Protein AF-A0A1Y1Q295-F1 (afdb_monomer_lite)

pLDDT: mean 82.53, std 13.37, range [29.09, 97.81]

Structure (mmCIF, N/CA/C/O backbone):
data_AF-A0A1Y1Q295-F1
#
_entry.id   AF-A0A1Y1Q295-F1
#
loop_
_atom_site.group_PDB
_atom_site.id
_atom_site.type_symbol
_atom_site.label_atom_id
_atom_site.label_alt_id
_atom_site.label_comp_id
_atom_site.label_asym_id
_atom_site.label_entity_id
_atom_site.label_seq_id
_atom_site.pdbx_PDB_ins_code
_atom_site.Cartn_x
_atom_site.Cartn_y
_atom_site.Cartn_z
_atom_site.occupancy
_atom_site.B_iso_or_equiv
_atom_site.auth_seq_id
_atom_site.auth_comp_id
_atom_site.auth_asym_id
_atom_site.auth_atom_id
_atom_site.pdbx_PDB_model_num
ATOM 1 N N . MET A 1 1 ? -55.263 -11.039 0.494 1.00 38.06 1 MET A N 1
ATOM 2 C CA . MET A 1 1 ? -54.100 -10.751 -0.367 1.00 38.06 1 MET A CA 1
ATOM 3 C C . MET A 1 1 ? -53.164 -11.933 -0.248 1.00 38.06 1 MET A C 1
ATOM 5 O O . MET A 1 1 ? -52.741 -12.247 0.855 1.00 38.06 1 MET A O 1
ATOM 9 N N . GLN A 1 2 ? -53.008 -12.686 -1.332 1.00 38.94 2 GLN A N 1
ATOM 10 C CA . GLN A 1 2 ? -52.273 -13.946 -1.380 1.00 38.94 2 GLN A CA 1
ATOM 11 C C . GLN A 1 2 ? -51.252 -13.798 -2.512 1.00 38.94 2 GLN A C 1
ATOM 13 O O . GLN A 1 2 ? -51.653 -13.717 -3.671 1.00 38.94 2 GLN A O 1
ATOM 18 N N . GLY A 1 3 ? -49.966 -13.748 -2.159 1.00 54.06 3 GLY A N 1
ATOM 19 C CA . GLY A 1 3 ? -48.853 -13.960 -3.088 1.00 54.06 3 GLY A CA 1
ATOM 20 C C . GLY A 1 3 ? -47.976 -12.746 -3.397 1.00 54.06 3 GLY A C 1
ATOM 21 O O . GLY A 1 3 ? -47.959 -12.329 -4.549 1.00 54.06 3 GLY A O 1
ATOM 22 N N . ASP A 1 4 ? -47.192 -12.279 -2.418 1.00 60.56 4 ASP A N 1
ATOM 23 C CA . ASP A 1 4 ? -46.165 -11.235 -2.637 1.00 60.56 4 ASP A CA 1
ATOM 24 C C . ASP A 1 4 ? -44.720 -11.789 -2.575 1.00 60.56 4 ASP A C 1
ATOM 26 O O . ASP A 1 4 ? -43.770 -11.148 -3.016 1.00 60.56 4 ASP A O 1
ATOM 30 N N . ILE A 1 5 ? -44.537 -13.022 -2.078 1.00 58.66 5 ILE A N 1
ATOM 31 C CA . ILE A 1 5 ? -43.265 -13.760 -2.133 1.00 58.66 5 ILE A CA 1
ATOM 32 C C . ILE A 1 5 ? -43.500 -15.088 -2.850 1.00 58.66 5 ILE A C 1
ATOM 34 O O . ILE A 1 5 ? -44.372 -15.876 -2.474 1.00 58.66 5 ILE A O 1
ATOM 38 N N . ILE A 1 6 ? -42.716 -15.331 -3.895 1.00 65.19 6 ILE A N 1
ATOM 39 C CA . ILE A 1 6 ? -42.704 -16.574 -4.654 1.00 65.19 6 ILE A CA 1
ATOM 40 C C . ILE A 1 6 ? -41.837 -17.577 -3.886 1.00 65.19 6 ILE A C 1
ATOM 42 O O . ILE A 1 6 ? -40.666 -17.332 -3.602 1.00 65.19 6 ILE A O 1
ATOM 46 N N . LEU A 1 7 ? -42.442 -18.711 -3.537 1.00 63.59 7 LEU A N 1
ATOM 47 C CA . LEU A 1 7 ? -41.779 -19.862 -2.933 1.00 63.59 7 LEU A CA 1
ATOM 48 C C . LEU A 1 7 ? -41.538 -20.910 -4.019 1.00 63.59 7 LEU A C 1
ATOM 50 O O . LEU A 1 7 ? -42.472 -21.598 -4.434 1.00 63.59 7 LEU A O 1
ATOM 54 N N . GLU A 1 8 ? -40.294 -21.062 -4.461 1.00 68.38 8 GLU A N 1
ATOM 55 C CA . GLU A 1 8 ? -39.910 -22.120 -5.396 1.00 68.38 8 GLU A CA 1
ATOM 56 C C . GLU A 1 8 ? -39.226 -23.257 -4.634 1.00 68.38 8 GLU A C 1
ATOM 58 O O . GLU A 1 8 ? -38.185 -23.081 -4.004 1.00 68.38 8 GLU A O 1
ATOM 63 N N . LYS A 1 9 ? -39.814 -24.456 -4.675 1.00 58.66 9 LYS A N 1
ATOM 64 C CA . LYS A 1 9 ? -39.168 -25.664 -4.149 1.00 58.66 9 LYS A CA 1
ATOM 65 C C . LYS A 1 9 ? -38.311 -26.303 -5.235 1.00 58.66 9 LYS A C 1
ATOM 67 O O . LYS A 1 9 ? -38.829 -26.738 -6.262 1.00 58.66 9 LYS A O 1
ATOM 72 N N . SER A 1 10 ? -37.013 -26.418 -4.977 1.00 65.38 10 SER A N 1
ATOM 73 C CA . SER A 1 10 ? -36.109 -27.224 -5.797 1.00 65.38 10 SER A CA 1
ATOM 74 C C . SER A 1 10 ? -36.326 -28.721 -5.557 1.00 65.38 10 SER A C 1
ATOM 76 O O . SER A 1 10 ? -36.748 -29.155 -4.482 1.00 65.38 10 SER A O 1
ATOM 78 N N . LYS A 1 11 ? -35.948 -29.534 -6.552 1.00 56.81 11 LYS A N 1
ATOM 79 C CA . LYS A 1 11 ? -35.861 -31.001 -6.445 1.00 56.81 11 LYS A CA 1
ATOM 80 C C . LYS A 1 11 ? -34.926 -31.472 -5.318 1.00 56.81 11 LYS A C 1
ATOM 82 O O . LYS A 1 11 ? -35.069 -32.599 -4.862 1.00 56.81 11 LYS A O 1
ATOM 87 N N . SER A 1 12 ? -34.012 -30.618 -4.851 1.00 57.00 12 SER A N 1
ATOM 88 C CA . SER A 1 12 ? -33.106 -30.860 -3.715 1.00 57.00 12 SER A CA 1
ATOM 89 C C . SER A 1 12 ? -33.727 -30.595 -2.333 1.00 57.00 12 SER A C 1
ATOM 91 O O . SER A 1 12 ? -33.008 -30.601 -1.341 1.00 57.00 12 SER A O 1
ATOM 93 N N . ASN A 1 13 ? -35.040 -30.343 -2.243 1.00 63.25 13 ASN A N 1
ATOM 94 C CA . ASN A 1 13 ? -35.740 -29.930 -1.016 1.00 63.25 13 ASN A CA 1
ATOM 95 C C . ASN A 1 13 ? -35.313 -28.546 -0.468 1.00 63.25 13 ASN A C 1
ATOM 97 O O . ASN A 1 13 ? -35.709 -28.164 0.632 1.00 63.25 13 ASN A O 1
ATOM 101 N N . SER A 1 14 ? -34.550 -27.776 -1.249 1.00 62.56 14 SER A N 1
ATOM 102 C CA . SER A 1 14 ? -34.214 -26.375 -0.974 1.00 62.56 14 SER A CA 1
ATOM 103 C C . SER A 1 14 ? -35.400 -25.468 -1.324 1.00 62.56 14 SER A C 1
ATOM 105 O O . SER A 1 14 ? -36.061 -25.676 -2.347 1.00 62.56 14 SER A O 1
ATOM 107 N N . ILE A 1 15 ? -35.675 -24.469 -0.483 1.00 67.56 15 ILE A N 1
ATOM 108 C CA . ILE A 1 15 ? -36.740 -23.481 -0.688 1.00 67.56 15 ILE A CA 1
ATOM 109 C C . ILE A 1 15 ? -36.097 -22.162 -1.116 1.00 67.56 15 ILE A C 1
ATOM 111 O O . ILE A 1 15 ? -35.318 -21.586 -0.363 1.00 67.56 15 ILE A O 1
ATOM 115 N N . PHE A 1 16 ? -36.454 -21.676 -2.300 1.00 64.38 16 PHE A N 1
ATOM 116 C CA . PHE A 1 16 ? -36.069 -20.361 -2.793 1.00 64.38 16 PHE A CA 1
ATOM 117 C C . PHE A 1 16 ? -37.198 -19.371 -2.520 1.00 64.38 16 PHE A C 1
ATOM 119 O O . PHE A 1 16 ? -38.351 -19.610 -2.881 1.00 64.38 16 PHE A O 1
ATOM 126 N N . LEU A 1 17 ? -36.856 -18.266 -1.863 1.00 66.12 17 LEU A N 1
ATOM 127 C CA . LEU A 1 17 ? -37.734 -17.116 -1.672 1.00 66.12 17 LEU A CA 1
ATOM 128 C C . LEU A 1 17 ? -37.343 -16.065 -2.710 1.00 66.12 17 LEU A C 1
ATOM 130 O O . LEU A 1 17 ? -36.200 -15.607 -2.716 1.00 66.12 17 LEU A O 1
ATOM 134 N N . SER A 1 18 ? -38.269 -15.676 -3.582 1.00 66.50 18 SER A N 1
ATOM 135 C CA . SER A 1 18 ? -38.056 -14.581 -4.529 1.00 66.50 18 SER A CA 1
ATOM 136 C C . SER A 1 18 ? -39.214 -13.586 -4.498 1.00 66.50 18 SER A C 1
ATOM 138 O O . SER A 1 18 ? -40.342 -13.917 -4.139 1.00 66.50 18 SER A O 1
ATOM 140 N N . ALA A 1 19 ? -38.927 -12.335 -4.845 1.00 72.56 19 ALA A N 1
ATOM 141 C CA . ALA A 1 19 ? -39.930 -11.301 -5.078 1.00 72.56 19 ALA A CA 1
ATOM 142 C C . ALA A 1 19 ? -39.835 -10.870 -6.541 1.00 72.56 19 ALA A C 1
ATOM 144 O O . ALA A 1 19 ? -38.747 -10.901 -7.124 1.00 72.56 19 ALA A O 1
ATOM 145 N N . ARG A 1 20 ? -40.950 -10.452 -7.146 1.00 74.12 20 ARG A N 1
ATOM 146 C CA . ARG A 1 20 ? -40.947 -10.055 -8.566 1.00 74.12 20 ARG A CA 1
ATOM 147 C C . ARG A 1 20 ? -40.196 -8.748 -8.764 1.00 74.12 20 ARG A C 1
ATOM 149 O O . ARG A 1 20 ? -39.640 -8.507 -9.832 1.00 74.12 20 ARG A O 1
ATOM 156 N N . HIS A 1 21 ? -40.190 -7.905 -7.734 1.00 77.69 21 HIS A N 1
ATOM 157 C CA . HIS A 1 21 ? -39.487 -6.635 -7.738 1.00 77.69 21 HIS A CA 1
ATOM 158 C C . HIS A 1 21 ? -38.945 -6.279 -6.347 1.00 77.69 21 HIS A C 1
ATOM 160 O O . HIS A 1 21 ? -39.539 -6.613 -5.324 1.00 77.69 21 HIS A O 1
ATOM 166 N N . GLN A 1 22 ? -37.845 -5.520 -6.293 1.00 76.12 22 GLN A N 1
ATOM 167 C CA . GLN A 1 22 ? -37.227 -5.073 -5.035 1.00 76.12 22 GLN A CA 1
ATOM 168 C C . GLN A 1 22 ? -38.193 -4.261 -4.151 1.00 76.12 22 GLN A C 1
ATOM 170 O O . GLN A 1 22 ? -38.145 -4.346 -2.927 1.00 76.12 22 GLN A O 1
ATOM 175 N N . LEU A 1 23 ? -39.086 -3.487 -4.774 1.00 76.00 23 LEU A N 1
ATOM 176 C CA . LEU A 1 23 ? -40.104 -2.695 -4.073 1.00 76.00 23 LEU A CA 1
ATOM 177 C C . LEU A 1 23 ? -41.130 -3.578 -3.345 1.00 76.00 23 LEU A C 1
ATOM 179 O O . LEU A 1 23 ? -41.546 -3.238 -2.247 1.00 76.00 23 LEU A O 1
ATOM 183 N N . GLU A 1 24 ? -41.502 -4.714 -3.931 1.00 76.88 24 GLU A N 1
ATOM 184 C CA . GLU A 1 24 ? -42.455 -5.668 -3.349 1.00 76.88 24 GLU A CA 1
ATOM 185 C C . GLU A 1 24 ? -41.846 -6.360 -2.125 1.00 76.88 24 GLU A C 1
ATOM 187 O O . GLU A 1 24 ? -42.449 -6.361 -1.055 1.00 76.88 24 GLU A O 1
ATOM 192 N N . ALA A 1 25 ? -40.596 -6.827 -2.244 1.00 75.38 25 ALA A N 1
ATOM 193 C CA . ALA A 1 25 ? -39.840 -7.349 -1.105 1.00 75.38 25 ALA A CA 1
ATOM 194 C C . ALA A 1 25 ? -39.734 -6.317 0.026 1.00 75.38 25 ALA A C 1
ATOM 196 O O . ALA A 1 25 ? -39.889 -6.660 1.195 1.00 75.38 25 ALA A O 1
ATOM 197 N N . LYS A 1 26 ? -39.494 -5.048 -0.327 1.00 75.69 26 LYS A N 1
ATOM 198 C CA . LYS A 1 26 ? -39.400 -3.956 0.641 1.00 75.69 26 LYS A CA 1
ATOM 199 C C . LYS A 1 26 ? -40.727 -3.720 1.366 1.00 75.69 26 LYS A C 1
ATOM 201 O O . LYS A 1 26 ? -40.723 -3.699 2.589 1.00 75.69 26 LYS A O 1
ATOM 206 N N . ILE A 1 27 ? -41.837 -3.589 0.637 1.00 79.44 27 ILE A N 1
ATOM 207 C CA . ILE A 1 27 ? -43.170 -3.390 1.230 1.00 79.44 27 ILE A CA 1
ATOM 208 C C . ILE A 1 27 ? -43.513 -4.556 2.158 1.00 79.44 27 ILE A C 1
ATOM 210 O O . ILE A 1 27 ? -43.964 -4.339 3.278 1.00 79.44 27 ILE A O 1
ATOM 214 N N . TRP A 1 28 ? -43.244 -5.790 1.727 1.00 80.25 28 TRP A N 1
ATOM 215 C CA . TRP A 1 28 ? -43.511 -6.968 2.543 1.00 80.25 28 TRP A CA 1
ATOM 216 C C . TRP A 1 28 ? -42.677 -6.984 3.829 1.00 80.25 28 TRP A C 1
ATOM 218 O O . TRP A 1 28 ? -43.207 -7.265 4.903 1.00 80.25 28 TRP A O 1
ATOM 228 N N . LEU A 1 29 ? -41.382 -6.658 3.737 1.00 76.06 29 LEU A N 1
ATOM 229 C CA . LEU A 1 29 ? -40.507 -6.558 4.906 1.00 76.06 29 LEU A CA 1
ATOM 230 C C . LEU A 1 29 ? -40.960 -5.442 5.852 1.00 76.06 29 LEU A C 1
ATOM 232 O O . LEU A 1 29 ? -41.003 -5.673 7.053 1.00 76.06 29 LEU A O 1
ATOM 236 N N . GLU A 1 30 ? -41.350 -4.277 5.334 1.00 78.75 30 GLU A N 1
ATOM 237 C CA . GLU A 1 30 ? -41.868 -3.165 6.144 1.00 78.75 30 GLU A CA 1
ATOM 238 C C . GLU A 1 30 ? -43.212 -3.507 6.811 1.00 78.75 30 GLU A C 1
ATOM 240 O O . GLU A 1 30 ? -43.451 -3.104 7.946 1.00 78.75 30 GLU A O 1
ATOM 245 N N . GLU A 1 31 ? -44.076 -4.288 6.153 1.00 82.62 31 GLU A N 1
ATOM 246 C CA . GLU A 1 31 ? -45.372 -4.702 6.706 1.00 82.62 31 GLU A CA 1
ATOM 247 C C . GLU A 1 31 ? -45.239 -5.827 7.748 1.00 82.62 31 GLU A C 1
ATOM 249 O O . GLU A 1 31 ? -45.950 -5.833 8.754 1.00 82.62 31 GLU A O 1
ATOM 254 N N . LYS A 1 32 ? -44.361 -6.812 7.508 1.00 81.19 32 LYS A N 1
ATOM 255 C CA . LYS A 1 32 ? -44.232 -8.010 8.359 1.00 81.19 32 LYS A CA 1
ATOM 256 C C . LYS A 1 32 ? -43.158 -7.902 9.433 1.00 81.19 32 LYS A C 1
ATOM 258 O O . LYS A 1 32 ? -43.278 -8.565 10.459 1.00 81.19 32 LYS A O 1
ATOM 263 N N . LEU A 1 33 ? -42.125 -7.100 9.203 1.00 82.44 33 LEU A N 1
ATOM 264 C CA . LEU A 1 33 ? -41.001 -6.879 10.112 1.00 82.44 33 LEU A CA 1
ATOM 265 C C . LEU A 1 33 ? -40.748 -5.368 10.230 1.00 82.44 33 LEU A C 1
ATOM 267 O O . LEU A 1 33 ? -39.732 -4.874 9.740 1.00 82.44 33 LEU A O 1
ATOM 271 N N . PRO A 1 34 ? -41.675 -4.612 10.846 1.00 77.25 34 PRO A N 1
ATOM 272 C CA . PRO A 1 34 ? -41.599 -3.154 10.874 1.00 77.25 34 PRO A CA 1
ATOM 273 C C . PRO A 1 34 ? -40.435 -2.628 11.725 1.00 77.25 34 PRO A C 1
ATOM 275 O O . PRO A 1 34 ? -39.935 -1.535 11.467 1.00 77.25 34 PRO A O 1
ATOM 278 N N . ASP A 1 35 ? -39.990 -3.382 12.735 1.00 87.50 35 ASP A N 1
ATOM 279 C CA . ASP A 1 35 ? -38.886 -2.980 13.600 1.00 87.50 35 ASP A CA 1
ATOM 280 C C . ASP A 1 35 ? -37.552 -3.631 13.194 1.00 87.50 35 ASP A C 1
ATOM 282 O O . ASP A 1 35 ? -37.473 -4.786 12.770 1.00 87.50 35 ASP A O 1
ATOM 286 N N . GLN A 1 36 ? -36.468 -2.874 13.364 1.00 86.75 36 GLN A N 1
ATOM 287 C CA . GLN A 1 36 ? -35.120 -3.293 12.973 1.00 86.75 36 GLN A CA 1
ATOM 288 C C . GLN A 1 36 ? -34.584 -4.466 13.805 1.00 86.75 36 GLN A C 1
ATOM 290 O O . GLN A 1 36 ? -33.708 -5.191 13.336 1.00 86.75 36 GLN A O 1
ATOM 295 N N . THR A 1 37 ? -35.101 -4.685 15.020 1.00 90.00 37 THR A N 1
ATOM 296 C CA . THR A 1 37 ? -34.672 -5.812 15.859 1.00 90.00 37 THR A CA 1
ATOM 297 C C . THR A 1 37 ? -35.179 -7.118 15.268 1.00 90.00 37 THR A C 1
ATOM 299 O O . THR A 1 37 ? -34.377 -8.016 15.026 1.00 90.00 37 THR A O 1
ATOM 302 N N . SER A 1 38 ? -36.465 -7.190 14.927 1.00 88.12 38 SER A N 1
ATOM 303 C CA . SER A 1 38 ? -37.065 -8.346 14.258 1.00 88.12 38 SER A CA 1
ATOM 304 C C . SER A 1 38 ? -36.437 -8.609 12.884 1.00 88.12 38 SER A C 1
ATOM 306 O O . SER A 1 38 ? -36.216 -9.762 12.508 1.00 88.12 38 SER A O 1
ATOM 308 N N . GLN A 1 39 ? -36.090 -7.552 12.138 1.00 87.75 39 GLN A N 1
ATOM 309 C CA . GLN A 1 39 ? -35.340 -7.687 10.882 1.00 87.75 39 GLN A CA 1
ATOM 310 C C . GLN A 1 39 ? -33.949 -8.296 11.110 1.00 87.75 39 GLN A C 1
ATOM 312 O O . GLN A 1 39 ? -33.538 -9.192 10.369 1.00 87.75 39 GLN A O 1
ATOM 317 N N . PHE A 1 40 ? -33.230 -7.849 12.145 1.00 90.44 40 PHE A N 1
ATOM 318 C CA . PHE A 1 40 ? -31.921 -8.402 12.482 1.00 90.44 40 PHE A CA 1
ATOM 319 C C . PHE A 1 40 ? -32.012 -9.852 12.963 1.00 90.44 40 PHE A C 1
ATOM 321 O O . PHE A 1 40 ? -31.190 -10.668 12.569 1.00 90.44 40 PHE A O 1
ATOM 328 N N . GLU A 1 41 ? -33.020 -10.212 13.757 1.00 91.31 41 GLU A N 1
ATOM 329 C CA . GLU A 1 41 ? -33.234 -11.600 14.187 1.00 91.31 41 GLU A CA 1
ATOM 330 C C . GLU A 1 41 ? -33.492 -12.542 13.005 1.00 91.31 41 GLU A C 1
ATOM 332 O O . GLU A 1 41 ? -33.034 -13.688 13.006 1.00 91.31 41 GLU A O 1
ATOM 337 N N . LEU A 1 42 ? -34.216 -12.081 11.978 1.00 89.12 42 LEU A N 1
ATOM 338 C CA . LEU A 1 42 ? -34.374 -12.845 10.742 1.00 89.12 42 LEU A CA 1
ATOM 339 C C . LEU A 1 42 ? -33.028 -13.019 10.031 1.00 89.12 42 LEU A C 1
ATOM 341 O O . LEU A 1 42 ? -32.700 -14.129 9.613 1.00 89.12 42 LEU A O 1
ATOM 345 N N . LEU A 1 43 ? -32.245 -11.946 9.914 1.00 90.38 43 LEU A N 1
ATOM 346 C CA . LEU A 1 43 ? -30.905 -11.994 9.330 1.00 90.38 43 LEU A CA 1
ATOM 347 C C . LEU A 1 43 ? -30.002 -12.969 10.093 1.00 90.38 43 LEU A C 1
ATOM 349 O O . LEU A 1 43 ? -29.331 -13.794 9.479 1.00 90.38 43 LEU A O 1
ATOM 353 N N . GLU A 1 44 ? -30.021 -12.920 11.422 1.00 92.88 44 GLU A N 1
ATOM 354 C CA . GLU A 1 44 ? -29.248 -13.805 12.288 1.00 92.88 44 GLU A CA 1
ATOM 355 C C . GLU A 1 44 ? -29.605 -15.274 12.037 1.00 92.88 44 GLU A C 1
ATOM 357 O O . GLU A 1 44 ? -28.718 -16.110 11.850 1.00 92.88 44 GLU A O 1
ATOM 362 N N . LYS A 1 45 ? -30.905 -15.584 11.951 1.00 90.75 45 LYS A N 1
ATOM 363 C CA . LYS A 1 45 ? -31.390 -16.926 11.603 1.00 90.75 45 LYS A CA 1
ATOM 364 C C . LYS A 1 45 ? -30.908 -17.352 10.220 1.00 90.75 45 LYS A C 1
ATOM 366 O O . LYS A 1 45 ? -30.439 -18.474 10.082 1.00 90.75 45 LYS A O 1
ATOM 371 N N . LEU A 1 46 ? -30.990 -16.474 9.218 1.00 88.19 46 LEU A N 1
ATOM 372 C CA . LEU A 1 46 ? -30.543 -16.772 7.854 1.00 88.19 46 LEU A CA 1
ATOM 373 C C . LEU A 1 46 ? -29.051 -17.106 7.802 1.00 88.19 46 LEU A C 1
ATOM 375 O O . LEU A 1 46 ? -28.666 -18.092 7.184 1.00 88.19 46 LEU A O 1
ATOM 379 N N . VAL A 1 47 ? -28.217 -16.324 8.484 1.00 90.62 47 VAL A N 1
ATOM 380 C CA . VAL A 1 47 ? -26.768 -16.550 8.522 1.00 90.62 47 VAL A CA 1
ATOM 381 C C . VAL A 1 47 ? -26.423 -17.844 9.270 1.00 90.62 47 VAL A C 1
ATOM 383 O O . VAL A 1 47 ? -25.566 -18.597 8.817 1.00 90.62 47 VAL A O 1
ATOM 386 N N . LYS A 1 48 ? -27.123 -18.152 10.371 1.00 89.94 48 LYS A N 1
ATOM 387 C CA . LYS A 1 48 ? -26.917 -19.384 11.158 1.00 89.94 48 LYS A CA 1
ATOM 388 C C . LYS A 1 48 ? -27.384 -20.667 10.454 1.00 89.94 48 LYS A C 1
ATOM 390 O O . LYS A 1 48 ? -27.044 -21.754 10.913 1.00 89.94 48 LYS A O 1
ATOM 395 N N . LEU A 1 49 ? -28.144 -20.567 9.359 1.00 89.56 49 LEU A N 1
ATOM 396 C CA . LEU A 1 49 ? -28.528 -21.726 8.542 1.00 89.56 49 LEU A CA 1
ATOM 397 C C . LEU A 1 49 ? -27.404 -22.218 7.624 1.00 89.56 49 LEU A C 1
ATOM 399 O O . LEU A 1 49 ? -27.497 -23.339 7.125 1.00 89.56 49 LEU A O 1
ATOM 403 N N . ALA A 1 50 ? -26.364 -21.412 7.404 1.00 87.75 50 ALA A N 1
ATOM 404 C CA . ALA A 1 50 ? -25.255 -21.795 6.547 1.00 87.75 50 ALA A CA 1
ATOM 405 C C . ALA A 1 50 ? -24.455 -22.958 7.148 1.00 87.75 50 ALA A C 1
ATOM 407 O O . ALA A 1 50 ? -24.154 -23.006 8.344 1.00 87.75 50 ALA A O 1
ATOM 408 N N . SER A 1 51 ? -24.103 -23.911 6.297 1.00 88.50 51 SER A N 1
ATOM 409 C CA . SER A 1 51 ? -23.298 -25.071 6.651 1.00 88.50 51 SER A CA 1
ATOM 410 C C . SER A 1 51 ? -21.808 -24.732 6.714 1.00 88.50 51 SER A C 1
ATOM 412 O O . SER A 1 51 ? -21.329 -23.746 6.152 1.00 88.50 51 SER A O 1
ATOM 414 N N . ARG A 1 52 ? -21.028 -25.610 7.355 1.00 88.50 52 ARG A N 1
ATOM 415 C CA . ARG A 1 52 ? -19.571 -25.451 7.457 1.00 88.50 52 ARG A CA 1
ATOM 416 C C . ARG A 1 52 ? -18.886 -25.324 6.092 1.00 88.50 52 ARG A C 1
ATOM 418 O O . ARG A 1 52 ? -17.985 -24.508 5.945 1.00 88.50 52 ARG A O 1
ATOM 425 N N . SER A 1 53 ? -19.272 -26.147 5.115 1.00 87.38 53 SER A N 1
ATOM 426 C CA . SER A 1 53 ? -18.677 -26.105 3.771 1.00 87.38 53 SER A CA 1
ATOM 427 C C . SER A 1 53 ? -18.962 -24.780 3.074 1.00 87.38 53 SER A C 1
ATOM 429 O O . SER A 1 53 ? -18.078 -24.228 2.434 1.00 87.38 53 SER A O 1
ATOM 431 N N . GLU A 1 54 ? -20.163 -24.237 3.263 1.00 89.06 54 GLU A N 1
ATOM 432 C CA . GLU A 1 54 ? -20.585 -22.985 2.642 1.00 89.06 54 GLU A CA 1
ATOM 433 C C . GLU A 1 54 ? -19.845 -21.774 3.210 1.00 89.06 54 GLU A C 1
ATOM 435 O O . GLU A 1 54 ? -19.543 -20.858 2.461 1.00 89.06 54 GLU A O 1
ATOM 440 N N . ILE A 1 55 ? -19.512 -21.739 4.500 1.00 88.50 55 ILE A N 1
ATOM 441 C CA . ILE A 1 55 ? -18.879 -20.555 5.115 1.00 88.50 55 ILE A CA 1
ATOM 442 C C . ILE A 1 55 ? -17.345 -20.574 5.107 1.00 88.50 55 ILE A C 1
ATOM 444 O O . ILE A 1 55 ? -16.736 -19.607 5.569 1.00 88.50 55 ILE A O 1
ATOM 448 N N . CYS A 1 56 ? -16.724 -21.667 4.658 1.00 87.12 56 CYS A N 1
ATOM 449 C CA . CYS A 1 56 ? -15.266 -21.843 4.628 1.00 87.12 56 CYS A CA 1
ATOM 450 C C . CYS A 1 56 ? -14.680 -21.833 3.206 1.00 87.12 56 CYS A C 1
ATOM 452 O O . CYS A 1 56 ? -13.474 -21.608 3.067 1.00 87.12 56 CYS A O 1
ATOM 454 N N . ASP A 1 57 ? -15.507 -22.092 2.188 1.00 84.50 57 ASP A N 1
ATOM 455 C CA . ASP A 1 57 ? -15.105 -22.226 0.785 1.00 84.50 57 ASP A CA 1
ATOM 456 C C . ASP A 1 57 ? -15.090 -20.873 0.052 1.00 84.50 57 ASP A C 1
ATOM 458 O O . ASP A 1 57 ? -16.020 -20.075 0.174 1.00 84.50 57 ASP A O 1
ATOM 462 N N . ASP A 1 58 ? -14.031 -20.625 -0.720 1.00 81.31 58 ASP A N 1
ATOM 463 C CA . ASP A 1 58 ? -13.809 -19.376 -1.456 1.00 81.31 58 ASP A CA 1
ATOM 464 C C . ASP A 1 58 ? -14.824 -19.211 -2.607 1.00 81.31 58 ASP A C 1
ATOM 466 O O . ASP A 1 58 ? -15.189 -18.079 -2.937 1.00 81.31 58 ASP A O 1
ATOM 470 N N . ASP A 1 59 ? -15.304 -20.327 -3.175 1.00 83.31 59 ASP A N 1
ATOM 471 C CA . ASP A 1 59 ? -16.230 -20.374 -4.320 1.00 83.31 59 ASP A CA 1
ATOM 472 C C . ASP A 1 59 ? -17.717 -20.484 -3.905 1.00 83.31 59 ASP A C 1
ATOM 474 O O . ASP A 1 59 ? -18.606 -20.628 -4.748 1.00 83.31 59 ASP A O 1
ATOM 478 N N . SER A 1 60 ? -18.008 -20.400 -2.604 1.00 88.44 60 SER A N 1
ATOM 479 C CA . SER A 1 60 ? -19.364 -20.521 -2.061 1.00 88.44 60 SER A CA 1
ATOM 480 C C . SER A 1 60 ? -20.228 -19.281 -2.327 1.00 88.44 60 SER A C 1
ATOM 482 O O . SER A 1 60 ? -19.899 -18.156 -1.924 1.00 88.44 60 SER A O 1
ATOM 484 N N . LEU A 1 61 ? -21.392 -19.500 -2.951 1.00 85.81 61 LEU A N 1
ATOM 485 C CA . LEU A 1 61 ? -22.396 -18.459 -3.190 1.00 85.81 61 LEU A CA 1
ATOM 486 C C . LEU A 1 61 ? -23.037 -17.992 -1.881 1.00 85.81 61 LEU A C 1
ATOM 488 O O . LEU A 1 61 ? -23.332 -16.808 -1.722 1.00 85.81 61 LEU A O 1
ATOM 492 N N . GLU A 1 62 ? -23.216 -18.902 -0.929 1.00 88.62 62 GLU A N 1
ATOM 493 C CA . GLU A 1 62 ? -23.747 -18.629 0.400 1.00 88.62 62 GLU A CA 1
ATOM 494 C C . GLU A 1 62 ? -22.793 -17.732 1.195 1.00 88.62 62 GLU A C 1
ATOM 496 O O . GLU A 1 62 ? -23.233 -16.747 1.790 1.00 88.62 62 GLU A O 1
ATOM 501 N N . LEU A 1 63 ? -21.481 -17.993 1.149 1.00 91.62 63 LEU A N 1
ATOM 502 C CA . LEU A 1 63 ? -20.485 -17.097 1.744 1.00 91.62 63 LEU A CA 1
ATOM 503 C C . LEU A 1 63 ? -20.538 -15.718 1.088 1.00 91.62 63 LEU A C 1
ATOM 505 O O . LEU A 1 63 ? -20.516 -14.702 1.786 1.00 91.62 63 LEU A O 1
ATOM 509 N N . GLU A 1 64 ? -20.583 -15.660 -0.245 1.00 90.31 64 GLU A N 1
ATOM 510 C CA . GLU A 1 64 ? -20.656 -14.390 -0.963 1.00 90.31 64 GLU A CA 1
ATOM 511 C C . GLU A 1 64 ? -21.912 -13.598 -0.577 1.00 90.31 64 GLU A C 1
ATOM 513 O O . GLU A 1 64 ? -21.822 -12.393 -0.320 1.00 90.31 64 GLU A O 1
ATOM 518 N N . PHE A 1 65 ? -23.056 -14.277 -0.489 1.00 90.56 65 PHE A N 1
ATOM 519 C CA . PHE A 1 65 ? -24.318 -13.706 -0.045 1.00 90.56 65 PHE A CA 1
ATOM 520 C C . PHE A 1 65 ? -24.222 -13.172 1.386 1.00 90.56 65 PHE A C 1
ATOM 522 O O . PHE A 1 65 ? -24.538 -12.004 1.608 1.00 90.56 65 PHE A O 1
ATOM 529 N N . ILE A 1 66 ? -23.734 -13.974 2.339 1.00 92.94 66 ILE A N 1
ATOM 530 C CA . ILE A 1 66 ? -23.595 -13.575 3.747 1.00 92.94 66 ILE A CA 1
ATOM 531 C C . ILE A 1 66 ? -22.664 -12.372 3.873 1.00 92.94 66 ILE A C 1
ATOM 533 O O . ILE A 1 66 ? -23.011 -11.398 4.536 1.00 92.94 66 ILE A O 1
ATOM 537 N N . VAL A 1 67 ? -21.510 -12.392 3.201 1.00 93.38 67 VAL A N 1
ATOM 538 C CA . VAL A 1 67 ? -20.564 -11.269 3.213 1.00 93.38 67 VAL A CA 1
ATOM 539 C C . VAL A 1 67 ? -21.234 -9.998 2.690 1.00 93.38 67 VAL A C 1
ATOM 541 O O . VAL A 1 67 ? -21.185 -8.972 3.362 1.00 93.38 67 VAL A O 1
ATOM 544 N N . LYS A 1 68 ? -21.906 -10.059 1.533 1.00 91.62 68 LYS A N 1
ATOM 545 C CA . LYS A 1 68 ? -22.601 -8.896 0.957 1.00 91.62 68 LYS A CA 1
ATOM 546 C C . LYS A 1 68 ? -23.733 -8.396 1.850 1.00 91.62 68 LYS A C 1
ATOM 548 O O . LYS A 1 68 ? -23.899 -7.188 1.995 1.00 91.62 68 LYS A O 1
ATOM 553 N N . LEU A 1 69 ? -24.496 -9.309 2.446 1.00 91.19 69 LEU A N 1
ATOM 554 C CA . LEU A 1 69 ? -25.588 -8.985 3.355 1.00 91.19 69 LEU A CA 1
ATOM 555 C C . LEU A 1 69 ? -25.062 -8.249 4.589 1.00 91.19 69 LEU A C 1
ATOM 557 O O . LEU A 1 69 ? -25.532 -7.153 4.883 1.00 91.19 69 LEU A O 1
ATOM 561 N N . LEU A 1 70 ? -24.051 -8.808 5.261 1.00 93.50 70 LEU A N 1
ATOM 562 C CA . LEU A 1 70 ? -23.438 -8.213 6.450 1.00 93.50 70 LEU A CA 1
ATOM 563 C C . LEU A 1 70 ? -22.744 -6.879 6.148 1.00 93.50 70 LEU A C 1
ATOM 565 O O . LEU A 1 70 ? -22.824 -5.968 6.967 1.00 93.50 70 LEU A O 1
ATOM 569 N N . GLN A 1 71 ? -22.128 -6.720 4.972 1.00 92.38 71 GLN A N 1
ATOM 570 C CA . GLN A 1 71 ? -21.608 -5.423 4.519 1.00 92.38 71 GLN A CA 1
ATOM 571 C C . GLN A 1 71 ? -22.724 -4.392 4.336 1.00 92.38 71 GLN A C 1
ATOM 573 O O . GLN A 1 71 ? -22.589 -3.258 4.784 1.00 92.38 71 GLN A O 1
ATOM 578 N N . ALA A 1 72 ? -23.835 -4.783 3.705 1.00 89.44 72 ALA A N 1
ATOM 579 C CA . ALA A 1 72 ? -24.935 -3.875 3.397 1.00 89.44 72 ALA A CA 1
ATOM 580 C C . ALA A 1 72 ? -25.680 -3.377 4.644 1.00 89.44 72 ALA A C 1
ATOM 582 O O . A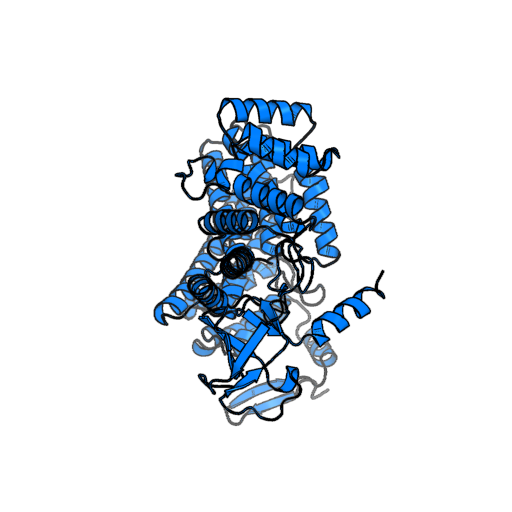LA A 1 72 ? -26.150 -2.237 4.644 1.00 89.44 72 ALA A O 1
ATOM 583 N N . VAL A 1 73 ? -25.802 -4.214 5.681 1.00 90.62 73 VAL A N 1
ATOM 584 C CA . VAL A 1 73 ? -26.421 -3.825 6.963 1.00 90.62 73 VAL A CA 1
ATOM 585 C C . VAL A 1 73 ? -25.420 -3.259 7.970 1.00 90.62 73 VAL A C 1
ATOM 587 O O . VAL A 1 73 ? -25.823 -2.622 8.941 1.00 90.62 73 VAL A O 1
ATOM 590 N N . GLY A 1 74 ? -24.128 -3.504 7.758 1.00 91.25 74 GLY A N 1
ATOM 591 C CA . GLY A 1 74 ? -23.040 -3.064 8.619 1.00 91.25 74 GLY A CA 1
ATOM 592 C C . GLY A 1 74 ? -22.563 -1.636 8.334 1.00 91.25 74 GLY A C 1
ATOM 593 O O . GLY A 1 74 ? -23.252 -0.864 7.663 1.00 91.25 74 GLY A O 1
ATOM 594 N N . PRO A 1 75 ? -21.366 -1.274 8.829 1.00 88.75 75 PRO A N 1
ATOM 595 C CA . PRO A 1 75 ? -20.850 0.093 8.734 1.00 88.75 75 PRO A CA 1
ATOM 596 C C . PRO A 1 75 ? -20.628 0.598 7.301 1.00 88.75 75 PRO A C 1
ATOM 598 O O . PRO A 1 75 ? -20.803 1.786 7.043 1.00 88.75 75 PRO A O 1
ATOM 601 N N . GLU A 1 76 ? -20.301 -0.303 6.367 1.00 85.94 76 GLU A N 1
ATOM 602 C CA . GLU A 1 76 ? -20.131 -0.003 4.933 1.00 85.94 76 GLU A CA 1
ATOM 603 C C . GLU A 1 76 ? -21.472 0.162 4.184 1.00 85.94 76 GLU A C 1
ATOM 605 O O . GLU A 1 76 ? -21.493 0.466 2.989 1.00 85.94 76 GLU A O 1
ATOM 610 N N . GLY A 1 77 ? -22.601 -0.058 4.863 1.00 83.94 77 GLY A N 1
ATOM 611 C CA . GLY A 1 77 ? -23.933 0.060 4.291 1.00 83.94 77 GLY A CA 1
ATOM 612 C C . GLY A 1 77 ? -24.269 1.490 3.870 1.00 83.94 77 GLY A C 1
ATOM 613 O O . GLY A 1 77 ? -23.865 2.467 4.501 1.00 83.94 77 GLY A O 1
ATOM 614 N N . ASN A 1 78 ? -25.077 1.628 2.819 1.00 83.81 78 ASN A N 1
ATOM 615 C CA . ASN A 1 78 ? -25.641 2.929 2.459 1.00 83.81 78 ASN A CA 1
ATOM 616 C C . ASN A 1 78 ? -26.726 3.355 3.468 1.00 83.81 78 ASN A C 1
ATOM 618 O O . ASN A 1 78 ? -27.273 2.521 4.189 1.00 83.81 78 ASN A O 1
ATOM 622 N N . ASP A 1 79 ? -27.110 4.634 3.463 1.00 76.50 79 ASP A N 1
ATOM 623 C CA . ASP A 1 79 ? -28.116 5.197 4.386 1.00 76.50 79 ASP A CA 1
ATOM 624 C C . ASP A 1 79 ? -29.464 4.465 4.402 1.00 76.50 79 ASP A C 1
ATOM 626 O O . ASP A 1 79 ? -30.227 4.598 5.353 1.00 76.50 79 ASP A O 1
ATOM 630 N N . ARG A 1 80 ? -29.785 3.707 3.349 1.00 77.25 80 ARG A N 1
ATOM 631 C CA . ARG A 1 80 ? -31.062 2.996 3.228 1.00 77.25 80 ARG A CA 1
ATOM 632 C C . ARG A 1 80 ? -31.032 1.599 3.838 1.00 77.25 80 ARG A C 1
ATOM 634 O O . ARG A 1 80 ? -32.094 1.099 4.188 1.00 77.25 80 ARG A O 1
ATOM 641 N N . THR A 1 81 ? -29.870 0.949 3.900 1.00 79.31 81 THR A N 1
ATOM 642 C CA . THR A 1 81 ? -29.733 -0.449 4.354 1.00 79.31 81 THR A CA 1
ATOM 643 C C . THR A 1 81 ? -28.938 -0.592 5.642 1.00 79.31 81 THR A C 1
ATOM 645 O O . THR A 1 81 ? -29.080 -1.599 6.332 1.00 79.31 81 THR A O 1
ATOM 648 N N . ARG A 1 82 ? -28.110 0.401 5.966 1.00 87.56 82 ARG A N 1
ATOM 649 C CA . ARG A 1 82 ? -27.271 0.423 7.158 1.00 87.56 82 ARG A CA 1
ATOM 650 C C . ARG A 1 82 ? -28.123 0.395 8.419 1.00 87.56 82 ARG A C 1
ATOM 652 O O . ARG A 1 82 ? -28.993 1.244 8.618 1.00 87.56 82 ARG A O 1
ATOM 659 N N . MET A 1 83 ? -27.845 -0.573 9.283 1.00 89.00 83 MET A N 1
ATOM 660 C CA . MET A 1 83 ? -28.470 -0.645 10.595 1.00 89.00 83 MET A CA 1
ATOM 661 C C . MET A 1 83 ? -27.807 0.327 11.577 1.00 89.00 83 MET A C 1
ATOM 663 O O . MET A 1 83 ? -26.647 0.701 11.395 1.00 89.00 83 MET A O 1
ATOM 667 N N . PRO A 1 84 ? -28.515 0.732 12.646 1.00 90.75 84 PRO A N 1
ATOM 668 C CA . PRO A 1 84 ? -27.927 1.562 13.685 1.00 90.75 84 PRO A CA 1
ATOM 669 C C . PRO A 1 84 ? -26.703 0.922 14.347 1.00 90.75 84 PRO A C 1
ATOM 671 O O . PRO A 1 84 ? -26.624 -0.294 14.519 1.00 90.75 84 PRO A O 1
ATOM 674 N N . VAL A 1 85 ? -25.812 1.775 14.849 1.00 90.25 85 VAL A N 1
ATOM 675 C CA . VAL A 1 85 ? -24.539 1.421 15.503 1.00 90.25 85 VAL A CA 1
ATOM 676 C C . VAL A 1 85 ? -24.650 0.295 16.538 1.00 90.25 85 VAL A C 1
ATOM 678 O O . VAL A 1 85 ? -23.761 -0.551 16.636 1.00 90.25 85 VAL A O 1
ATOM 681 N N . HIS A 1 86 ? -25.725 0.251 17.331 1.00 89.62 86 HIS A N 1
ATOM 682 C CA . HIS A 1 86 ? -25.879 -0.766 18.376 1.00 89.62 86 HIS A CA 1
ATOM 683 C C . HIS A 1 86 ? -26.009 -2.201 17.820 1.00 89.62 86 HIS A C 1
ATOM 685 O O . HIS A 1 86 ? -25.801 -3.161 18.563 1.00 89.62 86 HIS A O 1
ATOM 691 N N . PHE A 1 87 ? -26.286 -2.368 16.521 1.00 93.69 87 PHE A N 1
ATOM 692 C CA . PHE A 1 87 ? -26.262 -3.664 15.839 1.00 93.69 87 PHE A CA 1
ATOM 693 C C . PHE A 1 87 ? -24.863 -4.104 15.395 1.00 93.69 87 PHE A C 1
ATOM 695 O O . PHE A 1 87 ? -24.662 -5.295 15.179 1.00 93.69 87 PHE A O 1
ATOM 702 N N . TYR A 1 88 ? -23.866 -3.218 15.313 1.00 95.19 88 TYR A N 1
ATOM 703 C CA . TYR A 1 88 ? -22.527 -3.591 14.830 1.00 95.19 88 TYR A CA 1
ATOM 704 C C . TYR A 1 88 ? -21.864 -4.651 15.719 1.00 95.19 88 TYR A C 1
ATOM 706 O O . TYR A 1 88 ? -21.291 -5.619 15.220 1.00 95.19 88 TYR A O 1
ATOM 714 N N . ARG A 1 89 ? -22.045 -4.555 17.042 1.00 94.62 89 ARG A N 1
ATOM 715 C CA . ARG A 1 89 ? -21.586 -5.594 17.975 1.00 94.62 89 ARG A CA 1
ATOM 716 C C . ARG A 1 89 ? -22.339 -6.915 17.787 1.00 94.62 89 ARG A C 1
ATOM 718 O O . ARG A 1 89 ? -21.735 -7.975 17.910 1.00 94.62 89 ARG A O 1
ATOM 725 N N . LYS A 1 90 ? -23.630 -6.873 17.438 1.00 95.50 90 LYS A N 1
ATOM 726 C CA . LYS A 1 90 ? -24.407 -8.082 17.120 1.00 95.50 90 LYS A CA 1
ATOM 727 C C . LYS A 1 90 ? -23.924 -8.740 15.823 1.00 95.50 90 LYS A C 1
ATOM 729 O O . LYS A 1 90 ? -23.811 -9.957 15.783 1.00 95.50 90 LYS A O 1
ATOM 734 N N . ILE A 1 91 ? -23.573 -7.953 14.801 1.00 95.44 91 ILE A N 1
ATOM 735 C CA . ILE A 1 91 ? -22.957 -8.451 13.557 1.00 95.44 91 ILE A CA 1
ATOM 736 C C . ILE A 1 91 ? -21.630 -9.156 13.860 1.00 95.44 91 ILE A C 1
ATOM 738 O O . ILE A 1 91 ? -21.400 -10.271 13.397 1.00 95.44 91 ILE A O 1
ATOM 742 N N . ALA A 1 92 ? -20.771 -8.537 14.670 1.00 96.44 92 ALA A N 1
ATOM 743 C CA . ALA A 1 92 ? -19.502 -9.141 15.058 1.00 96.44 92 ALA A CA 1
ATOM 744 C C . ALA A 1 92 ? -19.693 -10.437 15.868 1.00 96.44 92 ALA A C 1
ATOM 746 O O . ALA A 1 92 ? -19.026 -11.437 15.599 1.00 96.44 92 ALA A O 1
ATOM 747 N N . ASN A 1 93 ? -20.637 -10.443 16.813 1.00 95.88 93 ASN A N 1
ATOM 748 C CA . ASN A 1 93 ? -20.976 -11.634 17.592 1.00 95.88 93 ASN A CA 1
ATOM 749 C C . ASN A 1 93 ? -21.535 -12.756 16.713 1.00 95.88 93 ASN A C 1
ATOM 751 O O . ASN A 1 93 ? -21.205 -13.908 16.936 1.00 95.88 93 ASN A O 1
ATOM 755 N N . LEU A 1 94 ? -22.307 -12.443 15.672 1.00 95.81 94 LEU A N 1
ATOM 756 C CA . LEU A 1 94 ? -22.804 -13.449 14.736 1.00 95.81 94 LEU A CA 1
ATOM 757 C C . LEU A 1 94 ? -21.659 -14.182 14.019 1.00 95.81 94 LEU A C 1
ATOM 759 O O . LEU A 1 94 ? -21.681 -15.405 13.911 1.00 95.81 94 LEU A O 1
ATOM 763 N N . VAL A 1 95 ? -20.623 -13.464 13.578 1.00 95.56 95 VAL A N 1
ATOM 764 C CA . VAL A 1 95 ? -19.426 -14.101 12.999 1.00 95.56 95 VAL A CA 1
ATOM 765 C C . VAL A 1 95 ? -18.665 -14.914 14.049 1.00 95.56 95 VAL A C 1
ATOM 767 O O . VAL A 1 95 ? -18.182 -16.009 13.753 1.00 95.56 95 VAL A O 1
ATOM 770 N N . LYS A 1 96 ? -18.575 -14.405 15.281 1.00 95.00 96 LYS A N 1
ATOM 771 C CA . LYS A 1 96 ? -17.958 -15.122 16.401 1.00 95.00 96 LYS A CA 1
ATOM 772 C C . LYS A 1 96 ? -18.680 -16.435 16.703 1.00 95.00 96 LYS A C 1
ATOM 774 O O . LYS A 1 96 ? -18.008 -17.456 16.804 1.00 95.00 96 LYS A O 1
ATOM 779 N N . ASP A 1 97 ? -20.008 -16.419 16.768 1.00 94.81 97 ASP A N 1
ATOM 780 C CA . ASP A 1 97 ? -20.848 -17.599 16.980 1.00 94.81 97 ASP A CA 1
ATOM 781 C C . ASP A 1 97 ? -20.589 -18.648 15.892 1.00 94.81 97 ASP A C 1
ATOM 783 O O . ASP A 1 97 ? -20.372 -19.819 16.202 1.00 94.81 97 ASP A O 1
ATOM 787 N N . LEU A 1 98 ? -20.539 -18.235 14.616 1.00 93.94 98 LEU A N 1
ATOM 788 C CA . LEU A 1 98 ? -20.190 -19.135 13.510 1.00 93.94 98 LEU A CA 1
ATOM 789 C C . LEU A 1 98 ? -18.794 -19.743 13.708 1.00 93.94 98 LEU A C 1
ATOM 791 O O . LEU A 1 98 ? -18.605 -20.948 13.547 1.00 93.94 98 LEU A O 1
ATOM 795 N N . ARG A 1 99 ? -17.808 -18.931 14.098 1.00 93.12 99 ARG A N 1
ATOM 796 C CA . ARG A 1 99 ? -16.444 -19.403 14.363 1.00 93.12 99 ARG A CA 1
ATOM 797 C C . ARG A 1 99 ? -16.390 -20.389 15.522 1.00 93.12 99 ARG A C 1
ATOM 799 O O . ARG A 1 99 ? -15.681 -21.381 15.422 1.00 93.12 99 ARG A O 1
ATOM 806 N N . GLU A 1 100 ? -17.116 -20.146 16.603 1.00 93.12 100 GLU A N 1
ATOM 807 C CA . GLU A 1 100 ? -17.167 -21.053 17.753 1.00 93.12 100 GLU A CA 1
ATOM 808 C C . GLU A 1 100 ? -17.883 -22.364 17.401 1.00 93.12 100 GLU A C 1
ATOM 810 O O . GLU A 1 100 ? -17.401 -23.445 17.743 1.00 93.12 100 GLU A O 1
ATOM 815 N N . GLN A 1 101 ? -18.974 -22.284 16.635 1.00 92.69 101 GLN A N 1
ATOM 816 C CA . GLN A 1 101 ? -19.729 -23.442 16.159 1.00 92.69 101 GLN A CA 1
ATOM 817 C C . GLN A 1 101 ? -18.905 -24.329 15.215 1.00 92.69 101 GLN A C 1
ATOM 819 O O . GLN A 1 101 ? -18.914 -25.556 15.344 1.00 92.69 101 GLN A O 1
ATOM 824 N N . PHE A 1 102 ? -18.189 -23.730 14.262 1.00 91.50 102 PHE A N 1
ATOM 825 C CA . PHE A 1 102 ? -17.500 -24.458 13.192 1.00 91.50 102 PHE A CA 1
ATOM 826 C C . PHE A 1 102 ? -15.982 -24.581 13.384 1.00 91.50 102 PHE A C 1
ATOM 828 O O . PHE A 1 102 ? -15.322 -25.255 12.590 1.00 91.50 102 PHE A O 1
ATOM 835 N N . LYS A 1 103 ? -15.439 -23.988 14.457 1.00 89.81 103 LYS A N 1
ATOM 836 C CA . LYS A 1 103 ? -14.008 -23.841 14.810 1.00 89.81 103 LYS A CA 1
ATOM 837 C C . LYS A 1 103 ? -13.180 -22.971 13.861 1.00 89.81 103 LYS A C 1
ATOM 839 O O . LYS A 1 103 ? -12.068 -22.586 14.207 1.00 89.81 103 LYS A O 1
ATOM 844 N N . GLU A 1 104 ? -13.706 -22.669 12.685 1.00 89.12 104 GLU A N 1
ATOM 845 C CA . GLU A 1 104 ? -13.067 -21.889 11.635 1.00 89.12 104 GLU A CA 1
ATOM 846 C C . GLU A 1 104 ? -14.160 -21.191 10.817 1.00 89.12 104 GLU A C 1
ATOM 848 O O . GLU A 1 104 ? -15.252 -21.733 10.647 1.00 89.12 104 GLU A O 1
ATOM 853 N N . VAL A 1 105 ? -13.860 -19.997 10.308 1.00 93.25 105 VAL A N 1
ATOM 854 C CA . VAL A 1 105 ? -14.700 -19.242 9.367 1.00 93.25 105 VAL A CA 1
ATOM 855 C C . VAL A 1 105 ? -13.816 -18.622 8.299 1.00 93.25 105 VAL A C 1
ATOM 857 O O . VAL A 1 105 ? -12.642 -18.348 8.543 1.00 93.25 105 VAL A O 1
ATOM 860 N N . HIS A 1 106 ? -14.374 -18.363 7.119 1.00 94.75 106 HIS A N 1
ATOM 861 C CA . HIS A 1 106 ? -13.611 -17.764 6.034 1.00 94.75 106 HIS A CA 1
ATOM 862 C C . HIS A 1 106 ? -13.025 -16.375 6.415 1.00 94.75 106 HIS A C 1
ATOM 864 O O . HIS A 1 106 ? -13.730 -15.559 7.018 1.00 94.75 106 HIS A O 1
ATOM 870 N N . PRO A 1 107 ? -11.787 -16.032 5.992 1.00 94.81 107 PRO A N 1
ATOM 871 C CA . PRO A 1 107 ? -11.110 -14.762 6.311 1.00 94.81 107 PRO A CA 1
ATOM 872 C C . PRO A 1 107 ? -11.923 -13.482 6.033 1.00 94.81 107 PRO A C 1
ATOM 874 O O . PRO A 1 107 ? -11.868 -12.517 6.790 1.00 94.81 107 PRO A O 1
ATOM 877 N N . ARG A 1 108 ? -12.752 -13.477 4.979 1.00 94.81 108 ARG A N 1
ATOM 878 C CA . ARG A 1 108 ? -13.722 -12.392 4.683 1.00 94.81 108 ARG A CA 1
ATOM 879 C C . ARG A 1 108 ? -14.706 -12.114 5.821 1.00 94.81 108 ARG A C 1
ATOM 881 O O . ARG A 1 108 ? -15.054 -10.956 6.011 1.00 94.81 108 ARG A O 1
ATOM 888 N N . LEU A 1 109 ? -15.154 -13.132 6.554 1.00 96.00 109 LEU A N 1
ATOM 889 C CA . LEU A 1 109 ? -16.051 -12.939 7.694 1.00 96.00 109 LEU A CA 1
ATOM 890 C C . LEU A 1 109 ? -15.295 -12.343 8.884 1.00 96.00 109 LEU A C 1
ATOM 892 O O . LEU A 1 109 ? -15.807 -11.426 9.515 1.00 96.00 109 LEU A O 1
ATOM 896 N N . LEU A 1 110 ? -14.058 -12.787 9.134 1.00 96.81 110 LEU A N 1
ATOM 897 C CA . LEU A 1 110 ? -13.192 -12.203 10.167 1.00 96.81 110 LEU A CA 1
ATOM 898 C C . LEU A 1 110 ? -12.908 -10.721 9.896 1.00 96.81 110 LEU A C 1
ATOM 900 O O . LEU A 1 110 ? -13.010 -9.902 10.802 1.00 96.81 110 LEU A O 1
ATOM 904 N N . LEU A 1 111 ? -12.642 -10.356 8.637 1.00 96.44 111 LEU A N 1
ATOM 905 C CA . LEU A 1 111 ? -12.493 -8.956 8.234 1.00 96.44 111 LEU A CA 1
ATOM 906 C C . LEU A 1 111 ? -13.747 -8.128 8.571 1.00 96.44 111 LEU A C 1
ATOM 908 O O . LEU A 1 111 ? -13.629 -7.035 9.121 1.00 96.44 111 LEU A O 1
ATOM 912 N N . LEU A 1 112 ? -14.943 -8.655 8.282 1.00 95.62 112 LEU A N 1
ATOM 913 C CA . LEU A 1 112 ? -16.206 -7.985 8.611 1.00 95.62 112 LEU A CA 1
ATOM 914 C C . LEU A 1 112 ? -16.437 -7.862 10.113 1.00 95.62 112 LEU A C 1
ATOM 916 O O . LEU A 1 112 ? -16.879 -6.811 10.574 1.00 95.62 112 LEU A O 1
ATOM 920 N N . GLN A 1 113 ? -16.133 -8.918 10.868 1.00 96.88 113 GLN A N 1
ATOM 921 C CA . GLN A 1 113 ? -16.208 -8.912 12.323 1.00 96.88 113 GLN A CA 1
ATOM 922 C C . GLN A 1 113 ? -15.351 -7.779 12.889 1.00 96.88 113 GLN A C 1
ATOM 924 O O . GLN A 1 113 ? -15.855 -6.942 13.635 1.00 96.88 113 GLN A O 1
ATOM 929 N N . SER A 1 114 ? -14.079 -7.721 12.502 1.00 97.81 114 SER A N 1
ATOM 930 C CA . SER A 1 114 ? -13.135 -6.729 13.011 1.00 97.81 114 SER A CA 1
ATOM 931 C C . SER A 1 114 ? -13.517 -5.303 12.623 1.00 97.81 114 SER A C 1
ATOM 933 O O . SER A 1 114 ? -13.475 -4.414 13.473 1.00 97.81 114 SER A O 1
ATOM 935 N N . HIS A 1 115 ? -13.983 -5.098 11.388 1.00 96.75 115 HIS A N 1
ATOM 936 C CA . HIS A 1 115 ? -14.484 -3.802 10.937 1.00 96.75 115 HIS A CA 1
ATOM 937 C C . HIS A 1 115 ? -15.712 -3.343 11.739 1.00 96.75 115 HIS A C 1
ATOM 939 O O . HIS A 1 115 ? -15.760 -2.209 12.216 1.00 96.75 115 HIS A O 1
ATOM 945 N N . ALA A 1 116 ? -16.683 -4.233 11.972 1.00 96.88 116 ALA A N 1
ATOM 946 C CA . ALA A 1 116 ? -17.864 -3.926 12.778 1.00 96.88 116 ALA A CA 1
ATOM 947 C C . ALA A 1 116 ? -17.509 -3.597 14.239 1.00 96.88 116 ALA A C 1
ATOM 949 O O . ALA A 1 116 ? -18.090 -2.677 14.819 1.00 96.88 116 ALA A O 1
ATOM 950 N N . LEU A 1 117 ? -16.538 -4.302 14.831 1.00 97.62 117 LEU A N 1
ATOM 951 C CA . LEU A 1 117 ? -16.044 -4.003 16.179 1.00 97.62 117 LEU A CA 1
ATOM 952 C C . LEU A 1 117 ? -15.361 -2.628 16.247 1.00 97.62 117 LEU A C 1
ATOM 954 O O . LEU A 1 117 ? -15.653 -1.861 17.165 1.00 97.62 117 LEU A O 1
ATOM 958 N N . ARG A 1 118 ? -14.503 -2.283 15.274 1.00 96.81 118 ARG A N 1
ATOM 959 C CA . ARG A 1 118 ? -13.843 -0.966 15.215 1.00 96.81 118 ARG A CA 1
ATOM 960 C C . ARG A 1 118 ? -14.854 0.168 15.088 1.00 96.81 118 ARG A C 1
ATOM 962 O O . ARG A 1 118 ? -14.792 1.131 15.848 1.00 96.81 118 ARG A O 1
ATOM 969 N N . GLU A 1 119 ? -15.801 0.044 14.165 1.00 95.56 119 GLU A N 1
ATOM 970 C CA . GLU A 1 119 ? -16.816 1.074 13.921 1.00 95.56 119 GLU A CA 1
ATOM 971 C C . GLU A 1 119 ? -17.801 1.211 15.087 1.00 95.56 119 GLU A C 1
ATOM 973 O O . GLU A 1 119 ? -18.240 2.320 15.406 1.00 95.56 119 GLU A O 1
ATOM 978 N N . TRP A 1 120 ? -18.094 0.113 15.795 1.00 95.88 120 TRP A N 1
ATOM 979 C CA . TRP A 1 120 ? -18.817 0.180 17.063 1.00 95.88 120 TRP A CA 1
ATOM 980 C C . TRP A 1 120 ? -18.053 1.028 18.084 1.00 95.88 120 TRP A C 1
ATOM 982 O O . TRP A 1 120 ? -18.642 1.953 18.640 1.00 95.88 120 TRP A O 1
ATOM 992 N N . VAL A 1 121 ? -16.753 0.775 18.292 1.00 94.38 121 VAL A N 1
ATOM 993 C CA . VAL A 1 121 ? -15.926 1.565 19.224 1.00 94.38 121 VAL A CA 1
ATOM 994 C C . VAL A 1 121 ? -15.887 3.038 18.824 1.00 94.38 121 VAL A C 1
ATOM 996 O O . VAL A 1 121 ? -16.168 3.886 19.668 1.00 94.38 121 VAL A O 1
ATOM 999 N N . ASN A 1 122 ? -15.618 3.353 17.554 1.00 91.56 122 ASN A N 1
ATOM 1000 C CA . ASN A 1 122 ? -15.591 4.736 17.063 1.00 91.56 122 ASN A CA 1
ATOM 1001 C C . ASN A 1 122 ? -16.905 5.467 17.368 1.00 91.56 122 ASN A C 1
ATOM 1003 O O . ASN A 1 122 ? -16.902 6.570 17.911 1.00 91.56 122 ASN A O 1
ATOM 1007 N N . SER A 1 123 ? -18.033 4.811 17.105 1.00 90.19 123 SER A N 1
ATOM 1008 C CA . SER A 1 123 ? -19.350 5.391 17.353 1.00 90.19 123 SER A CA 1
ATOM 1009 C C . SER A 1 123 ? -19.651 5.553 18.849 1.00 90.19 123 SER A C 1
ATOM 1011 O O . SER A 1 123 ? -20.242 6.549 19.258 1.00 90.19 123 SER A O 1
ATOM 1013 N N . GLN A 1 124 ? -19.241 4.599 19.699 1.00 89.25 124 GLN A N 1
ATOM 1014 C CA . GLN A 1 124 ? -19.368 4.749 21.157 1.00 89.25 124 GLN A CA 1
ATOM 1015 C C . GLN A 1 124 ? -18.535 5.928 21.673 1.00 89.25 124 GLN A C 1
ATOM 1017 O O . GLN A 1 124 ? -18.960 6.627 22.588 1.00 89.25 124 GLN A O 1
ATOM 1022 N N . GLN A 1 125 ? -17.369 6.174 21.076 1.00 84.12 125 GLN A N 1
ATOM 1023 C CA . GLN A 1 125 ? -16.510 7.297 21.441 1.00 84.12 125 GLN A CA 1
ATOM 1024 C C . GLN A 1 125 ? -17.119 8.649 21.073 1.00 84.12 125 GLN A C 1
ATOM 1026 O O . GLN A 1 125 ? -16.955 9.606 21.826 1.00 84.12 125 GLN A O 1
ATOM 1031 N N . GLU A 1 126 ? -17.822 8.738 19.945 1.00 83.44 126 GLU A N 1
ATOM 1032 C CA . GLU A 1 126 ? -18.542 9.951 19.538 1.00 83.44 126 GLU A CA 1
ATOM 1033 C C . GLU A 1 126 ? -19.752 10.242 20.431 1.00 83.44 126 GLU A C 1
ATOM 1035 O O . GLU A 1 126 ? -20.030 11.402 20.734 1.00 83.44 126 GLU A O 1
ATOM 1040 N N . LEU A 1 127 ? -20.448 9.191 20.872 1.00 81.56 127 LEU A N 1
ATOM 1041 C CA . LEU A 1 127 ? -21.627 9.284 21.737 1.00 81.56 127 LEU A CA 1
ATOM 1042 C C . LEU A 1 127 ? -21.289 9.457 23.225 1.00 81.56 127 LEU A C 1
ATOM 1044 O O . LEU A 1 127 ? -22.179 9.777 24.012 1.00 81.56 127 LEU A O 1
ATOM 1048 N N . SER A 1 128 ? -20.038 9.220 23.624 1.00 78.62 128 SER A N 1
ATOM 1049 C CA . SER A 1 128 ? -19.615 9.312 25.020 1.00 78.62 128 SER A CA 1
ATOM 1050 C C . SER A 1 128 ? -19.827 10.726 25.563 1.00 78.62 128 SER A C 1
ATOM 1052 O O . SER A 1 128 ? -19.357 11.707 24.984 1.00 78.62 128 SER A O 1
ATOM 1054 N N . ASP A 1 129 ? -20.505 10.831 26.710 1.00 69.69 129 ASP A N 1
ATOM 1055 C CA . ASP A 1 129 ? -20.741 12.116 27.364 1.00 69.69 129 ASP A CA 1
ATOM 1056 C C . ASP A 1 129 ? -19.412 12.711 27.846 1.00 69.69 129 ASP A C 1
ATOM 1058 O O . ASP A 1 129 ? -18.705 12.131 28.672 1.00 69.69 129 ASP A O 1
ATOM 1062 N N . LYS A 1 130 ? -19.084 13.904 27.343 1.00 69.25 130 LYS A N 1
ATOM 1063 C CA . LYS A 1 130 ? -17.892 14.659 27.754 1.00 69.25 130 LYS A CA 1
ATOM 1064 C C . LYS A 1 130 ? -17.945 15.074 29.231 1.00 69.25 130 LYS A C 1
ATOM 1066 O O . LYS A 1 130 ? -16.906 15.418 29.786 1.00 69.25 130 LYS A O 1
ATOM 1071 N N . ASN A 1 131 ? -19.124 15.024 29.856 1.00 65.81 131 ASN A N 1
ATOM 1072 C CA . ASN A 1 131 ? -19.350 15.324 31.269 1.00 65.81 131 ASN A CA 1
ATOM 1073 C C . ASN A 1 131 ? -19.455 14.070 32.157 1.00 65.81 131 ASN A C 1
ATOM 1075 O O . ASN A 1 131 ? -19.700 14.206 33.358 1.00 65.81 131 ASN A O 1
ATOM 1079 N N . ALA A 1 132 ? -19.291 12.860 31.603 1.00 71.31 132 ALA A N 1
ATOM 1080 C CA . ALA A 1 132 ? -19.316 11.627 32.387 1.00 71.31 132 ALA A CA 1
ATOM 1081 C C . ALA A 1 132 ? -18.233 11.627 33.480 1.00 71.31 132 ALA A C 1
ATOM 1083 O O . ALA A 1 132 ? -17.163 12.228 33.329 1.00 71.31 132 ALA A O 1
ATOM 1084 N N . SER A 1 133 ? -18.502 10.925 34.588 1.00 70.12 133 SER A N 1
ATOM 1085 C CA . SER A 1 133 ? -17.526 10.793 35.671 1.00 70.12 133 SER A CA 1
ATOM 1086 C C . SER A 1 133 ? -16.255 10.081 35.194 1.00 70.12 133 SER A C 1
ATOM 1088 O O . SER A 1 133 ? -16.248 9.304 34.234 1.00 70.12 133 SER A O 1
ATOM 1090 N N . ARG A 1 134 ? -15.143 10.355 35.881 1.00 69.81 134 ARG A N 1
ATOM 1091 C CA . ARG A 1 134 ? -13.814 9.853 35.505 1.00 69.81 134 ARG A CA 1
ATOM 1092 C C . ARG A 1 134 ? -13.743 8.326 35.535 1.00 69.81 134 ARG A C 1
ATOM 1094 O O . ARG A 1 134 ? -13.108 7.727 34.672 1.00 69.81 134 ARG A O 1
ATOM 1101 N N . GLU A 1 135 ? -14.398 7.704 36.507 1.00 74.44 135 GLU A N 1
ATOM 1102 C CA . GLU A 1 135 ? -14.475 6.253 36.667 1.00 74.44 135 GLU A CA 1
ATOM 1103 C C . GLU A 1 135 ? -15.212 5.604 35.488 1.00 74.44 135 GLU A C 1
ATOM 1105 O O . GLU A 1 135 ? -14.699 4.655 34.898 1.00 74.44 135 GLU A O 1
ATOM 1110 N N . VAL A 1 136 ? -16.340 6.184 35.067 1.00 76.19 136 VAL A N 1
ATOM 1111 C CA . VAL A 1 136 ? -17.133 5.700 33.924 1.00 76.19 136 VAL A CA 1
ATOM 1112 C C . VAL A 1 136 ? -16.328 5.781 32.623 1.00 76.19 136 VAL A C 1
ATOM 1114 O O . VAL A 1 136 ? -16.312 4.834 31.838 1.00 76.19 136 VAL A O 1
ATOM 1117 N N . ASN A 1 137 ? -15.569 6.862 32.421 1.00 75.56 137 ASN A N 1
ATOM 1118 C CA . ASN A 1 137 ? -14.698 7.000 31.250 1.00 75.56 137 ASN A CA 1
ATOM 1119 C C . ASN A 1 137 ? -13.564 5.957 31.221 1.00 75.56 137 ASN A C 1
ATOM 1121 O O . ASN A 1 137 ? -13.207 5.467 30.147 1.00 75.56 137 ASN A O 1
ATOM 1125 N N . LYS A 1 138 ? -13.012 5.577 32.383 1.00 77.88 138 LYS A N 1
ATOM 1126 C CA . LYS A 1 138 ? -11.988 4.519 32.480 1.00 77.88 138 LYS A CA 1
ATOM 1127 C C . LYS A 1 138 ? -12.559 3.130 32.193 1.00 77.88 138 LYS A C 1
ATOM 1129 O O . LYS A 1 138 ? -11.903 2.337 31.519 1.00 77.88 138 LYS A O 1
ATOM 1134 N N . GLU A 1 139 ? -13.765 2.838 32.673 1.00 82.75 139 GLU A N 1
ATOM 1135 C CA . GLU A 1 139 ? -14.449 1.568 32.403 1.00 82.75 139 GLU A CA 1
ATOM 1136 C C . GLU A 1 139 ? -14.796 1.414 30.918 1.00 82.75 139 GLU A C 1
ATOM 1138 O O . GLU A 1 139 ? -14.458 0.394 30.312 1.00 82.75 139 GLU A O 1
ATOM 1143 N N . HIS A 1 140 ? -15.385 2.449 30.306 1.00 85.38 140 HIS A N 1
ATOM 1144 C CA . HIS A 1 140 ? -15.683 2.462 28.870 1.00 85.38 140 HIS A CA 1
ATOM 1145 C C . HIS A 1 140 ? -14.431 2.227 28.027 1.00 85.38 140 HIS A C 1
ATOM 1147 O O . HIS A 1 140 ? -14.439 1.405 27.113 1.00 85.38 140 HIS A O 1
ATOM 1153 N N . LEU A 1 141 ? -13.330 2.890 28.370 1.00 82.75 141 LEU A N 1
ATOM 1154 C CA . LEU A 1 141 ? -12.057 2.700 27.693 1.00 82.75 141 LEU A CA 1
ATOM 1155 C C . LEU A 1 141 ? -11.547 1.260 27.789 1.00 82.75 141 LEU A C 1
ATOM 1157 O O . LEU A 1 141 ? -11.088 0.713 26.786 1.00 82.75 141 LEU A O 1
ATOM 1161 N N . HIS A 1 142 ? -11.561 0.664 28.985 1.00 85.81 142 HIS A N 1
ATOM 1162 C CA . HIS A 1 142 ? -11.068 -0.700 29.161 1.00 85.81 142 HIS A CA 1
ATOM 1163 C C . HIS A 1 142 ? -11.851 -1.676 28.275 1.00 85.81 142 HIS A C 1
ATOM 1165 O O . HIS A 1 142 ? -11.257 -2.531 27.615 1.00 85.81 142 HIS A O 1
ATOM 1171 N N . GLU A 1 143 ? -13.168 -1.486 28.189 1.00 90.88 143 GLU A N 1
ATOM 1172 C CA . GLU A 1 143 ? -14.024 -2.245 27.283 1.00 90.88 143 GLU A CA 1
ATOM 1173 C C . GLU A 1 143 ? -13.692 -1.974 25.806 1.00 90.88 143 GLU A C 1
ATOM 1175 O O . GLU A 1 143 ? -13.563 -2.915 25.025 1.00 90.88 143 GLU A O 1
ATOM 1180 N N . TRP A 1 144 ? -13.482 -0.717 25.405 1.00 92.00 144 TRP A N 1
ATOM 1181 C CA . TRP A 1 144 ? -13.108 -0.378 24.027 1.00 92.00 144 TRP A CA 1
ATOM 1182 C C . TRP A 1 144 ? -11.775 -1.004 23.610 1.00 92.00 144 TRP A C 1
ATOM 1184 O O . TRP A 1 144 ? -11.684 -1.600 22.538 1.00 92.00 144 TRP A O 1
ATOM 1194 N N . LEU A 1 145 ? -10.747 -0.925 24.459 1.00 90.81 145 LEU A N 1
ATOM 1195 C CA . LEU A 1 145 ? -9.439 -1.528 24.188 1.00 90.81 145 LEU A CA 1
ATOM 1196 C C . LEU A 1 145 ? -9.528 -3.054 24.095 1.00 90.81 145 LEU A C 1
ATOM 1198 O O . LEU A 1 145 ? -8.886 -3.653 23.232 1.00 90.81 145 LEU A O 1
ATOM 1202 N N . LYS A 1 146 ? -10.352 -3.684 24.940 1.00 93.81 146 LYS A N 1
ATOM 1203 C CA . LYS A 1 146 ? -10.626 -5.123 24.874 1.00 93.81 146 LYS A CA 1
ATOM 1204 C C . LYS A 1 146 ? -11.288 -5.507 23.549 1.00 93.81 146 LYS A C 1
ATOM 1206 O O . LYS A 1 146 ? -10.862 -6.471 22.919 1.00 93.81 146 LYS A O 1
ATOM 1211 N N . VAL A 1 147 ? -12.280 -4.735 23.107 1.00 95.88 147 VAL A N 1
ATOM 1212 C CA . VAL A 1 147 ? -12.979 -4.960 21.834 1.00 95.88 147 VAL A CA 1
ATOM 1213 C C . VAL A 1 147 ? -12.051 -4.769 20.630 1.00 95.88 147 VAL A C 1
ATOM 1215 O O . VAL A 1 147 ? -12.063 -5.585 19.711 1.00 95.88 147 VAL A O 1
ATOM 1218 N N . LEU A 1 148 ? -11.202 -3.738 20.633 1.00 95.75 148 LEU A N 1
ATOM 1219 C CA . LEU A 1 148 ? -10.225 -3.527 19.559 1.00 95.75 148 LEU A CA 1
ATOM 1220 C C . LEU A 1 148 ? -9.160 -4.628 19.521 1.00 95.75 148 LEU A C 1
ATOM 1222 O O . LEU A 1 148 ? -8.733 -5.023 18.440 1.00 95.75 148 LEU A O 1
ATOM 1226 N N . LYS A 1 149 ? -8.761 -5.166 20.677 1.00 94.75 149 LYS A N 1
ATOM 1227 C CA . LYS A 1 149 ? -7.863 -6.323 20.730 1.00 94.75 149 LYS A CA 1
ATOM 1228 C C . LYS A 1 149 ? -8.513 -7.572 20.127 1.00 94.75 149 LYS A C 1
ATOM 1230 O O . LYS A 1 149 ? -7.874 -8.259 19.338 1.00 94.75 149 LYS A O 1
ATOM 1235 N N . GLU A 1 150 ? -9.787 -7.829 20.428 1.00 95.75 150 GLU A N 1
ATOM 1236 C CA . GLU A 1 150 ? -10.550 -8.917 19.794 1.00 95.75 150 GLU A CA 1
ATOM 1237 C C . GLU A 1 150 ? -10.631 -8.738 18.266 1.00 95.75 150 GLU A C 1
ATOM 1239 O O . GLU A 1 150 ? -10.462 -9.701 17.514 1.00 95.75 150 GLU A O 1
ATOM 1244 N N . ALA A 1 151 ? -10.828 -7.503 17.794 1.00 97.31 151 ALA A N 1
ATOM 1245 C CA . ALA A 1 151 ? -10.812 -7.185 16.369 1.00 97.31 151 ALA A CA 1
ATOM 1246 C C . ALA A 1 151 ? -9.439 -7.465 15.729 1.00 97.31 151 ALA A C 1
ATOM 1248 O O . ALA A 1 151 ? -9.371 -8.043 14.643 1.00 97.31 151 ALA A O 1
ATOM 1249 N N . GLU A 1 152 ? -8.344 -7.100 16.396 1.00 96.25 152 GLU A N 1
ATOM 1250 C CA . GLU A 1 152 ? -6.987 -7.363 15.911 1.00 96.25 152 GLU A CA 1
ATOM 1251 C C . GLU A 1 152 ? -6.676 -8.864 15.839 1.00 96.25 152 GLU A C 1
ATOM 1253 O O . GLU A 1 152 ? -6.156 -9.333 14.826 1.00 96.25 152 GLU A O 1
ATOM 1258 N N . GLU A 1 153 ? -7.047 -9.633 16.867 1.00 95.38 153 GLU A N 1
ATOM 1259 C CA . GLU A 1 153 ? -6.881 -11.091 16.893 1.00 95.38 153 GLU A CA 1
ATOM 1260 C C . GLU A 1 153 ? -7.612 -11.759 15.716 1.00 95.38 153 GLU A C 1
ATOM 1262 O O . GLU A 1 153 ? -7.059 -12.646 15.065 1.00 95.38 153 GLU A O 1
ATOM 1267 N N . GLY A 1 154 ? -8.823 -11.295 15.381 1.00 95.38 154 GLY A N 1
ATOM 1268 C CA . GLY A 1 154 ? -9.562 -11.759 14.202 1.00 95.38 154 GLY A CA 1
ATOM 1269 C C . GLY A 1 154 ? -8.831 -11.491 12.879 1.00 95.38 154 GLY A C 1
ATOM 1270 O O . GLY A 1 154 ? -8.800 -12.356 12.003 1.00 95.38 154 GLY A O 1
ATOM 1271 N N . LEU A 1 155 ? -8.188 -10.328 12.742 1.00 97.00 155 LEU A N 1
ATOM 1272 C CA . LEU A 1 155 ? -7.429 -9.964 11.538 1.00 97.00 155 LEU A CA 1
ATOM 1273 C C . LEU A 1 155 ? -6.121 -10.742 11.426 1.00 97.00 155 LEU A C 1
ATOM 1275 O O . LEU A 1 155 ? -5.749 -11.141 10.322 1.00 97.00 155 LEU A O 1
ATOM 1279 N N . GLN A 1 156 ? -5.446 -11.000 12.548 1.00 95.12 156 GLN A N 1
ATOM 1280 C CA . GLN A 1 156 ? -4.257 -11.847 12.562 1.00 95.12 156 GLN A CA 1
ATOM 1281 C C . GLN A 1 156 ? -4.605 -13.272 12.114 1.00 95.12 156 GLN A C 1
ATOM 1283 O O . GLN A 1 156 ? -3.951 -13.799 11.218 1.00 95.12 156 GLN A O 1
ATOM 1288 N N . MET A 1 157 ? -5.699 -13.847 12.631 1.00 94.50 157 MET A N 1
ATOM 1289 C CA . MET A 1 157 ? -6.195 -15.150 12.171 1.00 94.50 157 MET A CA 1
ATOM 1290 C C . MET A 1 157 ? -6.500 -15.143 10.667 1.00 94.50 157 MET A C 1
ATOM 1292 O O . MET A 1 157 ? -6.080 -16.049 9.951 1.00 94.50 157 MET A O 1
ATOM 1296 N N . ALA A 1 158 ? -7.188 -14.112 10.164 1.00 94.94 158 ALA A N 1
ATOM 1297 C CA . ALA A 1 158 ? -7.498 -13.985 8.738 1.00 94.94 158 ALA A CA 1
ATOM 1298 C C . ALA A 1 158 ? -6.230 -13.965 7.868 1.00 94.94 158 ALA A C 1
ATOM 1300 O O . ALA A 1 158 ? -6.179 -14.608 6.818 1.00 94.94 158 ALA A O 1
ATOM 1301 N N . ASN A 1 159 ? -5.200 -13.249 8.319 1.00 93.00 159 ASN A N 1
ATOM 1302 C CA . ASN A 1 159 ? -3.912 -13.152 7.647 1.00 93.00 159 ASN A CA 1
ATOM 1303 C C . ASN A 1 159 ? -3.194 -14.507 7.604 1.00 93.00 159 ASN A C 1
ATOM 1305 O O . ASN A 1 159 ? -2.851 -14.987 6.520 1.00 93.00 159 ASN A O 1
ATOM 1309 N N . ASP A 1 160 ? -3.067 -15.162 8.760 1.00 92.56 160 ASP A N 1
ATOM 1310 C CA . ASP A 1 160 ? -2.416 -16.467 8.897 1.00 92.56 160 ASP A CA 1
ATOM 1311 C C . ASP A 1 160 ? -3.102 -17.516 8.015 1.00 92.56 160 ASP A C 1
ATOM 1313 O O . ASP A 1 160 ? -2.441 -18.282 7.317 1.00 92.56 160 ASP A O 1
ATOM 1317 N N . MET A 1 161 ? -4.437 -17.520 7.965 1.00 91.75 161 MET A N 1
ATOM 1318 C CA . MET A 1 161 ? -5.202 -18.428 7.108 1.00 91.75 161 MET A CA 1
ATOM 1319 C C . MET A 1 161 ? -4.878 -18.244 5.621 1.00 91.75 161 MET A C 1
ATOM 1321 O O . MET A 1 161 ? -4.692 -19.227 4.902 1.00 91.75 161 MET A O 1
ATOM 1325 N N . VAL A 1 162 ? -4.798 -17.001 5.139 1.00 89.62 162 VAL A N 1
ATOM 1326 C CA . VAL A 1 162 ? -4.523 -16.729 3.720 1.00 89.62 162 VAL A CA 1
ATOM 1327 C C . VAL A 1 162 ? -3.067 -17.020 3.363 1.00 89.62 162 VAL A C 1
ATOM 1329 O O . VAL A 1 162 ? -2.812 -17.574 2.290 1.00 89.62 162 VAL A O 1
ATOM 1332 N N . GLN A 1 163 ? -2.122 -16.704 4.251 1.00 86.00 163 GLN A N 1
ATOM 1333 C CA . GLN A 1 163 ? -0.706 -17.018 4.048 1.00 86.00 163 GLN A CA 1
ATOM 1334 C C . GLN A 1 163 ? -0.457 -18.533 4.066 1.00 86.00 163 GLN A C 1
ATOM 1336 O O . GLN A 1 163 ? 0.096 -19.067 3.106 1.00 86.00 163 GLN A O 1
ATOM 1341 N N . ASN A 1 164 ? -0.983 -19.255 5.061 1.00 87.50 164 ASN A N 1
ATOM 1342 C CA . ASN A 1 164 ? -0.830 -20.710 5.169 1.00 87.50 164 ASN A CA 1
ATOM 1343 C C . ASN A 1 164 ? -1.409 -21.453 3.954 1.00 87.50 164 ASN A C 1
ATOM 1345 O O . ASN A 1 164 ? -0.821 -22.429 3.476 1.00 87.50 164 ASN A O 1
ATOM 1349 N N . ARG A 1 165 ? -2.545 -20.987 3.410 1.00 83.12 165 ARG A N 1
ATOM 1350 C CA . ARG A 1 165 ? -3.123 -21.533 2.168 1.00 83.12 165 ARG A CA 1
ATOM 1351 C C . ARG A 1 165 ? -2.183 -21.344 0.972 1.00 83.12 165 ARG A C 1
ATOM 1353 O O . ARG A 1 165 ? -2.069 -22.245 0.142 1.00 83.12 165 ARG A O 1
ATOM 1360 N N . ALA A 1 166 ? -1.497 -20.205 0.880 1.00 77.44 166 ALA A N 1
ATOM 1361 C CA . ALA A 1 166 ? -0.542 -19.939 -0.195 1.00 77.44 166 ALA A CA 1
ATOM 1362 C C . ALA A 1 166 ? 0.719 -20.811 -0.081 1.00 77.44 166 ALA A C 1
ATOM 1364 O O . ALA A 1 166 ? 1.137 -21.418 -1.074 1.00 77.44 166 ALA A O 1
ATOM 1365 N N . ASP A 1 167 ? 1.259 -20.936 1.133 1.00 76.25 167 ASP A N 1
ATOM 1366 C CA . ASP A 1 167 ? 2.469 -21.709 1.424 1.00 76.25 167 ASP A CA 1
ATOM 1367 C C . ASP A 1 167 ? 2.257 -23.208 1.188 1.00 76.25 167 ASP A C 1
ATOM 1369 O O . ASP A 1 167 ? 3.057 -23.854 0.506 1.00 76.25 167 ASP A O 1
ATOM 1373 N N . THR A 1 168 ? 1.123 -23.750 1.648 1.00 73.12 168 THR A N 1
ATOM 1374 C CA . THR A 1 168 ? 0.761 -25.167 1.451 1.00 73.12 168 THR A CA 1
ATOM 1375 C C . THR A 1 168 ? 0.707 -25.538 -0.033 1.00 73.12 168 THR A C 1
ATOM 1377 O O . THR A 1 168 ? 1.054 -26.652 -0.421 1.00 73.12 168 THR A O 1
ATOM 1380 N N . MET A 1 169 ? 0.303 -24.601 -0.894 1.00 65.69 169 MET A N 1
ATOM 1381 C CA . MET A 1 169 ? 0.229 -24.838 -2.334 1.00 65.69 169 MET A CA 1
ATOM 1382 C C . MET A 1 169 ? 1.557 -24.603 -3.069 1.00 65.69 169 MET A C 1
ATOM 1384 O O . MET A 1 169 ? 1.601 -24.845 -4.276 1.00 65.69 169 MET A O 1
ATOM 1388 N N . SER A 1 170 ? 2.620 -24.125 -2.399 1.00 60.25 170 SER A N 1
ATOM 1389 C CA . SER A 1 170 ? 3.885 -23.690 -3.030 1.00 60.25 170 SER A CA 1
ATOM 1390 C C . SER A 1 170 ? 3.666 -22.750 -4.227 1.00 60.25 170 SER A C 1
ATOM 1392 O O . SER A 1 170 ? 4.420 -22.749 -5.204 1.00 60.25 170 SER A O 1
ATOM 1394 N N . ARG A 1 171 ? 2.580 -21.972 -4.193 1.00 62.91 171 ARG A N 1
ATOM 1395 C CA . ARG A 1 171 ? 2.177 -21.063 -5.269 1.00 62.91 171 ARG A CA 1
ATOM 1396 C C . ARG A 1 171 ? 2.451 -19.638 -4.828 1.00 62.91 171 ARG A C 1
ATOM 1398 O O . ARG A 1 171 ? 2.233 -19.283 -3.676 1.00 62.91 171 ARG A O 1
ATOM 1405 N N . SER A 1 172 ? 2.862 -18.788 -5.769 1.00 70.00 172 SER A N 1
ATOM 1406 C CA . SER A 1 172 ? 2.831 -17.349 -5.517 1.00 70.00 172 SER A CA 1
ATOM 1407 C C . SER A 1 172 ? 1.397 -16.922 -5.186 1.00 70.00 172 SER A C 1
ATOM 1409 O O . SER A 1 172 ? 0.439 -17.455 -5.762 1.00 70.00 172 SER A O 1
ATOM 1411 N N . LEU A 1 173 ? 1.253 -15.957 -4.272 1.00 77.44 173 LEU A N 1
ATOM 1412 C CA . LEU A 1 173 ? -0.051 -15.437 -3.866 1.00 77.44 173 LEU A CA 1
ATOM 1413 C C . LEU A 1 173 ? -0.900 -15.096 -5.098 1.00 77.44 173 LEU A C 1
ATOM 1415 O O . LEU A 1 173 ? -0.457 -14.413 -6.029 1.00 77.44 173 LEU A O 1
ATOM 1419 N N . SER A 1 174 ? -2.136 -15.599 -5.121 1.00 79.81 174 SER A N 1
ATOM 1420 C CA . SER A 1 174 ? -3.080 -15.246 -6.175 1.00 79.81 174 SER A CA 1
ATOM 1421 C C . SER A 1 174 ? -3.410 -13.750 -6.103 1.00 79.81 174 SER A C 1
ATOM 1423 O O . SER A 1 174 ? -3.248 -13.119 -5.059 1.00 79.81 174 SER A O 1
ATOM 1425 N N . LYS A 1 175 ? -3.900 -13.172 -7.206 1.00 80.44 175 LYS A N 1
ATOM 1426 C CA . LYS A 1 175 ? -4.316 -11.764 -7.224 1.00 80.44 175 LYS A CA 1
ATOM 1427 C C . LYS A 1 175 ? -5.383 -11.496 -6.149 1.00 80.44 175 LYS A C 1
ATOM 1429 O O . LYS A 1 175 ? -5.226 -10.559 -5.379 1.00 80.44 175 LYS A O 1
ATOM 1434 N N . GLY A 1 176 ? -6.396 -12.363 -6.058 1.00 82.44 176 GLY A N 1
ATOM 1435 C CA . GLY A 1 176 ? -7.450 -12.255 -5.046 1.00 82.44 176 GLY A CA 1
ATOM 1436 C C . GLY A 1 176 ? -6.917 -12.399 -3.619 1.00 82.44 176 GLY A C 1
ATOM 1437 O O . GLY A 1 176 ? -7.311 -11.637 -2.745 1.00 82.44 176 GLY A O 1
ATOM 1438 N N . SER A 1 177 ? -5.952 -13.296 -3.387 1.00 85.62 177 SER A N 1
ATOM 1439 C CA . SER A 1 177 ? -5.304 -13.452 -2.076 1.00 85.62 177 SER A CA 1
ATOM 1440 C C . SER A 1 177 ? -4.520 -12.198 -1.678 1.00 85.62 177 SER A C 1
ATOM 1442 O O . SER A 1 177 ? -4.617 -11.767 -0.537 1.00 85.62 177 SER A O 1
ATOM 1444 N N . ARG A 1 178 ? -3.784 -11.576 -2.613 1.00 87.19 178 ARG A N 1
ATOM 1445 C CA . ARG A 1 178 ? -3.078 -10.307 -2.360 1.00 87.19 178 ARG A CA 1
ATOM 1446 C C . ARG A 1 178 ? -4.048 -9.166 -2.071 1.00 87.19 178 ARG A C 1
ATOM 1448 O O . ARG A 1 178 ? -3.846 -8.448 -1.104 1.00 87.19 178 ARG A O 1
ATOM 1455 N N . GLU A 1 179 ? -5.103 -9.015 -2.873 1.00 88.38 179 GLU A N 1
ATOM 1456 C CA . GLU A 1 179 ? -6.138 -7.994 -2.646 1.00 88.38 179 GLU A CA 1
ATOM 1457 C C . GLU A 1 179 ? -6.825 -8.196 -1.286 1.00 88.38 179 GLU A C 1
ATOM 1459 O O . GLU A 1 179 ? -7.076 -7.234 -0.562 1.00 88.38 179 GLU A O 1
ATOM 1464 N N . HIS A 1 180 ? -7.079 -9.446 -0.894 1.00 90.31 180 HIS A N 1
ATOM 1465 C CA . HIS A 1 180 ? -7.633 -9.761 0.417 1.00 90.31 180 HIS A CA 1
ATOM 1466 C C . HIS A 1 180 ? -6.663 -9.420 1.557 1.00 90.31 180 HIS A C 1
ATOM 1468 O O . HIS A 1 180 ? -7.059 -8.740 2.498 1.00 90.31 180 HIS A O 1
ATOM 1474 N N . LEU A 1 181 ? -5.393 -9.826 1.453 1.00 92.62 181 LEU A N 1
ATOM 1475 C CA . LEU A 1 181 ? -4.354 -9.483 2.430 1.00 92.62 181 LEU A CA 1
ATOM 1476 C C . LEU A 1 181 ? -4.156 -7.970 2.550 1.00 92.62 181 LEU A C 1
ATOM 1478 O O . LEU A 1 181 ? -4.011 -7.465 3.658 1.00 92.62 181 LEU A O 1
ATOM 1482 N N . ALA A 1 182 ? -4.217 -7.235 1.434 1.00 93.50 182 ALA A N 1
ATOM 1483 C CA . ALA A 1 182 ? -4.172 -5.779 1.446 1.00 93.50 182 ALA A CA 1
ATOM 1484 C C . ALA A 1 182 ? -5.310 -5.199 2.297 1.00 93.50 182 ALA A C 1
ATOM 1486 O O . ALA A 1 182 ? -5.053 -4.358 3.151 1.00 93.50 182 ALA A O 1
ATOM 1487 N N . ARG A 1 183 ? -6.548 -5.687 2.120 1.00 95.38 183 ARG A N 1
ATOM 1488 C CA . ARG A 1 183 ? -7.713 -5.250 2.911 1.00 95.38 183 ARG A CA 1
ATOM 1489 C C . ARG A 1 183 ? -7.594 -5.617 4.391 1.00 95.38 183 ARG A C 1
ATOM 1491 O O . ARG A 1 183 ? -7.910 -4.783 5.233 1.00 95.38 183 ARG A O 1
ATOM 1498 N N . VAL A 1 184 ? -7.133 -6.830 4.704 1.00 96.44 184 VAL A N 1
ATOM 1499 C CA . VAL A 1 184 ? -6.923 -7.288 6.090 1.00 96.44 184 VAL A CA 1
ATOM 1500 C C . VAL A 1 184 ? -5.882 -6.427 6.798 1.00 96.44 184 VAL A C 1
ATOM 1502 O O . VAL A 1 184 ? -6.136 -5.950 7.898 1.00 96.44 184 VAL A O 1
ATOM 1505 N N . GLU A 1 185 ? -4.740 -6.167 6.161 1.00 97.12 185 GLU A N 1
ATOM 1506 C CA . GLU A 1 185 ? -3.681 -5.339 6.747 1.00 97.12 185 GLU A CA 1
ATOM 1507 C C . GLU A 1 185 ? -4.077 -3.856 6.834 1.00 97.12 185 GLU A C 1
ATOM 1509 O O . GLU A 1 185 ? -3.698 -3.178 7.787 1.00 97.12 185 GLU A O 1
ATOM 1514 N N . THR A 1 186 ? -4.889 -3.344 5.895 1.00 97.75 186 THR A N 1
ATOM 1515 C CA . THR A 1 186 ? -5.493 -2.006 6.019 1.00 97.75 186 THR A CA 1
ATOM 1516 C C . THR A 1 186 ? -6.387 -1.918 7.245 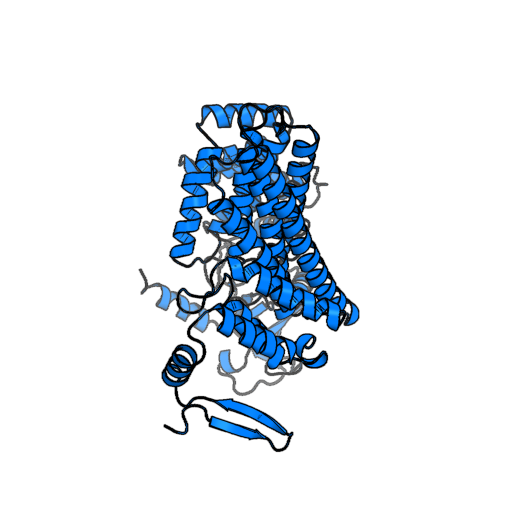1.00 97.75 186 THR A C 1
ATOM 1518 O O . THR A 1 186 ? -6.202 -1.026 8.066 1.00 97.75 186 THR A O 1
ATOM 1521 N N . GLU A 1 187 ? -7.331 -2.848 7.400 1.00 97.81 187 GLU A N 1
ATOM 1522 C CA . GLU A 1 187 ? -8.230 -2.844 8.556 1.00 97.81 187 GLU A CA 1
ATOM 1523 C C . GLU A 1 187 ? -7.448 -3.048 9.858 1.00 97.81 187 GLU A C 1
ATOM 1525 O O . GLU A 1 187 ? -7.760 -2.423 10.866 1.00 97.81 187 GLU A O 1
ATOM 1530 N N . ARG A 1 188 ? -6.373 -3.844 9.835 1.00 97.56 188 ARG A N 1
ATOM 1531 C CA . ARG A 1 188 ? -5.506 -4.044 10.999 1.00 97.56 188 ARG A CA 1
ATOM 1532 C C . ARG A 1 188 ? -4.810 -2.752 11.402 1.00 97.56 188 ARG A C 1
ATOM 1534 O O . ARG A 1 188 ? -4.837 -2.403 12.579 1.00 97.56 188 ARG A O 1
ATOM 1541 N N . ALA A 1 189 ? -4.271 -2.003 10.439 1.00 97.62 189 ALA A N 1
ATOM 1542 C CA . ALA A 1 189 ? -3.746 -0.666 10.698 1.00 97.62 189 ALA A CA 1
ATOM 1543 C C . ALA A 1 189 ? -4.827 0.254 11.292 1.00 97.62 189 ALA A C 1
ATOM 1545 O O . ALA A 1 189 ? -4.564 0.929 12.284 1.00 97.62 189 ALA A O 1
ATOM 1546 N N . CYS A 1 190 ? -6.055 0.228 10.762 1.00 97.56 190 CYS A N 1
ATOM 1547 C CA . CYS A 1 190 ? -7.169 1.018 11.290 1.00 97.56 190 CYS A CA 1
ATOM 1548 C C . CYS A 1 190 ? -7.568 0.626 12.724 1.00 97.56 190 CYS A C 1
ATOM 1550 O O . CYS A 1 190 ? -7.841 1.503 13.540 1.00 97.56 190 CYS A O 1
ATOM 1552 N N . VAL A 1 191 ? -7.610 -0.667 13.058 1.00 97.44 191 VAL A N 1
ATOM 1553 C CA . VAL A 1 191 ? -7.930 -1.158 14.412 1.00 97.44 191 VAL A CA 1
ATOM 1554 C C . VAL A 1 191 ? -6.860 -0.721 15.410 1.00 97.44 191 VAL A C 1
ATOM 1556 O O . VAL A 1 191 ? -7.180 -0.178 16.468 1.00 97.44 191 VAL A O 1
ATOM 1559 N N . ILE A 1 192 ? -5.587 -0.905 15.059 1.00 95.50 192 ILE A N 1
ATOM 1560 C CA . ILE A 1 192 ? -4.457 -0.508 15.906 1.00 95.50 192 ILE A CA 1
ATOM 1561 C C . ILE A 1 192 ? -4.411 1.023 16.047 1.00 95.50 192 ILE A C 1
ATOM 1563 O O . ILE A 1 192 ? -4.235 1.548 17.146 1.00 95.50 192 ILE A O 1
ATOM 1567 N N . GLY A 1 193 ? -4.676 1.759 14.969 1.00 94.44 193 GLY A N 1
ATOM 1568 C CA . GLY A 1 193 ? -4.833 3.210 14.993 1.00 94.44 193 GLY A CA 1
ATOM 1569 C C . GLY A 1 193 ? -5.980 3.680 15.892 1.00 94.44 193 GLY A C 1
ATOM 1570 O O . GLY A 1 193 ? -5.809 4.602 16.686 1.00 94.44 193 GLY A O 1
ATOM 1571 N N . ALA A 1 194 ? -7.133 3.006 15.860 1.00 93.81 194 ALA A N 1
ATOM 1572 C CA . ALA A 1 194 ? -8.253 3.316 16.749 1.00 93.81 194 ALA A CA 1
ATOM 1573 C C . ALA A 1 194 ? -7.883 3.121 18.232 1.00 93.81 194 ALA A C 1
ATOM 1575 O O . ALA A 1 194 ? -8.343 3.889 19.082 1.00 93.81 194 ALA A O 1
ATOM 1576 N N . ARG A 1 195 ? -6.992 2.167 18.562 1.00 91.06 195 ARG A N 1
ATOM 1577 C CA . ARG A 1 195 ? -6.436 2.020 19.925 1.00 91.06 195 ARG A CA 1
ATOM 1578 C C . ARG A 1 195 ? -5.645 3.267 20.330 1.00 91.06 195 ARG A C 1
ATOM 1580 O O . ARG A 1 195 ? -5.803 3.743 21.452 1.00 91.06 195 ARG A O 1
ATOM 1587 N N . GLN A 1 196 ? -4.867 3.859 19.421 1.00 87.00 196 GLN A N 1
ATOM 1588 C CA . GLN A 1 196 ? -4.205 5.145 19.684 1.00 87.00 196 GLN A CA 1
ATOM 1589 C C . GLN A 1 196 ? -5.209 6.277 19.899 1.00 87.00 196 GLN A C 1
ATOM 1591 O O . GLN A 1 196 ? -5.073 7.035 20.857 1.00 87.00 196 GLN A O 1
ATOM 1596 N N . GLY A 1 197 ? -6.255 6.354 19.073 1.00 84.12 197 GLY A N 1
ATOM 1597 C CA . GLY A 1 197 ? -7.337 7.325 19.246 1.00 84.12 197 GLY A CA 1
ATOM 1598 C C . GLY A 1 197 ? -8.054 7.191 20.597 1.00 84.12 197 GLY A C 1
ATOM 1599 O O . GLY A 1 197 ? -8.441 8.196 21.197 1.00 84.12 197 GLY A O 1
ATOM 1600 N N . CYS A 1 198 ? -8.181 5.966 21.127 1.00 85.00 198 CYS A N 1
ATOM 1601 C CA . CYS A 1 198 ? -8.656 5.734 22.494 1.00 85.00 198 CYS A CA 1
ATOM 1602 C C . CYS A 1 198 ? -7.733 6.398 23.523 1.00 85.00 198 CYS A C 1
ATOM 1604 O O . CYS A 1 198 ? -8.218 7.115 24.394 1.00 85.00 198 CYS A O 1
ATOM 1606 N N . HIS A 1 199 ? -6.416 6.206 23.398 1.00 78.50 199 HIS A N 1
ATOM 1607 C CA . HIS A 1 199 ? -5.436 6.825 24.291 1.00 78.50 199 HIS A CA 1
ATOM 1608 C C . HIS A 1 199 ? -5.445 8.354 24.200 1.00 78.50 199 HIS A C 1
ATOM 1610 O O . HIS A 1 199 ? -5.442 9.002 25.239 1.00 78.50 199 HIS A O 1
ATOM 1616 N N . LEU A 1 200 ? -5.526 8.940 22.998 1.00 75.88 200 LEU A N 1
ATOM 1617 C CA . LEU A 1 200 ? -5.590 10.397 22.809 1.00 75.88 200 LEU A CA 1
ATOM 1618 C C . LEU A 1 200 ? -6.754 11.026 23.590 1.00 75.88 200 LEU A C 1
ATOM 1620 O O . LEU A 1 200 ? -6.587 12.059 24.231 1.00 75.88 200 LEU A O 1
ATOM 1624 N N . ARG A 1 201 ? -7.921 10.376 23.576 1.00 72.94 201 ARG A N 1
ATOM 1625 C CA . ARG A 1 201 ? -9.121 10.838 24.289 1.00 72.94 201 ARG A CA 1
ATOM 1626 C C . ARG A 1 201 ? -9.023 10.720 25.814 1.00 72.94 201 ARG A C 1
ATOM 1628 O O . ARG A 1 201 ? -9.795 11.377 26.504 1.00 72.94 201 ARG A O 1
ATOM 1635 N N . MET A 1 202 ? -8.091 9.924 26.343 1.00 65.81 202 MET A N 1
ATOM 1636 C CA . MET A 1 202 ? -7.830 9.864 27.787 1.00 65.81 202 MET A CA 1
ATOM 1637 C C . MET A 1 202 ? -7.037 11.059 28.307 1.00 65.81 202 MET A C 1
ATOM 1639 O O . MET A 1 202 ? -7.039 11.309 29.510 1.00 65.81 202 MET A O 1
ATOM 1643 N N . LEU A 1 203 ? -6.285 11.734 27.437 1.00 64.19 203 LEU A N 1
ATOM 1644 C CA . LEU A 1 203 ? -5.305 12.723 27.858 1.00 64.19 203 LEU A CA 1
ATOM 1645 C C . LEU A 1 203 ? -6.020 14.016 28.251 1.00 64.19 203 LEU A C 1
ATOM 1647 O O . LEU A 1 203 ? -6.328 14.856 27.408 1.00 64.19 203 LEU A O 1
ATOM 1651 N N . THR A 1 204 ? -6.265 14.195 29.546 1.00 60.41 204 THR A N 1
ATOM 1652 C CA . THR A 1 204 ? -6.475 15.529 30.105 1.00 60.41 204 THR A CA 1
ATOM 1653 C C . THR A 1 204 ? -5.102 16.163 30.372 1.00 60.41 204 THR A C 1
ATOM 1655 O O . THR A 1 204 ? -4.176 15.457 30.776 1.00 60.41 204 THR A O 1
ATOM 1658 N N . PRO A 1 205 ? -4.924 17.482 30.162 1.00 55.56 205 PRO A N 1
ATOM 1659 C CA . PRO A 1 205 ? -3.637 18.163 30.370 1.00 55.56 205 PRO A CA 1
ATOM 1660 C C . PRO A 1 205 ? -3.052 18.056 31.793 1.00 55.56 205 PRO A C 1
ATOM 1662 O O . PRO A 1 205 ? -1.915 18.459 32.021 1.00 55.56 205 PRO A O 1
ATOM 1665 N N . GLU A 1 206 ? -3.834 17.563 32.755 1.00 55.88 206 GLU A N 1
ATOM 1666 C CA . GLU A 1 206 ? -3.575 17.653 34.195 1.00 55.88 206 GLU A CA 1
ATOM 1667 C C . GLU A 1 206 ? -3.055 16.345 34.816 1.00 55.88 206 GLU A C 1
ATOM 1669 O O . GLU A 1 206 ? -2.601 16.356 35.960 1.00 55.88 206 GLU A O 1
ATOM 1674 N N . GLU A 1 207 ? -3.081 15.219 34.097 1.00 56.22 207 GLU A N 1
ATOM 1675 C CA . GLU A 1 207 ? -2.639 13.929 34.638 1.00 56.22 207 GLU A CA 1
ATOM 1676 C C . GLU A 1 207 ? -1.221 13.578 34.164 1.00 56.22 207 GLU A C 1
ATOM 1678 O O . GLU A 1 207 ? -0.951 13.482 32.970 1.00 56.22 207 GLU A O 1
ATOM 1683 N N . LEU A 1 208 ? -0.300 13.356 35.114 1.00 51.81 208 LEU A N 1
ATOM 1684 C CA . LEU A 1 208 ? 0.999 12.729 34.853 1.00 51.81 208 LEU A CA 1
ATOM 1685 C C . LEU A 1 208 ? 0.759 11.338 34.252 1.00 51.81 208 LEU A C 1
ATOM 1687 O O . LEU A 1 208 ? 0.391 10.396 34.954 1.00 51.81 208 LEU A O 1
ATOM 1691 N N . ILE A 1 209 ? 0.953 11.220 32.942 1.00 59.03 209 ILE A N 1
ATOM 1692 C CA . ILE A 1 209 ? 0.755 9.969 32.221 1.00 59.03 209 ILE A CA 1
ATOM 1693 C C . ILE A 1 209 ? 1.772 8.916 32.705 1.00 59.03 209 ILE A C 1
ATOM 1695 O O . ILE A 1 209 ? 2.975 9.188 32.678 1.00 59.03 209 ILE A O 1
ATOM 1699 N N . PRO A 1 210 ? 1.337 7.707 33.114 1.00 61.84 210 PRO A N 1
ATOM 1700 C CA . PRO A 1 210 ? 2.249 6.623 33.465 1.00 61.84 210 PRO A CA 1
ATOM 1701 C C . PRO A 1 210 ? 3.188 6.287 32.300 1.00 61.84 210 PRO A C 1
ATOM 1703 O O . PRO A 1 210 ? 2.742 6.203 31.155 1.00 61.84 210 PRO A O 1
ATOM 1706 N N . VAL A 1 211 ? 4.460 5.996 32.598 1.00 61.53 211 VAL A N 1
ATOM 1707 C CA . VAL A 1 211 ? 5.472 5.487 31.641 1.00 61.53 211 VAL A CA 1
ATOM 1708 C C . VAL A 1 211 ? 4.910 4.359 30.757 1.00 61.53 211 VAL A C 1
ATOM 1710 O O . VAL A 1 211 ? 5.174 4.304 29.561 1.00 61.53 211 VAL A O 1
ATOM 1713 N N . THR A 1 212 ? 4.019 3.535 31.312 1.00 66.56 212 THR A N 1
ATOM 1714 C CA . THR A 1 212 ? 3.327 2.441 30.620 1.00 66.56 212 THR A CA 1
ATOM 1715 C C . THR A 1 212 ? 2.519 2.891 29.393 1.00 66.56 212 THR A C 1
ATOM 1717 O O . THR A 1 212 ? 2.504 2.186 28.390 1.00 66.56 212 THR A O 1
ATOM 1720 N N . ILE A 1 213 ? 1.870 4.063 29.418 1.00 69.62 213 ILE A N 1
ATOM 1721 C CA . ILE A 1 213 ? 1.107 4.575 28.262 1.00 69.62 213 ILE A CA 1
ATOM 1722 C C . ILE A 1 213 ? 2.060 5.077 27.166 1.00 69.62 213 ILE A C 1
ATOM 1724 O O . ILE A 1 213 ? 1.774 4.936 25.977 1.00 69.62 213 ILE A O 1
ATOM 1728 N N . GLN A 1 214 ? 3.223 5.622 27.534 1.00 69.31 214 GLN A N 1
ATOM 1729 C CA . GLN A 1 214 ? 4.232 6.058 26.562 1.00 69.31 214 GLN A CA 1
ATOM 1730 C C . GLN A 1 214 ? 4.805 4.863 25.784 1.00 69.31 214 GLN A C 1
ATOM 1732 O O . GLN A 1 214 ? 4.832 4.879 24.554 1.00 69.31 214 GLN A O 1
ATOM 1737 N N . GLU A 1 215 ? 5.177 3.790 26.485 1.00 74.38 215 GLU A N 1
ATOM 1738 C CA . GLU A 1 215 ? 5.659 2.550 25.859 1.00 74.38 215 GLU A CA 1
ATOM 1739 C C . GLU A 1 215 ? 4.578 1.895 24.985 1.00 74.38 215 GLU A C 1
ATOM 1741 O O . GLU A 1 215 ? 4.842 1.482 23.852 1.00 74.38 215 GLU A O 1
ATOM 1746 N N . GLN A 1 216 ? 3.331 1.863 25.468 1.00 80.38 216 GLN A N 1
ATOM 1747 C CA . GLN A 1 216 ? 2.201 1.312 24.717 1.00 80.38 216 GLN A CA 1
ATOM 1748 C C . GLN A 1 216 ? 1.899 2.108 23.447 1.00 80.38 216 GLN A C 1
ATOM 1750 O O . GLN A 1 216 ? 1.662 1.507 22.402 1.00 80.38 216 GLN A O 1
ATOM 1755 N N . THR A 1 217 ? 1.923 3.441 23.497 1.00 82.75 217 THR A N 1
ATOM 1756 C CA . THR A 1 217 ? 1.630 4.282 22.322 1.00 82.75 217 THR A CA 1
ATOM 1757 C C . THR A 1 217 ? 2.703 4.167 21.243 1.00 82.75 217 THR A C 1
ATOM 1759 O O . THR A 1 217 ? 2.356 4.127 20.061 1.00 82.75 217 THR A O 1
ATOM 1762 N N . GLN A 1 218 ? 3.979 4.039 21.625 1.00 86.00 218 GLN A N 1
ATOM 1763 C CA . GLN A 1 218 ? 5.059 3.777 20.673 1.00 86.00 218 GLN A CA 1
ATOM 1764 C C . GLN A 1 218 ? 4.935 2.384 20.044 1.00 86.00 218 GLN A C 1
ATOM 1766 O O . GLN A 1 218 ? 4.955 2.270 18.821 1.00 86.00 218 GLN A O 1
ATOM 1771 N N . THR A 1 219 ? 4.721 1.349 20.859 1.00 89.38 219 THR A N 1
ATOM 1772 C CA . THR A 1 219 ? 4.544 -0.031 20.371 1.00 89.38 219 THR A CA 1
ATOM 1773 C C . THR A 1 219 ? 3.358 -0.118 19.407 1.00 89.38 219 THR A C 1
ATOM 1775 O O . THR A 1 219 ? 3.483 -0.608 18.290 1.00 89.38 219 THR A O 1
ATOM 1778 N N . THR A 1 220 ? 2.223 0.474 19.791 1.00 90.38 220 THR A N 1
ATOM 1779 C CA . THR A 1 220 ? 1.007 0.523 18.965 1.00 90.38 220 THR A CA 1
ATOM 1780 C C . THR A 1 220 ? 1.263 1.258 17.639 1.00 90.38 220 THR A C 1
ATOM 1782 O O . THR A 1 220 ? 0.731 0.871 16.603 1.00 90.38 220 THR A O 1
ATOM 1785 N N . TYR A 1 221 ? 2.091 2.311 17.636 1.00 93.00 221 TYR A N 1
ATOM 1786 C CA . TYR A 1 221 ? 2.470 3.013 16.402 1.00 93.00 221 TYR A CA 1
ATOM 1787 C C . TYR A 1 221 ? 3.302 2.133 15.474 1.00 93.00 221 TYR A C 1
ATOM 1789 O O . TYR A 1 221 ? 3.025 2.070 14.280 1.00 93.00 221 TYR A O 1
ATOM 1797 N N . GLU A 1 222 ? 4.297 1.432 16.009 1.00 93.00 222 GLU A N 1
ATOM 1798 C CA . GLU A 1 222 ? 5.160 0.550 15.224 1.00 93.00 222 GLU A CA 1
ATOM 1799 C C . GLU A 1 222 ? 4.386 -0.635 14.630 1.00 93.00 222 GLU A C 1
ATOM 1801 O O . GLU A 1 222 ? 4.589 -0.981 13.463 1.00 93.00 222 GLU A O 1
ATOM 1806 N N . GLU A 1 223 ? 3.446 -1.202 15.389 1.00 94.00 223 GLU A N 1
ATOM 1807 C CA . GLU A 1 223 ? 2.540 -2.257 14.924 1.00 94.00 223 GLU A CA 1
ATOM 1808 C C . GLU A 1 223 ? 1.627 -1.764 13.792 1.00 94.00 223 GLU A C 1
ATOM 1810 O O . GLU A 1 223 ? 1.545 -2.408 12.740 1.00 94.00 223 GLU A O 1
ATOM 1815 N N . ALA A 1 224 ? 0.997 -0.594 13.963 1.00 95.81 224 ALA A N 1
ATOM 1816 C CA . ALA A 1 224 ? 0.189 0.030 12.918 1.00 95.81 224 ALA A CA 1
ATOM 1817 C C . ALA A 1 224 ? 1.033 0.319 11.670 1.00 95.81 224 ALA A C 1
ATOM 1819 O O . ALA A 1 224 ? 0.607 0.022 10.550 1.00 95.81 224 ALA A O 1
ATOM 1820 N N . ARG A 1 225 ? 2.259 0.819 11.872 1.00 95.19 225 ARG A N 1
ATOM 1821 C CA . ARG A 1 225 ? 3.216 1.135 10.810 1.00 95.19 225 ARG A CA 1
ATOM 1822 C C . ARG A 1 225 ? 3.581 -0.076 9.981 1.00 95.19 225 ARG A C 1
ATOM 1824 O O . ARG A 1 225 ? 3.586 -0.004 8.752 1.00 95.19 225 ARG A O 1
ATOM 1831 N N . SER A 1 226 ? 3.855 -1.198 10.638 1.00 94.62 226 SER A N 1
ATOM 1832 C CA . SER A 1 226 ? 4.092 -2.460 9.943 1.00 94.62 226 SER A CA 1
ATOM 1833 C C . SER A 1 226 ? 2.851 -2.898 9.155 1.00 94.62 226 SER A C 1
ATOM 1835 O O . SER A 1 226 ? 2.973 -3.277 7.989 1.00 94.62 226 SER A O 1
ATOM 1837 N N . ALA A 1 227 ? 1.652 -2.786 9.738 1.00 95.62 227 ALA A N 1
ATOM 1838 C CA . ALA A 1 227 ? 0.403 -3.188 9.089 1.00 95.62 227 ALA A CA 1
ATOM 1839 C C . ALA A 1 227 ? 0.099 -2.369 7.818 1.00 95.62 227 ALA A C 1
ATOM 1841 O O . ALA A 1 227 ? -0.076 -2.953 6.746 1.00 95.62 227 ALA A O 1
ATOM 1842 N N . TRP A 1 228 ? 0.123 -1.028 7.858 1.00 95.56 228 TRP A N 1
ATOM 1843 C CA . TRP A 1 228 ? -0.170 -0.248 6.643 1.00 95.56 228 TRP A CA 1
ATOM 1844 C C . TRP A 1 228 ? 0.906 -0.428 5.565 1.00 95.56 228 TRP A C 1
ATOM 1846 O O . TRP A 1 228 ? 0.579 -0.479 4.378 1.00 95.56 228 TRP A O 1
ATOM 1856 N N . ARG A 1 229 ? 2.184 -0.600 5.945 1.00 93.19 229 ARG A N 1
ATOM 1857 C CA . ARG A 1 229 ? 3.268 -0.896 4.990 1.00 93.19 229 ARG A CA 1
ATOM 1858 C C . ARG A 1 229 ? 3.057 -2.241 4.302 1.00 93.19 229 ARG A C 1
ATOM 1860 O O . ARG A 1 229 ? 3.232 -2.337 3.087 1.00 93.19 229 ARG A O 1
ATOM 1867 N N . LYS A 1 230 ? 2.624 -3.271 5.037 1.00 92.19 230 LYS A N 1
ATOM 1868 C CA . LYS A 1 230 ? 2.239 -4.565 4.451 1.00 92.19 230 LYS A CA 1
ATOM 1869 C C . LYS A 1 230 ? 1.041 -4.423 3.515 1.00 92.19 230 LYS A C 1
ATOM 1871 O O . LYS A 1 230 ? 1.085 -4.952 2.405 1.00 92.19 230 LYS A O 1
ATOM 1876 N N . ALA A 1 231 ? 0.021 -3.657 3.900 1.00 93.38 231 ALA A N 1
ATOM 1877 C CA . ALA A 1 231 ? -1.127 -3.389 3.036 1.00 93.38 231 ALA A CA 1
ATOM 1878 C C . ALA A 1 231 ? -0.702 -2.756 1.697 1.00 93.38 231 ALA A C 1
ATOM 1880 O O . ALA A 1 231 ? -1.110 -3.221 0.632 1.00 93.38 231 ALA A O 1
ATOM 1881 N N . MET A 1 232 ? 0.178 -1.752 1.754 1.00 89.06 232 MET A N 1
ATOM 1882 C CA . MET A 1 232 ? 0.742 -1.063 0.588 1.00 89.06 232 MET A CA 1
ATOM 1883 C C . MET A 1 232 ? 1.671 -1.943 -0.261 1.00 89.06 232 MET A C 1
ATOM 1885 O O . MET A 1 232 ? 1.779 -1.740 -1.469 1.00 89.06 232 MET A O 1
ATOM 1889 N N . ARG A 1 233 ? 2.347 -2.927 0.343 1.00 87.25 233 ARG A N 1
ATOM 1890 C CA . ARG A 1 233 ? 3.124 -3.939 -0.388 1.00 87.25 233 ARG A CA 1
ATOM 1891 C C . ARG A 1 233 ? 2.207 -4.846 -1.211 1.00 87.25 233 ARG A C 1
ATOM 1893 O O . ARG A 1 233 ? 2.527 -5.192 -2.351 1.00 87.25 233 ARG A O 1
ATOM 1900 N N . PHE A 1 234 ? 1.086 -5.276 -0.633 1.00 88.06 234 PHE A N 1
ATOM 1901 C CA . PHE A 1 234 ? 0.140 -6.155 -1.321 1.00 88.06 234 PHE A CA 1
ATOM 1902 C C . PHE A 1 234 ? -0.621 -5.433 -2.434 1.00 88.06 234 PHE A C 1
ATOM 1904 O O . PHE A 1 234 ? -0.780 -6.009 -3.516 1.00 88.06 234 PHE A O 1
ATOM 1911 N N . ASP A 1 235 ? -1.007 -4.178 -2.195 1.00 86.75 235 ASP A N 1
ATOM 1912 C CA . ASP A 1 235 ? -1.607 -3.280 -3.179 1.00 86.75 235 ASP A CA 1
ATOM 1913 C C . ASP A 1 235 ? -0.988 -1.875 -3.102 1.00 86.75 235 ASP A C 1
ATOM 1915 O O . ASP A 1 235 ? -1.304 -1.068 -2.227 1.00 86.75 235 ASP A O 1
ATOM 1919 N N . GLU A 1 236 ? -0.131 -1.563 -4.080 1.00 82.69 236 GLU A N 1
ATOM 1920 C CA . GLU A 1 236 ? 0.592 -0.288 -4.164 1.00 82.69 236 GLU A CA 1
ATOM 1921 C C . GLU A 1 236 ? -0.349 0.924 -4.259 1.00 82.69 236 GLU A C 1
ATOM 1923 O O . GLU A 1 236 ? 0.047 2.028 -3.884 1.00 82.69 236 GLU A O 1
ATOM 1928 N N . LYS A 1 237 ? -1.584 0.716 -4.743 1.00 85.56 237 LYS A N 1
ATOM 1929 C CA . LYS A 1 237 ? -2.585 1.762 -4.995 1.00 85.56 237 LYS A CA 1
ATOM 1930 C C . LYS A 1 237 ? -3.658 1.852 -3.913 1.00 85.56 237 LYS A C 1
ATOM 1932 O O . LYS A 1 237 ? -4.689 2.487 -4.134 1.00 85.56 237 LYS A O 1
ATOM 1937 N N . ASN A 1 238 ? -3.443 1.209 -2.771 1.00 90.69 238 ASN A N 1
ATOM 1938 C CA . ASN A 1 238 ? -4.422 1.153 -1.699 1.00 90.69 238 ASN A CA 1
ATOM 1939 C C . ASN A 1 238 ? -4.595 2.528 -1.027 1.00 90.69 238 ASN A C 1
ATOM 1941 O O . ASN A 1 238 ? -3.871 2.891 -0.095 1.00 90.69 238 ASN A O 1
ATOM 1945 N N . VAL A 1 239 ? -5.571 3.300 -1.515 1.00 91.25 239 VAL A N 1
ATOM 1946 C CA . VAL A 1 239 ? -5.905 4.636 -0.994 1.00 91.25 239 VAL A CA 1
ATOM 1947 C C . VAL A 1 239 ? -6.292 4.559 0.482 1.00 91.25 239 VAL A C 1
ATOM 1949 O O . VAL A 1 239 ? -5.822 5.370 1.269 1.00 91.25 239 VAL A O 1
ATOM 1952 N N . ASN A 1 240 ? -7.060 3.542 0.882 1.00 92.75 240 ASN A N 1
ATOM 1953 C CA . ASN A 1 240 ? -7.537 3.396 2.259 1.00 92.75 240 ASN A CA 1
ATOM 1954 C C . ASN A 1 240 ? -6.385 3.158 3.245 1.00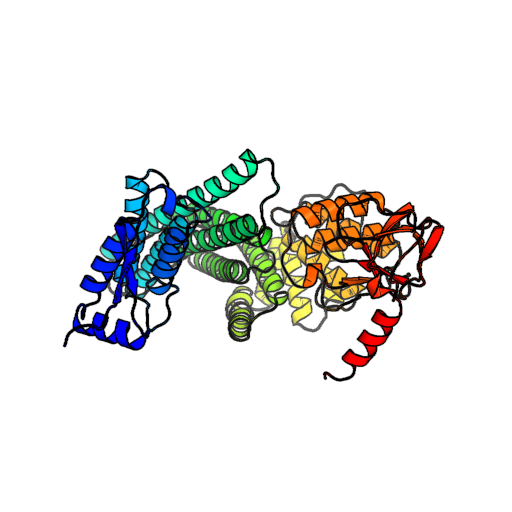 92.75 240 ASN A C 1
ATOM 1956 O O . ASN A 1 240 ? -6.371 3.751 4.316 1.00 92.75 240 ASN A O 1
ATOM 1960 N N . ALA A 1 241 ? -5.387 2.343 2.880 1.00 95.19 241 ALA A N 1
ATOM 1961 C CA . ALA A 1 241 ? -4.176 2.175 3.690 1.00 95.19 241 ALA A CA 1
ATOM 1962 C C . ALA A 1 241 ? -3.367 3.474 3.801 1.00 95.19 241 ALA A C 1
ATOM 1964 O O . ALA A 1 241 ? -2.762 3.744 4.836 1.00 95.19 241 ALA A O 1
ATOM 1965 N N . THR A 1 242 ? -3.347 4.264 2.725 1.00 93.75 242 THR A N 1
ATOM 1966 C CA . THR A 1 242 ? -2.629 5.542 2.687 1.00 93.75 242 THR A CA 1
ATOM 1967 C C . THR A 1 242 ? -3.323 6.582 3.566 1.00 93.75 242 THR A C 1
ATOM 1969 O O . THR A 1 242 ? -2.655 7.243 4.353 1.00 93.75 242 THR A O 1
ATOM 1972 N N . ASP A 1 243 ? -4.656 6.664 3.526 1.00 93.75 243 ASP A N 1
ATOM 1973 C CA . ASP A 1 243 ? -5.424 7.524 4.436 1.00 93.75 243 ASP A CA 1
ATOM 1974 C C . ASP A 1 243 ? -5.296 7.074 5.893 1.00 93.75 243 ASP A C 1
ATOM 1976 O O . ASP A 1 243 ? -5.057 7.905 6.769 1.00 93.75 243 ASP A O 1
ATOM 1980 N N . ALA A 1 244 ? -5.358 5.758 6.138 1.00 95.06 244 ALA A N 1
ATOM 1981 C CA . ALA A 1 244 ? -5.125 5.174 7.454 1.00 95.06 244 ALA A CA 1
ATOM 1982 C C . ALA A 1 244 ? -3.806 5.642 8.063 1.00 95.06 244 ALA A C 1
ATOM 1984 O O . ALA A 1 244 ? -3.776 6.168 9.173 1.00 95.06 244 ALA A O 1
ATOM 1985 N N . ALA A 1 245 ? -2.721 5.520 7.303 1.00 95.56 245 ALA A N 1
ATOM 1986 C CA . ALA A 1 245 ? -1.410 5.953 7.751 1.00 95.56 245 ALA A CA 1
ATOM 1987 C C . ALA A 1 245 ? -1.363 7.463 8.075 1.00 95.56 245 ALA A C 1
ATOM 1989 O O . ALA A 1 245 ? -0.763 7.834 9.082 1.00 95.56 245 ALA A O 1
ATOM 1990 N N . CYS A 1 246 ? -2.040 8.328 7.303 1.00 92.69 246 CYS A N 1
ATOM 1991 C CA . CYS A 1 246 ? -2.095 9.771 7.584 1.00 92.69 246 CYS A CA 1
ATOM 1992 C C . CYS A 1 246 ? -2.698 10.073 8.960 1.00 92.69 246 CYS A C 1
ATOM 1994 O O . CYS A 1 246 ? -2.065 10.744 9.779 1.00 92.69 246 CYS A O 1
ATOM 1996 N N . TRP A 1 247 ? -3.913 9.583 9.237 1.00 93.00 247 TRP A N 1
ATOM 1997 C CA . TRP A 1 247 ? -4.572 9.915 10.501 1.00 93.00 247 TRP A CA 1
ATOM 1998 C C . TRP A 1 247 ? -3.939 9.210 11.704 1.00 93.00 247 TRP A C 1
ATOM 2000 O O . TRP A 1 247 ? -3.956 9.766 12.801 1.00 93.00 247 TRP A O 1
ATOM 2010 N N . ILE A 1 248 ? -3.310 8.045 11.509 1.00 95.19 248 ILE A N 1
ATOM 2011 C CA . ILE A 1 248 ? -2.521 7.380 12.555 1.00 95.19 248 ILE A CA 1
ATOM 2012 C C . ILE A 1 248 ? -1.287 8.217 12.912 1.00 95.19 248 ILE A C 1
ATOM 2014 O O . ILE A 1 248 ? -1.023 8.458 14.093 1.00 95.19 248 ILE A O 1
ATOM 2018 N N . CYS A 1 249 ? -0.557 8.724 11.912 1.00 94.06 249 CYS A N 1
ATOM 2019 C CA . CYS A 1 249 ? 0.582 9.607 12.152 1.00 94.06 249 CYS A CA 1
ATOM 2020 C C . CYS A 1 249 ? 0.165 10.887 12.891 1.00 94.06 249 CYS A C 1
ATOM 2022 O O . CYS A 1 249 ? 0.795 11.272 13.882 1.00 94.06 249 CYS A O 1
ATOM 2024 N N . ARG A 1 250 ? -0.945 11.501 12.466 1.00 92.06 250 ARG A N 1
ATOM 2025 C CA . ARG A 1 250 ? -1.548 12.664 13.128 1.00 92.06 250 ARG A CA 1
ATOM 2026 C C . ARG A 1 250 ? -1.871 12.391 14.594 1.00 92.06 250 ARG A C 1
ATOM 2028 O O . ARG A 1 250 ? -1.521 13.194 15.460 1.00 92.06 250 ARG A O 1
ATOM 2035 N N . ASP A 1 251 ? -2.541 11.282 14.889 1.00 90.56 251 ASP A N 1
ATOM 2036 C CA . ASP A 1 251 ? -2.966 10.962 16.253 1.00 90.56 251 ASP A CA 1
ATOM 2037 C C . ASP A 1 251 ? -1.763 10.660 17.150 1.00 90.56 251 ASP A C 1
ATOM 2039 O O . ASP A 1 251 ? -1.680 11.192 18.261 1.00 90.56 251 ASP A O 1
ATOM 2043 N N . ARG A 1 252 ? -0.763 9.920 16.649 1.00 91.56 252 ARG A N 1
ATOM 2044 C CA . ARG A 1 252 ? 0.506 9.716 17.363 1.00 91.56 252 ARG A CA 1
ATOM 2045 C C . ARG A 1 252 ? 1.212 11.041 17.657 1.00 91.56 252 ARG A C 1
ATOM 2047 O O . ARG A 1 252 ? 1.735 11.207 18.764 1.00 91.56 252 ARG A O 1
ATOM 2054 N N . TYR A 1 253 ? 1.202 11.981 16.710 1.00 90.12 253 TYR A N 1
ATOM 2055 C CA . TYR A 1 253 ? 1.803 13.304 16.883 1.00 90.12 253 TYR A CA 1
ATOM 2056 C C . TYR A 1 253 ? 1.075 14.098 17.972 1.00 90.12 253 TYR A C 1
ATOM 2058 O O . TYR A 1 253 ? 1.712 14.597 18.902 1.00 90.12 253 TYR A O 1
ATOM 2066 N N . LYS A 1 254 ? -0.264 14.142 17.930 1.00 87.00 254 LYS A N 1
ATOM 2067 C CA . LYS A 1 254 ? -1.091 14.796 18.960 1.00 87.00 254 LYS A CA 1
ATOM 2068 C C . LYS A 1 254 ? -0.833 14.214 20.353 1.00 87.00 254 LYS A C 1
ATOM 2070 O O . LYS A 1 254 ? -0.588 14.976 21.286 1.00 87.00 254 LYS A O 1
ATOM 2075 N N . ILE A 1 255 ? -0.776 12.886 20.481 1.00 84.81 255 ILE A N 1
ATOM 2076 C CA . ILE A 1 255 ? -0.418 12.201 21.736 1.00 84.81 255 ILE A CA 1
ATOM 2077 C C . ILE A 1 255 ? 0.959 12.663 22.232 1.00 84.81 255 ILE A C 1
ATOM 2079 O O . ILE A 1 255 ? 1.104 13.048 23.390 1.00 84.81 255 ILE A O 1
ATOM 2083 N N . GLY A 1 256 ? 1.971 12.678 21.358 1.00 84.88 256 GLY A N 1
ATOM 2084 C CA . GLY A 1 256 ? 3.326 13.113 21.713 1.00 84.88 256 GLY A CA 1
ATOM 2085 C C . GLY A 1 256 ? 3.408 14.554 22.220 1.00 84.88 256 GLY A C 1
ATOM 2086 O O . GLY A 1 256 ? 4.245 14.863 23.063 1.00 84.88 256 GLY A O 1
ATOM 2087 N N . ARG A 1 257 ? 2.523 15.431 21.734 1.00 83.06 257 ARG A N 1
ATOM 2088 C CA . ARG A 1 257 ? 2.444 16.844 22.132 1.00 83.06 257 ARG A CA 1
ATOM 2089 C C . ARG A 1 257 ? 1.715 17.063 23.454 1.00 83.06 257 ARG A C 1
ATOM 2091 O O . ARG A 1 257 ? 2.035 18.016 24.158 1.00 83.06 257 ARG A O 1
ATOM 2098 N N . MET A 1 258 ? 0.741 16.215 23.771 1.00 79.25 258 MET A N 1
ATOM 2099 C CA . MET A 1 258 ? -0.054 16.325 24.997 1.00 79.25 258 MET A CA 1
ATOM 2100 C C . MET A 1 258 ? 0.668 15.764 26.227 1.00 79.25 258 MET A C 1
ATOM 2102 O O . MET A 1 258 ? 0.387 16.191 27.341 1.00 79.25 258 MET A O 1
ATOM 2106 N N . ILE A 1 259 ? 1.607 14.831 26.039 1.00 74.62 259 ILE A N 1
ATOM 2107 C CA . ILE A 1 259 ? 2.305 14.138 27.127 1.00 74.62 259 ILE A CA 1
ATOM 2108 C C . ILE A 1 259 ? 3.734 14.687 27.274 1.00 74.62 259 ILE A C 1
ATOM 2110 O O . ILE A 1 259 ? 4.556 14.461 26.380 1.00 74.62 259 ILE A O 1
ATOM 2114 N N . PRO A 1 260 ? 4.104 15.326 28.402 1.00 71.06 260 PRO A N 1
ATOM 2115 C CA . PRO A 1 260 ? 5.497 15.678 28.675 1.00 71.06 260 PRO A CA 1
ATOM 2116 C C . PRO A 1 260 ? 6.398 14.435 28.615 1.00 71.06 260 PRO A C 1
ATOM 2118 O O . PRO A 1 260 ? 6.190 13.467 29.342 1.00 71.06 260 PRO A O 1
ATOM 2121 N N . GLY A 1 261 ? 7.382 14.437 27.712 1.00 72.50 261 GLY A N 1
ATOM 2122 C CA . GLY A 1 261 ? 8.261 13.284 27.481 1.00 72.50 261 GLY A CA 1
ATOM 2123 C C . GLY A 1 261 ? 7.617 12.095 26.751 1.00 72.50 261 GLY A C 1
ATOM 2124 O O . GLY A 1 261 ? 8.303 11.108 26.522 1.00 72.50 261 GLY A O 1
ATOM 2125 N N . GLY A 1 262 ? 6.348 12.176 26.326 1.00 72.94 262 GLY A N 1
ATOM 2126 C CA . GLY A 1 262 ? 5.648 11.082 25.623 1.00 72.94 262 GLY A CA 1
ATOM 2127 C C . GLY A 1 262 ? 6.082 10.870 24.173 1.00 72.94 262 GLY A C 1
ATOM 2128 O O . GLY A 1 262 ? 5.592 9.976 23.472 1.00 72.94 262 GLY A O 1
ATOM 2129 N N . MET A 1 263 ? 7.002 11.706 23.713 1.00 84.81 263 MET A N 1
ATOM 2130 C CA . MET A 1 263 ? 7.713 11.540 22.466 1.00 84.81 263 MET A CA 1
ATOM 2131 C C . MET A 1 263 ? 9.106 12.124 22.641 1.00 84.81 263 MET A C 1
ATOM 2133 O O . MET A 1 263 ? 9.273 13.300 22.976 1.00 84.81 263 MET A O 1
ATOM 2137 N N . THR A 1 264 ? 10.123 11.295 22.436 1.00 83.44 264 THR A N 1
ATOM 2138 C CA . THR A 1 264 ? 11.485 11.812 22.342 1.00 83.44 264 THR A CA 1
ATOM 2139 C C . THR A 1 264 ? 11.615 12.635 21.059 1.00 83.44 264 THR A C 1
ATOM 2141 O O . THR A 1 264 ? 10.897 12.378 20.090 1.00 83.44 264 THR A O 1
ATOM 2144 N N . PRO A 1 265 ? 12.561 13.587 20.977 1.00 76.56 265 PRO A N 1
ATOM 2145 C CA . PRO A 1 265 ? 12.764 14.320 19.732 1.00 76.56 265 PRO A CA 1
ATOM 2146 C C . PRO A 1 265 ? 13.060 13.391 18.545 1.00 76.56 265 PRO A C 1
ATOM 2148 O O . PRO A 1 265 ? 12.629 13.671 17.438 1.00 76.56 265 PRO A O 1
ATOM 2151 N N . GLN A 1 266 ? 13.746 12.265 18.775 1.00 74.56 266 GLN A N 1
ATOM 2152 C CA . GLN A 1 266 ? 14.020 11.279 17.728 1.00 74.56 266 GLN A CA 1
ATOM 2153 C C . GLN A 1 266 ? 12.731 10.622 17.209 1.00 74.56 266 GLN A C 1
ATOM 2155 O O . GLN A 1 266 ? 12.546 10.518 16.002 1.00 74.56 266 GLN A O 1
ATOM 2160 N N . GLN A 1 267 ? 11.816 10.252 18.108 1.00 83.19 267 GLN A N 1
ATOM 2161 C CA . GLN A 1 267 ? 10.511 9.698 17.735 1.00 83.19 267 GLN A CA 1
ATOM 2162 C C . GLN A 1 267 ? 9.634 10.722 17.001 1.00 83.19 267 GLN A C 1
ATOM 2164 O O . GLN A 1 267 ? 8.951 10.352 16.053 1.00 83.19 267 GLN A O 1
ATOM 2169 N N . GLU A 1 268 ? 9.658 12.000 17.407 1.00 83.75 268 GLU A N 1
ATOM 2170 C CA . GLU A 1 268 ? 8.933 13.085 16.714 1.00 83.75 268 GLU A CA 1
ATOM 2171 C C . GLU A 1 268 ? 9.415 13.220 15.275 1.00 83.75 268 GLU A C 1
ATOM 2173 O O . GLU A 1 268 ? 8.625 13.303 14.339 1.00 83.75 268 GLU A O 1
ATOM 2178 N N . ILE A 1 269 ? 10.730 13.186 15.109 1.00 73.81 269 ILE A N 1
ATOM 2179 C CA . ILE A 1 269 ? 11.395 13.268 13.823 1.00 73.81 269 ILE A CA 1
ATOM 2180 C C . ILE A 1 269 ? 10.990 12.071 12.944 1.00 73.81 269 ILE A C 1
ATOM 2182 O O . ILE A 1 269 ? 10.426 12.277 11.872 1.00 73.81 269 ILE A O 1
ATOM 2186 N N . GLU A 1 270 ? 11.186 10.833 13.401 1.00 82.12 270 GLU A N 1
ATOM 2187 C CA . GLU A 1 270 ? 10.825 9.623 12.640 1.00 82.12 270 GLU A CA 1
ATOM 2188 C C . GLU A 1 270 ? 9.346 9.573 12.244 1.00 82.12 270 GLU A C 1
ATOM 2190 O O . GLU A 1 270 ? 9.029 9.262 11.097 1.00 82.12 270 GLU A O 1
ATOM 2195 N N . LEU A 1 271 ? 8.448 9.936 13.161 1.00 87.81 271 LEU A N 1
ATOM 2196 C CA . LEU A 1 271 ? 7.014 10.013 12.900 1.00 87.81 271 LEU A CA 1
ATOM 2197 C C . LEU A 1 271 ? 6.688 10.984 11.769 1.00 87.81 271 LEU A C 1
ATOM 2199 O O . LEU A 1 271 ? 5.924 10.659 10.863 1.00 87.81 271 LEU A O 1
ATOM 2203 N N . LEU A 1 272 ? 7.252 12.189 11.824 1.00 83.56 272 LEU A N 1
ATOM 2204 C CA . LEU A 1 272 ? 7.025 13.188 10.790 1.00 83.56 272 LEU A CA 1
ATOM 2205 C C . LEU A 1 272 ? 7.606 12.714 9.438 1.00 83.56 272 LEU A C 1
ATOM 2207 O O . LEU A 1 272 ? 7.053 13.056 8.398 1.00 83.56 272 LEU A O 1
ATOM 2211 N N . ALA A 1 273 ? 8.676 11.904 9.434 1.00 80.31 273 ALA A N 1
ATOM 2212 C CA . ALA A 1 273 ? 9.258 11.322 8.217 1.00 80.31 273 ALA A CA 1
ATOM 2213 C C . ALA A 1 273 ? 8.344 10.259 7.602 1.00 80.31 273 ALA A C 1
ATOM 2215 O O . ALA A 1 273 ? 8.152 10.216 6.389 1.00 80.31 273 ALA A O 1
ATOM 2216 N N . ASP A 1 274 ? 7.772 9.403 8.448 1.00 87.25 274 ASP A N 1
ATOM 2217 C CA . ASP A 1 274 ? 6.780 8.423 8.026 1.00 87.25 274 ASP A CA 1
ATOM 2218 C C . ASP A 1 274 ? 5.537 9.143 7.473 1.00 87.25 274 ASP A C 1
ATOM 2220 O O . ASP A 1 274 ? 5.037 8.791 6.408 1.00 87.25 274 ASP A O 1
ATOM 2224 N N . TRP A 1 275 ? 5.063 10.198 8.145 1.00 89.38 275 TRP A N 1
ATOM 2225 C CA . TRP A 1 275 ? 3.914 10.985 7.689 1.00 89.38 275 TRP A CA 1
ATOM 2226 C C . TRP A 1 275 ? 4.191 11.683 6.349 1.00 89.38 275 TRP A C 1
ATOM 2228 O O . TRP A 1 275 ? 3.371 11.612 5.435 1.00 89.38 275 TRP A O 1
ATOM 2238 N N . GLN A 1 276 ? 5.378 12.271 6.192 1.00 83.19 276 GLN A N 1
ATOM 2239 C CA . GLN A 1 276 ? 5.873 12.826 4.932 1.00 83.19 276 GLN A CA 1
ATOM 2240 C C . GLN A 1 276 ? 5.789 11.807 3.787 1.00 83.19 276 GLN A C 1
ATOM 2242 O O . GLN A 1 276 ? 5.206 12.100 2.743 1.00 83.19 276 GLN A O 1
ATOM 2247 N N . GLU A 1 277 ? 6.349 10.608 3.993 1.00 84.81 277 GLU A N 1
ATOM 2248 C CA . GLU A 1 277 ? 6.339 9.514 3.014 1.00 84.81 277 GLU A CA 1
ATOM 2249 C C . GLU A 1 277 ? 4.904 9.168 2.586 1.00 84.81 277 GLU A C 1
ATOM 2251 O O . GLU A 1 277 ? 4.623 8.975 1.399 1.00 84.81 277 GLU A O 1
ATOM 2256 N N . VAL A 1 278 ? 3.981 9.119 3.549 1.00 88.94 278 VAL A N 1
ATOM 2257 C CA . VAL A 1 278 ? 2.571 8.804 3.298 1.00 88.94 278 VAL A CA 1
ATOM 2258 C C . VAL A 1 278 ? 1.899 9.897 2.465 1.00 88.94 278 VAL A C 1
ATOM 2260 O O . VAL A 1 278 ? 1.251 9.564 1.472 1.00 88.94 278 VAL A O 1
ATOM 2263 N N . ILE A 1 279 ? 2.078 11.180 2.804 1.00 84.12 279 ILE A N 1
ATOM 2264 C CA . ILE A 1 279 ? 1.516 12.303 2.029 1.00 84.12 279 ILE A CA 1
ATOM 2265 C C . ILE A 1 279 ? 2.041 12.276 0.592 1.00 84.12 279 ILE A C 1
ATOM 2267 O O . ILE A 1 279 ? 1.290 12.396 -0.378 1.00 84.12 279 ILE A O 1
ATOM 2271 N N . GLU A 1 280 ? 3.339 12.041 0.437 1.00 80.38 280 GLU A N 1
ATOM 2272 C CA . GLU A 1 280 ? 3.965 11.948 -0.870 1.00 80.38 280 GLU A CA 1
ATOM 2273 C C . GLU A 1 280 ? 3.409 10.824 -1.730 1.00 80.38 280 GLU A C 1
ATOM 2275 O O . GLU A 1 280 ? 3.231 11.012 -2.939 1.00 80.38 280 GLU A O 1
ATOM 2280 N N . ARG A 1 281 ? 3.148 9.670 -1.114 1.00 82.88 281 ARG A N 1
ATOM 2281 C CA . ARG A 1 281 ? 2.510 8.531 -1.765 1.00 82.88 281 ARG A CA 1
ATOM 2282 C C . ARG A 1 281 ? 1.077 8.864 -2.152 1.00 82.88 281 ARG A C 1
ATOM 2284 O O . ARG A 1 281 ? 0.681 8.558 -3.273 1.00 82.88 281 ARG A O 1
ATOM 2291 N N . TYR A 1 282 ? 0.340 9.541 -1.275 1.00 78.25 282 TYR A N 1
ATOM 2292 C CA . TYR A 1 282 ? -1.021 10.010 -1.527 1.00 78.25 282 TYR A CA 1
ATOM 2293 C C . TYR A 1 282 ? -1.098 10.851 -2.812 1.00 78.25 282 TYR A C 1
ATOM 2295 O O . TYR A 1 282 ? -1.962 10.616 -3.656 1.00 78.25 282 TYR A O 1
ATOM 2303 N N . GLY A 1 283 ? -0.128 11.749 -3.024 1.00 71.56 283 GLY A N 1
ATOM 2304 C CA . GLY A 1 283 ? -0.014 12.565 -4.239 1.00 71.56 283 GLY A CA 1
ATOM 2305 C C . GLY A 1 283 ? 0.301 11.795 -5.535 1.00 71.56 283 GLY A C 1
ATOM 2306 O O . GLY A 1 283 ? 0.158 12.351 -6.619 1.00 71.56 283 GLY A O 1
ATOM 2307 N N . GLN A 1 284 ? 0.718 10.526 -5.463 1.00 75.88 284 GLN A N 1
ATOM 2308 C CA . GLN A 1 284 ? 0.996 9.682 -6.639 1.00 75.88 284 GLN A CA 1
ATOM 2309 C C . GLN A 1 284 ? -0.197 8.805 -7.050 1.00 75.88 284 GLN A C 1
ATOM 2311 O O . GLN A 1 284 ? -0.164 8.149 -8.100 1.00 75.88 284 GLN A O 1
ATOM 2316 N N . LEU A 1 285 ? -1.237 8.745 -6.217 1.00 80.50 285 LEU A N 1
ATOM 2317 C CA . LEU A 1 285 ? -2.409 7.917 -6.460 1.00 80.50 285 LEU A CA 1
ATOM 2318 C C . LEU A 1 285 ? -3.355 8.596 -7.454 1.00 80.50 285 LEU A C 1
ATOM 2320 O O . LEU A 1 285 ? -3.463 9.815 -7.527 1.00 80.50 285 LEU A O 1
ATOM 2324 N N . LYS A 1 286 ? -4.070 7.776 -8.230 1.00 78.19 286 LYS A N 1
ATOM 2325 C CA . LYS A 1 286 ? -5.204 8.256 -9.026 1.00 78.19 286 LYS A CA 1
ATOM 2326 C C . LYS A 1 286 ? -6.431 8.246 -8.132 1.00 78.19 286 LYS A C 1
ATOM 2328 O O . LYS A 1 286 ? -6.927 7.166 -7.814 1.00 78.19 286 LYS A O 1
ATOM 2333 N N . LEU A 1 287 ? -6.867 9.428 -7.729 1.00 75.19 287 LEU A N 1
ATOM 2334 C CA . LEU A 1 287 ? -7.909 9.623 -6.733 1.00 75.19 287 LEU A CA 1
ATOM 2335 C C . LEU A 1 287 ? -9.242 9.977 -7.403 1.00 75.19 287 LEU A C 1
ATOM 2337 O O . LEU A 1 287 ? -9.276 10.557 -8.488 1.00 75.19 287 LEU A O 1
ATOM 2341 N N . ALA A 1 288 ? -10.347 9.586 -6.772 1.00 74.19 288 ALA A N 1
ATOM 2342 C CA . ALA A 1 288 ? -11.654 10.174 -7.058 1.00 74.19 288 ALA A CA 1
ATOM 2343 C C . ALA A 1 288 ? -11.742 11.579 -6.422 1.00 74.19 288 ALA A C 1
ATOM 2345 O O . ALA A 1 288 ? -11.053 11.806 -5.430 1.00 74.19 288 ALA A O 1
ATOM 2346 N N . PRO A 1 289 ? -12.622 12.486 -6.892 1.00 67.69 289 PRO A N 1
ATOM 2347 C CA . PRO A 1 289 ? -12.694 13.858 -6.372 1.00 67.69 289 PRO A CA 1
ATOM 2348 C C . PRO A 1 289 ? -12.821 13.948 -4.842 1.00 67.69 289 PRO A C 1
ATOM 2350 O O . PRO A 1 289 ? -12.058 14.650 -4.195 1.00 67.69 289 PRO A O 1
ATOM 2353 N N . SER A 1 290 ? -13.682 13.129 -4.229 1.00 67.56 290 SER A N 1
ATOM 2354 C CA . SER A 1 290 ? -13.833 13.101 -2.765 1.00 67.56 290 SER A CA 1
ATOM 2355 C C . SER A 1 290 ? -12.569 12.646 -2.019 1.00 67.56 290 SER A C 1
ATOM 2357 O O . SER A 1 290 ? -12.392 12.948 -0.845 1.00 67.56 290 SER A O 1
ATOM 2359 N N . GLN A 1 291 ? -11.703 11.869 -2.674 1.00 76.88 291 GLN A N 1
ATOM 2360 C CA . GLN A 1 291 ? -10.422 11.431 -2.119 1.00 76.88 291 GLN A CA 1
ATOM 2361 C C . GLN A 1 291 ? -9.323 12.479 -2.335 1.00 76.88 291 GLN A C 1
ATOM 2363 O O . GLN A 1 291 ? -8.370 12.495 -1.558 1.00 76.88 291 GLN A O 1
ATOM 2368 N N . GLU A 1 292 ? -9.442 13.327 -3.362 1.00 67.19 292 GLU A N 1
ATOM 2369 C CA . GLU A 1 292 ? -8.582 14.502 -3.557 1.00 67.19 292 GLU A CA 1
ATOM 2370 C C . GLU A 1 292 ? -8.843 15.534 -2.460 1.00 67.19 292 GLU A C 1
ATOM 2372 O O . GLU A 1 292 ? -7.896 15.940 -1.798 1.00 67.19 292 GLU A O 1
ATOM 2377 N N . ASP A 1 293 ? -10.110 15.837 -2.162 1.00 63.81 293 ASP A N 1
ATOM 2378 C CA . ASP A 1 293 ? -10.467 16.719 -1.040 1.00 63.81 293 ASP A CA 1
ATOM 2379 C C . ASP A 1 293 ? -9.910 16.182 0.290 1.00 63.81 293 ASP A C 1
ATOM 2381 O O . ASP A 1 293 ? -9.355 16.918 1.106 1.00 63.81 293 ASP A O 1
ATOM 2385 N N . MET A 1 294 ? -10.006 14.862 0.494 1.00 70.56 294 MET A N 1
ATOM 2386 C CA . MET A 1 294 ? -9.444 14.204 1.672 1.00 70.56 294 MET A CA 1
ATOM 2387 C C . MET A 1 294 ? -7.915 14.304 1.711 1.00 70.56 294 MET A C 1
ATOM 2389 O O . MET A 1 294 ? -7.376 14.609 2.770 1.00 70.56 294 MET A O 1
ATOM 2393 N N . ARG A 1 295 ? -7.210 14.097 0.583 1.00 76.75 295 ARG A N 1
ATOM 2394 C CA . ARG A 1 295 ? -5.753 14.321 0.489 1.00 76.75 295 ARG A CA 1
ATOM 2395 C C . ARG A 1 295 ? -5.405 15.726 0.945 1.00 76.75 295 ARG A C 1
ATOM 2397 O O . ARG A 1 295 ? -4.513 15.890 1.769 1.00 76.75 295 ARG A O 1
ATOM 2404 N N . ASP A 1 296 ? -6.091 16.707 0.374 1.00 66.38 296 ASP A N 1
ATOM 2405 C CA . ASP A 1 296 ? -5.775 18.113 0.568 1.00 66.38 296 ASP A CA 1
ATOM 2406 C C . ASP A 1 296 ? -6.007 18.498 2.028 1.00 66.38 296 ASP A C 1
ATOM 2408 O O . ASP A 1 296 ? -5.164 19.168 2.614 1.00 66.38 296 ASP A O 1
ATOM 2412 N N . HIS A 1 297 ? -7.049 17.959 2.668 1.00 66.00 297 HIS A N 1
ATOM 2413 C CA . HIS A 1 297 ? -7.241 18.076 4.113 1.00 66.00 297 HIS A CA 1
ATOM 2414 C C . HIS A 1 297 ? -6.088 17.441 4.919 1.00 66.00 297 HIS A C 1
ATOM 2416 O O . HIS A 1 297 ? -5.544 18.073 5.825 1.00 66.00 297 HIS A O 1
ATOM 2422 N N . ARG A 1 298 ? -5.654 16.212 4.585 1.00 78.75 298 ARG A N 1
ATOM 2423 C CA . ARG A 1 298 ? -4.514 15.554 5.266 1.00 78.75 298 ARG A CA 1
ATOM 2424 C C . ARG A 1 298 ? -3.217 16.351 5.133 1.00 78.75 298 ARG A C 1
ATOM 2426 O O . ARG A 1 298 ? -2.430 16.412 6.075 1.00 78.75 298 ARG A O 1
ATOM 2433 N N . GLU A 1 299 ? -2.969 16.903 3.953 1.00 72.81 299 GLU A N 1
ATOM 2434 C CA . GLU A 1 299 ? -1.741 17.624 3.638 1.00 72.81 299 GLU A CA 1
ATOM 2435 C C . GLU A 1 299 ? -1.755 19.041 4.219 1.00 72.81 299 GLU A C 1
ATOM 2437 O O . GLU A 1 299 ? -0.878 19.374 5.016 1.00 72.81 299 GLU A O 1
ATOM 2442 N N . LEU A 1 300 ? -2.753 19.852 3.861 1.00 63.09 300 LEU A N 1
ATOM 2443 C CA . LEU A 1 300 ? -2.797 21.276 4.184 1.00 63.09 300 LEU A CA 1
ATOM 2444 C C . LEU A 1 300 ? -3.201 21.551 5.631 1.00 63.09 300 LEU A C 1
ATOM 2446 O O . LEU A 1 300 ? -2.592 22.408 6.268 1.00 63.09 300 LEU A O 1
ATOM 2450 N N . ASP A 1 301 ? -4.197 20.833 6.152 1.00 61.59 301 ASP A N 1
ATOM 2451 C CA . ASP A 1 301 ? -4.737 21.135 7.479 1.00 61.59 301 ASP A CA 1
ATOM 2452 C C . ASP A 1 301 ? -4.002 20.361 8.573 1.00 61.59 301 ASP A C 1
ATOM 2454 O O . ASP A 1 301 ? -3.707 20.915 9.624 1.00 61.59 301 ASP A O 1
ATOM 2458 N N . GLU A 1 302 ? -3.674 19.085 8.346 1.00 78.06 302 GLU A N 1
ATOM 2459 C CA . GLU A 1 302 ? -3.113 18.242 9.409 1.00 78.06 302 GLU A CA 1
ATOM 2460 C C . GLU A 1 302 ? -1.578 18.224 9.405 1.00 78.06 302 GLU A C 1
ATOM 2462 O O . GLU A 1 302 ? -0.944 18.454 10.440 1.00 78.06 302 GLU A O 1
ATOM 2467 N N . PHE A 1 303 ? -0.958 17.941 8.255 1.00 80.81 303 PHE A N 1
ATOM 2468 C CA . PHE A 1 303 ? 0.493 17.772 8.177 1.00 80.81 303 PHE A CA 1
ATOM 2469 C C . PHE A 1 303 ? 1.254 19.107 8.243 1.00 80.81 303 PHE A C 1
ATOM 2471 O O . PHE A 1 303 ? 2.216 19.220 9.009 1.00 80.81 303 PHE A O 1
ATOM 2478 N N . LEU A 1 304 ? 0.823 20.136 7.501 1.00 70.94 304 LEU A N 1
ATOM 2479 C CA . LEU A 1 304 ? 1.466 21.458 7.561 1.00 70.94 304 LEU A CA 1
ATOM 2480 C C . LEU A 1 304 ? 1.326 22.113 8.947 1.00 70.94 304 LEU A C 1
ATOM 2482 O O . LEU A 1 304 ? 2.286 22.714 9.436 1.00 70.94 304 LEU A O 1
ATOM 2486 N N . GLU A 1 305 ? 0.186 21.944 9.629 1.00 74.88 305 GLU A N 1
ATOM 2487 C CA . GLU A 1 305 ? 0.022 22.397 11.019 1.00 74.88 305 GLU A CA 1
ATOM 2488 C C . GLU A 1 305 ? 1.047 21.717 11.945 1.00 74.88 305 GLU A C 1
ATOM 2490 O O . GLU A 1 305 ? 1.691 22.373 12.773 1.00 74.88 305 GLU A O 1
ATOM 2495 N N . ALA A 1 306 ? 1.255 20.405 11.779 1.00 76.56 306 ALA A N 1
ATOM 2496 C CA . ALA A 1 306 ? 2.220 19.645 12.568 1.00 76.56 306 ALA A CA 1
ATOM 2497 C C . ALA A 1 306 ? 3.677 20.089 12.330 1.00 76.56 306 ALA A C 1
ATOM 2499 O O . ALA A 1 306 ? 4.472 20.092 13.281 1.00 76.56 306 ALA A O 1
ATOM 2500 N N . LEU A 1 307 ? 4.024 20.498 11.105 1.00 71.06 307 LEU A N 1
ATOM 2501 C CA . LEU A 1 307 ? 5.344 21.045 10.772 1.00 71.06 307 LEU A CA 1
ATOM 2502 C C . LEU A 1 307 ? 5.611 22.407 11.445 1.00 71.06 307 LEU A C 1
ATOM 2504 O O . LEU A 1 307 ? 6.734 22.665 11.888 1.00 71.06 307 LEU A O 1
ATOM 2508 N N . GLY A 1 308 ? 4.581 23.238 11.632 1.00 65.50 308 GLY A N 1
ATOM 2509 C CA . GLY A 1 308 ? 4.682 24.554 12.273 1.00 65.50 308 GLY A CA 1
ATOM 2510 C C . GLY A 1 308 ? 5.483 25.595 11.467 1.00 65.50 308 GLY A C 1
ATOM 2511 O O . GLY A 1 308 ? 5.879 25.360 10.331 1.00 65.50 308 GLY A O 1
ATOM 2512 N N . ASN A 1 309 ? 5.730 26.776 12.054 1.00 59.97 309 ASN A N 1
ATOM 2513 C CA . ASN A 1 309 ? 6.474 27.866 11.395 1.00 59.97 309 ASN A CA 1
ATOM 2514 C C . ASN A 1 309 ? 7.958 27.525 11.130 1.00 59.97 309 ASN A C 1
ATOM 2516 O O . ASN A 1 309 ? 8.573 26.752 11.868 1.00 59.97 309 ASN A O 1
ATOM 2520 N N . GLU A 1 310 ? 8.556 28.204 10.142 1.00 58.03 310 GLU A N 1
ATOM 2521 C CA . GLU A 1 310 ? 9.940 28.023 9.655 1.00 58.03 310 GLU A CA 1
ATOM 2522 C C . GLU A 1 310 ? 10.996 27.980 10.780 1.00 58.03 310 GLU A C 1
ATOM 2524 O O . GLU A 1 310 ? 11.889 27.135 10.770 1.00 58.03 310 GLU A O 1
ATOM 2529 N N . GLU A 1 311 ? 10.852 28.808 11.820 1.00 60.19 311 GLU A N 1
ATOM 2530 C CA . GLU A 1 311 ? 11.769 28.841 12.970 1.00 60.19 311 GLU A CA 1
ATOM 2531 C C . GLU A 1 311 ? 11.752 27.537 13.796 1.00 60.19 311 GLU A C 1
ATOM 2533 O O . GLU A 1 311 ? 12.765 27.120 14.364 1.00 60.19 311 GLU A O 1
ATOM 2538 N N . ARG A 1 312 ? 10.599 26.861 13.874 1.00 60.12 312 ARG A N 1
ATOM 2539 C CA . ARG A 1 312 ? 10.466 25.569 14.560 1.00 60.12 312 ARG A CA 1
ATOM 2540 C C . ARG A 1 312 ? 11.073 24.452 13.720 1.00 60.12 312 ARG A C 1
ATOM 2542 O O . ARG A 1 312 ? 11.777 23.617 14.291 1.00 60.12 312 ARG A O 1
ATOM 2549 N N . ILE A 1 313 ? 10.841 24.468 12.405 1.00 61.84 313 ILE A N 1
ATOM 2550 C CA . ILE A 1 313 ? 11.481 23.544 11.462 1.00 61.84 313 ILE A CA 1
ATOM 2551 C C . ILE A 1 313 ? 12.996 23.682 11.598 1.00 61.84 313 ILE A C 1
ATOM 2553 O O . ILE A 1 313 ? 13.654 22.690 11.879 1.00 61.84 313 ILE A O 1
ATOM 2557 N N . GLU A 1 314 ? 13.548 24.895 11.567 1.00 64.31 314 GLU A N 1
ATOM 2558 C CA . GLU A 1 314 ? 14.987 25.125 11.757 1.00 64.31 314 GLU A CA 1
ATOM 2559 C C . GLU A 1 314 ? 15.515 24.622 13.110 1.00 64.31 314 GLU A C 1
ATOM 2561 O O . GLU A 1 314 ? 16.579 24.004 13.174 1.00 64.31 314 GLU A O 1
ATOM 2566 N N . LYS A 1 315 ? 14.762 24.789 14.207 1.00 63.97 315 LYS A N 1
ATOM 2567 C CA . LYS A 1 315 ? 15.144 24.249 15.528 1.00 63.97 315 LYS A CA 1
ATOM 2568 C C . LYS A 1 315 ? 15.082 22.720 15.590 1.00 63.97 315 LYS A C 1
ATOM 2570 O O . LYS A 1 315 ? 15.885 22.104 16.290 1.00 63.97 315 LYS A O 1
ATOM 2575 N N . VAL A 1 316 ? 14.124 22.080 14.922 1.00 56.81 316 VAL A N 1
ATOM 2576 C CA . VAL A 1 316 ? 14.038 20.610 14.828 1.00 56.81 316 VAL A CA 1
ATOM 2577 C C . VAL A 1 316 ? 15.152 20.081 13.928 1.00 56.81 316 VAL A C 1
ATOM 2579 O O . VAL A 1 316 ? 15.861 19.165 14.337 1.00 56.81 316 VAL A O 1
ATOM 2582 N N . VAL A 1 317 ? 15.372 20.719 12.778 1.00 62.38 317 VAL A N 1
ATOM 2583 C CA . VAL A 1 317 ? 16.439 20.415 11.820 1.00 62.38 317 VAL A CA 1
ATOM 2584 C C . VAL A 1 317 ? 17.803 20.520 12.490 1.00 62.38 317 VAL A C 1
ATOM 2586 O O . VAL A 1 317 ? 18.547 19.546 12.496 1.00 62.38 317 VAL A O 1
ATOM 2589 N N . SER A 1 318 ? 18.096 21.631 13.167 1.00 66.38 318 SER A N 1
ATOM 2590 C CA . SER A 1 318 ? 19.355 21.836 13.899 1.00 66.38 318 SER A CA 1
ATOM 2591 C C . SER A 1 318 ? 19.568 20.786 15.002 1.00 66.38 318 SER A C 1
ATOM 2593 O O . SER A 1 318 ? 20.678 20.280 15.198 1.00 66.38 318 SER A O 1
ATOM 2595 N N . ARG A 1 319 ? 18.500 20.393 15.714 1.00 60.59 319 ARG A N 1
ATOM 2596 C CA . ARG A 1 319 ? 18.571 19.357 16.761 1.00 60.59 319 ARG A CA 1
ATOM 2597 C C . ARG A 1 319 ? 18.748 17.943 16.201 1.00 60.59 319 ARG A C 1
ATOM 2599 O O . ARG A 1 319 ? 19.434 17.153 16.838 1.00 60.59 319 ARG A O 1
ATOM 2606 N N . ALA A 1 320 ? 18.151 17.605 15.059 1.00 59.44 320 ALA A N 1
ATOM 2607 C CA . ALA A 1 320 ? 18.347 16.290 14.438 1.00 59.44 320 ALA A CA 1
ATOM 2608 C C . ALA A 1 320 ? 19.683 16.193 13.695 1.00 59.44 320 ALA A C 1
ATOM 2610 O O . ALA A 1 320 ? 20.356 15.171 13.808 1.00 59.44 320 ALA A O 1
ATOM 2611 N N . ALA A 1 321 ? 20.098 17.259 13.004 1.00 62.03 321 ALA A N 1
ATOM 2612 C CA . ALA A 1 321 ? 21.386 17.334 12.320 1.00 62.03 321 ALA A CA 1
ATOM 2613 C C . ALA A 1 321 ? 22.553 17.175 13.308 1.00 62.03 321 ALA A C 1
ATOM 2615 O O . ALA A 1 321 ? 23.464 16.391 13.064 1.00 62.03 321 ALA A O 1
ATOM 2616 N N . SER A 1 322 ? 22.478 17.806 14.489 1.00 66.31 322 SER A N 1
ATOM 2617 C CA . SER A 1 322 ? 23.477 17.613 15.562 1.00 66.31 322 SER A CA 1
ATOM 2618 C C . SER A 1 322 ? 23.528 16.188 16.139 1.00 66.31 322 SER A C 1
ATOM 2620 O O . SER A 1 322 ? 24.440 15.871 16.898 1.00 66.31 322 SER A O 1
ATOM 2622 N N . ARG A 1 323 ? 22.575 15.320 15.775 1.00 62.03 323 ARG A N 1
ATOM 2623 C CA . ARG A 1 323 ? 22.509 13.901 16.163 1.00 62.03 323 ARG A CA 1
ATOM 2624 C C . ARG A 1 323 ? 22.710 12.945 14.983 1.00 62.03 323 ARG A C 1
ATOM 2626 O O . ARG A 1 323 ? 22.561 11.744 15.167 1.00 62.03 323 ARG A O 1
ATOM 2633 N N . GLY A 1 324 ? 23.004 13.459 13.785 1.00 60.72 324 GLY A N 1
ATOM 2634 C CA . GLY A 1 324 ? 23.182 12.648 12.577 1.00 60.72 324 GLY A CA 1
ATOM 2635 C C . GLY A 1 324 ? 21.896 12.024 12.018 1.00 60.72 324 GLY A C 1
ATOM 2636 O O . GLY A 1 324 ? 21.976 11.056 11.271 1.00 60.72 324 GLY A O 1
ATOM 2637 N N . SER A 1 325 ? 20.708 12.537 12.366 1.00 64.62 325 SER A N 1
ATOM 2638 C CA . SER A 1 325 ? 19.440 12.005 11.843 1.00 64.62 325 SER A CA 1
ATOM 2639 C C . SER A 1 325 ? 19.132 12.569 10.443 1.00 64.62 325 SER A C 1
ATOM 2641 O O . SER A 1 325 ? 19.018 13.791 10.302 1.00 64.62 325 SER A O 1
ATOM 2643 N N . PRO A 1 326 ? 18.916 11.723 9.411 1.00 66.94 326 PRO A N 1
ATOM 2644 C CA . PRO A 1 326 ? 18.671 12.174 8.031 1.00 66.94 326 PRO A CA 1
ATOM 2645 C C . PRO A 1 326 ? 17.351 12.923 7.871 1.00 66.94 326 PRO A C 1
ATOM 2647 O O . PRO A 1 326 ? 17.146 13.687 6.934 1.00 66.94 326 PRO A O 1
ATOM 2650 N N . VAL A 1 327 ? 16.425 12.701 8.792 1.00 66.19 327 VAL A N 1
ATOM 2651 C CA . VAL A 1 327 ? 15.049 13.159 8.683 1.00 66.19 327 VAL A CA 1
ATOM 2652 C C . VAL A 1 327 ? 14.923 14.686 8.759 1.00 66.19 327 VAL A C 1
ATOM 2654 O O . VAL A 1 327 ? 14.065 15.268 8.099 1.00 66.19 327 VAL A O 1
ATOM 2657 N N . ALA A 1 328 ? 15.807 15.360 9.499 1.00 65.81 328 ALA A N 1
ATOM 2658 C CA . ALA A 1 328 ? 15.897 16.821 9.457 1.00 65.81 328 ALA A CA 1
ATOM 2659 C C . ALA A 1 328 ? 16.061 17.331 8.023 1.00 65.81 328 ALA A C 1
ATOM 2661 O O . ALA A 1 328 ? 15.405 18.281 7.591 1.00 65.81 328 ALA A O 1
ATOM 2662 N N . HIS A 1 329 ? 16.917 16.659 7.267 1.00 75.38 329 HIS A N 1
ATOM 2663 C CA . HIS A 1 329 ? 17.212 17.053 5.910 1.00 75.38 329 HIS A CA 1
ATOM 2664 C C . HIS A 1 329 ? 16.073 16.707 4.944 1.00 75.38 329 HIS A C 1
ATOM 2666 O O . HIS A 1 329 ? 15.833 17.470 4.013 1.00 75.38 329 HIS A O 1
ATOM 2672 N N . ILE A 1 330 ? 15.311 15.638 5.211 1.00 76.62 330 ILE A N 1
ATOM 2673 C CA . ILE A 1 330 ? 14.063 15.313 4.497 1.00 76.62 330 ILE A CA 1
ATOM 2674 C C . ILE A 1 330 ? 13.069 16.480 4.607 1.00 76.62 330 ILE A C 1
ATOM 2676 O O . ILE A 1 330 ? 12.584 16.967 3.584 1.00 76.62 330 ILE A O 1
ATOM 2680 N N . PHE A 1 331 ? 12.812 16.992 5.820 1.00 71.12 331 PHE A N 1
ATOM 2681 C CA . PHE A 1 331 ? 11.895 18.130 5.997 1.00 71.12 331 PHE A CA 1
ATOM 2682 C C . PHE A 1 331 ? 12.388 19.384 5.310 1.00 71.12 331 PHE A C 1
ATOM 2684 O O . PHE A 1 331 ? 11.622 20.048 4.612 1.00 71.12 331 PHE A O 1
ATOM 2691 N N . LYS A 1 332 ? 13.672 19.709 5.492 1.00 75.50 332 LYS A N 1
ATOM 2692 C CA . LYS A 1 332 ? 14.240 20.890 4.854 1.00 75.50 332 LYS A CA 1
ATOM 2693 C C . LYS A 1 332 ? 14.129 20.777 3.335 1.00 75.50 332 LYS A C 1
ATOM 2695 O O . LYS A 1 332 ? 13.728 21.743 2.699 1.00 75.50 332 LYS A O 1
ATOM 2700 N N . ALA A 1 333 ? 14.389 19.603 2.761 1.00 81.50 333 ALA A N 1
ATOM 2701 C CA . ALA A 1 333 ? 14.245 19.374 1.331 1.00 81.50 333 ALA A CA 1
ATOM 2702 C C . ALA A 1 333 ? 12.798 19.569 0.844 1.00 81.50 333 ALA A C 1
ATOM 2704 O O . ALA A 1 333 ? 12.602 20.241 -0.166 1.00 81.50 333 ALA A O 1
ATOM 2705 N N . ARG A 1 334 ? 11.776 19.0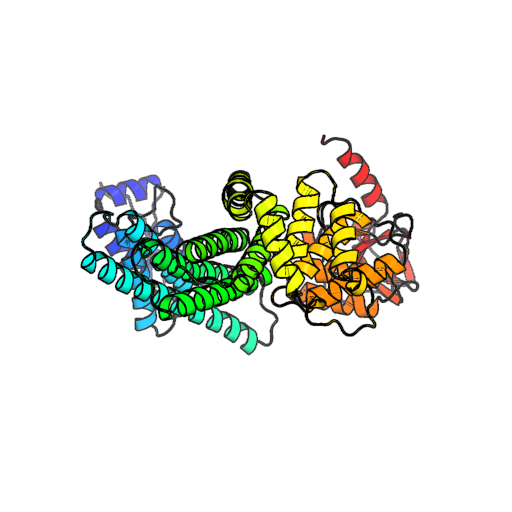75 1.561 1.00 76.06 334 ARG A N 1
ATOM 2706 C CA . ARG A 1 334 ? 10.368 19.336 1.192 1.00 76.06 334 ARG A CA 1
ATOM 2707 C C . ARG A 1 334 ? 10.013 20.820 1.286 1.00 76.06 334 ARG A C 1
ATOM 2709 O O . ARG A 1 334 ? 9.465 21.383 0.343 1.00 76.06 334 ARG A O 1
ATOM 2716 N N . TYR A 1 335 ? 10.398 21.469 2.381 1.00 74.69 335 TYR A N 1
ATOM 2717 C CA . TYR A 1 335 ? 10.164 22.899 2.573 1.00 74.69 335 TYR A CA 1
ATOM 2718 C C . TYR A 1 335 ? 10.781 23.744 1.445 1.00 74.69 335 TYR A C 1
ATOM 2720 O O . TYR A 1 335 ? 10.194 24.729 0.998 1.00 74.69 335 TYR A O 1
ATOM 2728 N N . LEU A 1 336 ? 11.950 23.348 0.927 1.00 80.19 336 LEU A N 1
ATOM 2729 C CA . LEU A 1 336 ? 12.584 24.010 -0.219 1.00 80.19 336 LEU A CA 1
ATOM 2730 C C . LEU A 1 336 ? 11.752 23.887 -1.514 1.00 80.19 336 LEU A C 1
ATOM 2732 O O . LEU A 1 336 ? 11.789 24.800 -2.340 1.00 80.19 336 LEU A O 1
ATOM 2736 N N . ILE A 1 337 ? 10.979 22.810 -1.693 1.00 77.75 337 ILE A N 1
ATOM 2737 C CA . ILE A 1 337 ? 10.048 22.677 -2.825 1.00 77.75 337 ILE A CA 1
ATOM 2738 C C . ILE A 1 337 ? 8.863 23.627 -2.660 1.00 77.75 337 ILE A C 1
ATOM 2740 O O . ILE A 1 337 ? 8.557 24.380 -3.585 1.00 77.75 337 ILE A O 1
ATOM 2744 N N . GLU A 1 338 ? 8.233 23.627 -1.485 1.00 67.19 338 GLU A N 1
ATOM 2745 C CA . GLU A 1 338 ? 7.038 24.432 -1.194 1.00 67.19 338 GLU A CA 1
ATOM 2746 C C . GLU A 1 338 ? 7.327 25.940 -1.228 1.00 67.19 338 GLU A C 1
ATOM 2748 O O . GLU A 1 338 ? 6.519 26.725 -1.718 1.00 67.19 338 GLU A O 1
ATOM 2753 N N . THR A 1 339 ? 8.528 26.356 -0.816 1.00 67.75 339 THR A N 1
ATOM 2754 C CA . THR A 1 339 ? 8.983 27.759 -0.866 1.00 67.75 339 THR A CA 1
ATOM 2755 C C . THR A 1 339 ? 9.525 28.204 -2.228 1.00 67.75 339 THR A C 1
ATOM 2757 O O . THR A 1 339 ? 10.312 29.148 -2.317 1.00 67.75 339 THR A O 1
ATOM 2760 N N . THR A 1 340 ? 9.093 27.572 -3.323 1.00 61.16 340 THR A N 1
ATOM 2761 C CA . THR A 1 340 ? 9.402 27.940 -4.724 1.00 61.16 340 THR A CA 1
ATOM 2762 C C . THR A 1 340 ? 10.874 27.855 -5.158 1.00 61.16 340 THR A C 1
ATOM 2764 O O . THR A 1 340 ? 11.204 28.292 -6.260 1.00 61.16 340 THR A O 1
ATOM 2767 N N . LYS A 1 341 ? 11.774 27.235 -4.376 1.00 69.06 341 LYS A N 1
ATOM 2768 C CA . LYS A 1 341 ? 13.162 26.979 -4.829 1.00 69.06 341 LYS A CA 1
ATOM 2769 C C . LYS A 1 341 ? 13.269 25.771 -5.769 1.00 69.06 341 LYS A C 1
ATOM 2771 O O . LYS A 1 341 ? 14.246 25.656 -6.504 1.00 69.06 341 LYS A O 1
ATOM 2776 N N . GLY A 1 342 ? 12.243 24.919 -5.793 1.00 82.44 342 GLY A N 1
ATOM 2777 C CA . GLY A 1 342 ? 12.099 23.819 -6.745 1.00 82.44 342 GLY A CA 1
ATOM 2778 C C . GLY A 1 342 ? 12.849 22.541 -6.359 1.00 82.44 342 GLY A C 1
ATOM 2779 O O . GLY A 1 342 ? 13.695 22.514 -5.462 1.00 82.44 342 GLY A O 1
ATOM 2780 N N . VAL A 1 343 ? 12.524 21.452 -7.060 1.00 87.44 343 VAL A N 1
ATOM 2781 C CA . VAL A 1 343 ? 13.025 20.098 -6.768 1.00 87.44 343 VAL A CA 1
ATOM 2782 C C . VAL A 1 343 ? 14.542 19.958 -6.947 1.00 87.44 343 VAL A C 1
ATOM 2784 O O . VAL A 1 343 ? 15.176 19.184 -6.236 1.00 87.44 343 VAL A O 1
ATOM 2787 N N . GLN A 1 344 ? 15.154 20.738 -7.842 1.00 88.94 344 GLN A N 1
ATOM 2788 C CA . GLN A 1 344 ? 16.602 20.737 -8.067 1.00 88.94 344 GLN A CA 1
ATOM 2789 C C . GLN A 1 344 ? 17.361 21.168 -6.807 1.00 88.94 344 GLN A C 1
ATOM 2791 O O . GLN A 1 344 ? 18.297 20.490 -6.391 1.00 88.94 344 GLN A O 1
ATOM 2796 N N . VAL A 1 345 ? 16.919 22.255 -6.168 1.00 88.38 345 VAL A N 1
ATOM 2797 C CA . VAL A 1 345 ? 17.539 22.772 -4.940 1.00 88.38 345 VAL A CA 1
ATOM 2798 C C . VAL A 1 345 ? 17.320 21.804 -3.780 1.00 88.38 345 VAL A C 1
ATOM 2800 O O . VAL A 1 345 ? 18.240 21.548 -3.007 1.00 88.38 345 VAL A O 1
ATOM 2803 N N . ALA A 1 346 ? 16.125 21.216 -3.681 1.00 88.12 346 ALA A N 1
ATOM 2804 C CA . ALA A 1 346 ? 15.823 20.199 -2.677 1.00 88.12 346 ALA A CA 1
ATOM 2805 C C . ALA A 1 346 ? 16.705 18.948 -2.828 1.00 88.12 346 ALA A C 1
ATOM 2807 O O . ALA A 1 346 ? 17.223 18.436 -1.837 1.00 88.12 346 ALA A O 1
ATOM 2808 N N . ARG A 1 347 ? 16.924 18.477 -4.063 1.00 91.19 347 ARG A N 1
ATOM 2809 C CA . ARG A 1 347 ? 17.828 17.358 -4.355 1.00 91.19 347 ARG A CA 1
ATOM 2810 C C . ARG A 1 347 ? 19.268 17.687 -3.974 1.00 91.19 347 ARG A C 1
ATOM 2812 O O . ARG A 1 347 ? 19.872 16.914 -3.239 1.00 91.19 347 ARG A O 1
ATOM 2819 N N . GLN A 1 348 ? 19.792 18.822 -4.442 1.00 89.31 348 GLN A N 1
ATOM 2820 C CA . GLN A 1 348 ? 21.162 19.250 -4.148 1.00 89.31 348 GLN A CA 1
ATOM 2821 C C . GLN A 1 348 ? 21.396 19.339 -2.635 1.00 89.31 348 GLN A C 1
ATOM 2823 O O . GLN A 1 348 ? 22.401 18.855 -2.126 1.00 89.31 348 GLN A O 1
ATOM 2828 N N . TYR A 1 349 ? 20.417 19.866 -1.899 1.00 88.50 349 TYR A N 1
ATOM 2829 C CA . TYR A 1 349 ? 20.474 19.921 -0.446 1.00 88.50 349 TYR A CA 1
ATOM 2830 C C . TYR A 1 349 ? 20.642 18.529 0.194 1.00 88.50 349 TYR A C 1
ATOM 2832 O O . TYR A 1 349 ? 21.477 18.367 1.085 1.00 88.50 349 TYR A O 1
ATOM 2840 N N . LEU A 1 350 ? 19.901 17.512 -0.264 1.00 87.81 350 LEU A N 1
ATOM 2841 C CA . LEU A 1 350 ? 20.059 16.132 0.222 1.00 87.81 350 LEU A CA 1
ATOM 2842 C C . LEU A 1 350 ? 21.422 15.534 -0.162 1.00 87.81 350 LEU A C 1
ATOM 2844 O O . LEU A 1 350 ? 22.016 14.791 0.619 1.00 87.81 350 LEU A O 1
ATOM 2848 N N . GLU A 1 351 ? 21.938 15.856 -1.347 1.00 88.44 351 GLU A N 1
ATOM 2849 C CA . GLU A 1 351 ? 23.250 15.384 -1.803 1.00 88.44 351 GLU A CA 1
ATOM 2850 C C . GLU A 1 351 ? 24.391 15.956 -0.956 1.00 88.44 351 GLU A C 1
ATOM 2852 O O . GLU A 1 351 ? 25.319 15.213 -0.637 1.00 88.44 351 GLU A O 1
ATOM 2857 N N . GLU A 1 352 ? 24.293 17.227 -0.560 1.00 85.69 352 GLU A N 1
ATOM 2858 C CA . GLU A 1 352 ? 25.287 17.940 0.251 1.00 85.69 352 GLU A CA 1
ATOM 2859 C C . GLU A 1 352 ? 25.216 17.585 1.740 1.00 85.69 352 GLU A C 1
ATOM 2861 O O . GLU A 1 352 ? 26.247 17.489 2.401 1.00 85.69 352 GLU A O 1
ATOM 2866 N N . ASN A 1 353 ? 24.009 17.398 2.284 1.00 80.81 353 ASN A N 1
ATOM 2867 C CA . ASN A 1 353 ? 23.812 17.278 3.732 1.00 80.81 353 ASN A CA 1
ATOM 2868 C C . ASN A 1 353 ? 23.575 15.838 4.207 1.00 80.81 353 ASN A C 1
ATOM 2870 O O . ASN A 1 353 ? 23.766 15.547 5.384 1.00 80.81 353 ASN A O 1
ATOM 2874 N N . CYS A 1 354 ? 23.165 14.930 3.317 1.00 77.88 354 CYS A N 1
ATOM 2875 C CA . CYS A 1 354 ? 22.955 13.514 3.646 1.00 77.88 354 CYS A CA 1
ATOM 2876 C C . CYS A 1 354 ? 23.879 12.572 2.883 1.00 77.88 354 CYS A C 1
ATOM 2878 O O . CYS A 1 354 ? 23.712 11.362 2.992 1.00 77.88 354 CYS A O 1
ATOM 2880 N N . ASN A 1 355 ? 24.792 13.104 2.066 1.00 79.50 355 ASN A N 1
ATOM 2881 C CA . ASN A 1 355 ? 25.555 12.323 1.096 1.00 79.50 355 ASN A CA 1
ATOM 2882 C C . ASN A 1 355 ? 24.656 11.461 0.191 1.00 79.50 355 ASN A C 1
ATOM 2884 O O . ASN A 1 355 ? 25.071 10.402 -0.264 1.00 79.50 355 ASN A O 1
ATOM 2888 N N . ALA A 1 356 ? 23.427 11.908 -0.109 1.00 78.81 356 ALA A N 1
ATOM 2889 C CA . ALA A 1 356 ? 22.462 11.100 -0.862 1.00 78.81 356 ALA A CA 1
ATOM 2890 C C . ALA A 1 356 ? 22.959 10.725 -2.276 1.00 78.81 356 ALA A C 1
ATOM 2892 O O . ALA A 1 356 ? 22.513 9.742 -2.859 1.00 78.81 356 ALA A O 1
ATOM 2893 N N . HIS A 1 357 ? 23.942 11.453 -2.815 1.00 80.44 357 HIS A N 1
ATOM 2894 C CA . HIS A 1 357 ? 24.623 11.096 -4.059 1.00 80.44 357 HIS A CA 1
ATOM 2895 C C . HIS A 1 357 ? 25.345 9.733 -3.983 1.00 80.44 357 HIS A C 1
ATOM 2897 O O . HIS A 1 357 ? 25.514 9.082 -5.012 1.00 80.44 357 HIS A O 1
ATOM 2903 N N . GLN A 1 358 ? 25.727 9.264 -2.788 1.00 81.69 358 GLN A N 1
ATOM 2904 C CA . GLN A 1 358 ? 26.338 7.945 -2.574 1.00 81.69 358 GLN A CA 1
ATOM 2905 C C . GLN A 1 358 ? 25.382 6.796 -2.904 1.00 81.69 358 GLN A C 1
ATOM 2907 O O . GLN A 1 358 ? 25.841 5.725 -3.288 1.00 81.69 358 GLN A O 1
ATOM 2912 N N . TYR A 1 359 ? 24.060 7.014 -2.878 1.00 79.25 359 TYR A N 1
ATOM 2913 C CA . TYR A 1 359 ? 23.087 6.025 -3.362 1.00 79.25 359 TYR A CA 1
ATOM 2914 C C . TYR A 1 359 ? 23.280 5.641 -4.829 1.00 79.25 359 TYR A C 1
ATOM 2916 O O . TYR A 1 359 ? 22.762 4.623 -5.283 1.00 79.25 359 TYR A O 1
ATOM 2924 N N . LEU A 1 360 ? 23.981 6.475 -5.592 1.00 81.31 360 LEU A N 1
ATOM 2925 C CA . LEU A 1 360 ? 24.262 6.228 -6.996 1.00 81.31 360 LEU A CA 1
ATOM 2926 C C . LEU A 1 360 ? 25.487 5.317 -7.189 1.00 81.31 360 LEU A C 1
ATOM 2928 O O . LEU A 1 360 ? 25.642 4.737 -8.268 1.00 81.31 360 LEU A O 1
ATOM 2932 N N . ASP A 1 361 ? 26.327 5.146 -6.161 1.00 77.31 361 ASP A N 1
ATOM 2933 C CA . ASP A 1 361 ? 27.506 4.281 -6.199 1.00 77.31 361 ASP A CA 1
ATOM 2934 C C . ASP A 1 361 ? 27.167 2.854 -5.745 1.00 77.31 361 ASP A C 1
ATOM 2936 O O . ASP A 1 361 ? 27.125 2.535 -4.561 1.00 77.31 361 ASP A O 1
ATOM 2940 N N . GLY A 1 362 ? 26.957 1.964 -6.717 1.00 62.75 362 GLY A N 1
ATOM 2941 C CA . GLY A 1 362 ? 26.624 0.559 -6.462 1.00 62.75 362 GLY A CA 1
ATOM 2942 C C . GLY A 1 362 ? 27.763 -0.302 -5.894 1.00 62.75 362 GLY A C 1
ATOM 2943 O O . GLY A 1 362 ? 27.554 -1.502 -5.729 1.00 62.75 362 GLY A O 1
ATOM 2944 N N . ASN A 1 363 ? 28.953 0.262 -5.648 1.00 60.59 363 ASN A N 1
ATOM 2945 C CA . ASN A 1 363 ? 30.105 -0.452 -5.085 1.00 60.59 363 ASN A CA 1
ATOM 2946 C C . ASN A 1 363 ? 30.381 -0.116 -3.609 1.00 60.59 363 ASN A C 1
ATOM 2948 O O . ASN A 1 363 ? 31.286 -0.714 -3.024 1.00 60.59 363 ASN A O 1
ATOM 2952 N N . GLN A 1 364 ? 29.654 0.832 -3.010 1.00 61.16 364 GLN A N 1
ATOM 2953 C CA . GLN A 1 364 ? 29.825 1.179 -1.600 1.00 61.16 364 GLN A CA 1
ATOM 2954 C C . GLN A 1 364 ? 28.917 0.341 -0.698 1.00 61.16 364 GLN A C 1
ATOM 2956 O O . GLN A 1 364 ? 27.756 0.082 -1.010 1.00 61.16 364 GLN A O 1
ATOM 2961 N N . GLU A 1 365 ? 29.445 -0.072 0.456 1.00 57.84 365 GLU A N 1
ATOM 2962 C CA . GLU A 1 365 ? 28.595 -0.552 1.541 1.00 57.84 365 GLU A CA 1
ATOM 2963 C C . GLU A 1 365 ? 27.797 0.631 2.090 1.00 57.84 365 GLU A C 1
ATOM 2965 O O . GLU A 1 365 ? 28.353 1.578 2.638 1.00 57.84 365 GLU A O 1
ATOM 2970 N N . HIS A 1 366 ? 26.482 0.575 1.911 1.00 63.03 366 HIS A N 1
ATOM 2971 C CA . HIS A 1 366 ? 25.556 1.601 2.371 1.00 63.03 366 HIS A CA 1
ATOM 2972 C C . HIS A 1 366 ? 25.326 1.484 3.888 1.00 63.03 366 HIS A C 1
ATOM 2974 O O . HIS A 1 366 ? 24.848 0.444 4.370 1.00 63.03 366 HIS A O 1
ATOM 2980 N N . GLY A 1 367 ? 25.671 2.545 4.623 1.00 56.47 367 GLY A N 1
ATOM 2981 C CA . GLY A 1 367 ? 25.527 2.669 6.074 1.00 56.47 367 GLY A CA 1
ATOM 2982 C C . GLY A 1 367 ? 24.080 2.830 6.570 1.00 56.47 367 GLY A C 1
ATOM 2983 O O . GLY A 1 367 ? 23.102 2.580 5.863 1.00 56.47 367 GLY A O 1
ATOM 2984 N N . GLU A 1 368 ? 23.921 3.206 7.844 1.00 53.50 368 GLU A N 1
ATOM 2985 C CA . GLU A 1 368 ? 22.605 3.331 8.499 1.00 53.50 368 GLU A CA 1
ATOM 2986 C C . GLU A 1 368 ? 21.754 4.492 7.952 1.00 53.50 368 GLU A C 1
ATOM 2988 O O . GLU A 1 368 ? 20.529 4.375 7.871 1.00 53.50 368 GLU A O 1
ATOM 2993 N N . LEU A 1 369 ? 22.391 5.587 7.524 1.00 53.44 369 LEU A N 1
ATOM 2994 C CA . LEU A 1 369 ? 21.738 6.732 6.876 1.00 53.44 369 LEU A CA 1
ATOM 2995 C C . LEU A 1 369 ? 21.135 6.326 5.526 1.00 53.44 369 LEU A C 1
ATOM 2997 O O . LEU A 1 369 ? 20.032 6.738 5.165 1.00 53.44 369 LEU A O 1
ATOM 3001 N N . GLU A 1 370 ? 21.824 5.443 4.817 1.00 55.22 370 GLU A N 1
ATOM 3002 C CA . GLU A 1 370 ? 21.473 4.971 3.492 1.00 55.22 370 GLU A CA 1
ATOM 3003 C C . GLU A 1 370 ? 20.331 3.944 3.510 1.00 55.22 370 GLU A C 1
ATOM 3005 O O . GLU A 1 370 ? 19.584 3.798 2.542 1.00 55.22 370 GLU A O 1
ATOM 3010 N N . ARG A 1 371 ? 20.120 3.285 4.650 1.00 60.81 371 ARG A N 1
ATOM 3011 C CA . ARG A 1 371 ? 18.962 2.412 4.890 1.00 60.81 371 ARG A CA 1
ATOM 3012 C C . ARG A 1 371 ? 17.737 3.167 5.401 1.00 60.81 371 ARG A C 1
ATOM 3014 O O . ARG A 1 371 ? 16.691 2.549 5.614 1.00 60.81 371 ARG A O 1
ATOM 3021 N N . ASN A 1 372 ? 17.823 4.488 5.583 1.00 75.81 372 ASN A N 1
ATOM 3022 C CA . ASN A 1 372 ? 16.655 5.282 5.933 1.00 75.81 372 ASN A CA 1
ATOM 3023 C C . ASN A 1 372 ? 15.657 5.292 4.764 1.00 75.81 372 ASN A C 1
ATOM 3025 O O . ASN A 1 372 ? 15.867 5.926 3.730 1.00 75.81 372 ASN A O 1
ATOM 3029 N N . ARG A 1 373 ? 14.544 4.580 4.962 1.00 81.81 373 ARG A N 1
ATOM 3030 C CA . ARG A 1 373 ? 13.466 4.415 3.981 1.00 81.81 373 ARG A CA 1
ATOM 3031 C C . ARG A 1 373 ? 12.973 5.748 3.418 1.00 81.81 373 ARG A C 1
ATOM 3033 O O . ARG A 1 373 ? 12.904 5.897 2.201 1.00 81.81 373 ARG A O 1
ATOM 3040 N N . ALA A 1 374 ? 12.627 6.693 4.290 1.00 80.00 374 ALA A N 1
ATOM 3041 C CA . ALA A 1 374 ? 12.040 7.964 3.881 1.00 80.00 374 ALA A CA 1
ATOM 3042 C C . ALA A 1 374 ? 13.030 8.785 3.042 1.00 80.00 374 ALA A C 1
ATOM 3044 O O . ALA A 1 374 ? 12.652 9.311 1.997 1.00 80.00 374 ALA A O 1
ATOM 3045 N N . LEU A 1 375 ? 14.309 8.823 3.439 1.00 83.94 375 LEU A N 1
ATOM 3046 C CA . LEU A 1 375 ? 15.351 9.520 2.686 1.00 83.94 375 LEU A CA 1
ATOM 3047 C C . LEU A 1 375 ? 15.543 8.909 1.295 1.00 83.94 375 LEU A C 1
ATOM 3049 O O . LEU A 1 375 ? 15.549 9.643 0.309 1.00 83.94 375 LEU A O 1
ATOM 3053 N N . LEU A 1 376 ? 15.668 7.580 1.200 1.00 87.12 376 LEU A N 1
ATOM 3054 C CA . LEU A 1 376 ? 15.890 6.909 -0.081 1.00 87.12 376 LEU A CA 1
ATOM 3055 C C . LEU A 1 376 ? 14.699 7.098 -1.029 1.00 87.12 376 LEU A C 1
ATOM 3057 O O . LEU A 1 376 ? 14.896 7.392 -2.209 1.00 87.12 376 LEU A O 1
ATOM 3061 N N . LEU A 1 377 ? 13.466 6.956 -0.534 1.00 88.19 377 LEU A N 1
ATOM 3062 C CA . LEU A 1 377 ? 12.266 7.166 -1.347 1.00 88.19 377 LEU A CA 1
ATOM 3063 C C . LEU A 1 377 ? 12.168 8.615 -1.834 1.00 88.19 377 LEU A C 1
ATOM 3065 O O . LEU A 1 377 ? 11.935 8.838 -3.026 1.00 88.19 377 LEU A O 1
ATOM 3069 N N . LEU A 1 378 ? 12.429 9.579 -0.947 1.00 86.94 378 LEU A N 1
ATOM 3070 C CA . LEU A 1 378 ? 12.419 10.997 -1.284 1.00 86.94 378 LEU A CA 1
ATOM 3071 C C . LEU A 1 378 ? 13.487 11.343 -2.322 1.00 86.94 378 LEU A C 1
ATOM 3073 O O . LEU A 1 378 ? 13.196 11.945 -3.357 1.00 86.94 378 LEU A O 1
ATOM 3077 N N . TYR A 1 379 ? 14.724 10.917 -2.074 1.00 90.69 379 TYR A N 1
ATOM 3078 C CA . TYR A 1 379 ? 15.836 11.162 -2.980 1.00 90.69 379 TYR A CA 1
ATOM 3079 C C . TYR A 1 379 ? 15.576 10.542 -4.352 1.00 90.69 379 TYR A C 1
ATOM 3081 O O . TYR A 1 379 ? 15.730 11.213 -5.367 1.00 90.69 379 TYR A O 1
ATOM 3089 N N . THR A 1 380 ? 15.098 9.296 -4.398 1.00 91.88 380 THR A N 1
ATOM 3090 C CA . THR A 1 380 ? 14.766 8.610 -5.655 1.00 91.88 380 THR A CA 1
ATOM 3091 C C . THR A 1 380 ? 13.690 9.362 -6.441 1.00 91.88 380 THR A C 1
ATOM 3093 O O . THR A 1 380 ? 13.734 9.411 -7.673 1.00 91.88 380 THR A O 1
ATOM 3096 N N . ARG A 1 381 ? 12.710 9.957 -5.753 1.00 90.12 381 ARG A N 1
ATOM 3097 C CA . ARG A 1 381 ? 11.676 10.787 -6.379 1.00 90.12 381 ARG A CA 1
ATOM 3098 C C . ARG A 1 381 ? 12.263 12.075 -6.942 1.00 90.12 381 ARG A C 1
ATOM 3100 O O . ARG A 1 381 ? 12.015 12.392 -8.102 1.00 90.12 381 ARG A O 1
ATOM 3107 N N . TYR A 1 382 ? 13.052 12.801 -6.159 1.00 92.12 382 TYR A N 1
ATOM 3108 C CA . TYR A 1 382 ? 13.650 14.056 -6.614 1.00 92.12 382 TYR A CA 1
ATOM 3109 C C . TYR A 1 382 ? 14.670 13.831 -7.726 1.00 92.12 382 TYR A C 1
ATOM 3111 O O . TYR A 1 382 ? 14.698 14.591 -8.692 1.00 92.12 382 TYR A O 1
ATOM 3119 N N . TRP A 1 383 ? 15.449 12.752 -7.657 1.00 94.50 383 TRP A N 1
ATOM 3120 C CA . TRP A 1 383 ? 16.313 12.297 -8.742 1.00 94.50 383 TRP A CA 1
ATOM 3121 C C . TRP A 1 383 ? 15.493 12.064 -10.014 1.00 94.50 383 TRP A C 1
ATOM 3123 O O . TRP A 1 383 ? 15.783 12.650 -11.048 1.00 94.50 383 TRP A O 1
ATOM 3133 N N . TRP A 1 384 ? 14.387 11.320 -9.936 1.00 94.38 384 TRP A N 1
ATOM 3134 C CA . TRP A 1 384 ? 13.524 11.096 -11.097 1.00 94.38 384 TRP A CA 1
ATOM 3135 C C . TRP A 1 384 ? 12.968 12.393 -11.691 1.00 94.38 384 TRP A C 1
ATOM 3137 O O . TRP A 1 384 ? 13.067 12.614 -12.898 1.00 94.38 384 TRP A O 1
ATOM 3147 N N . GLN A 1 385 ? 12.411 13.265 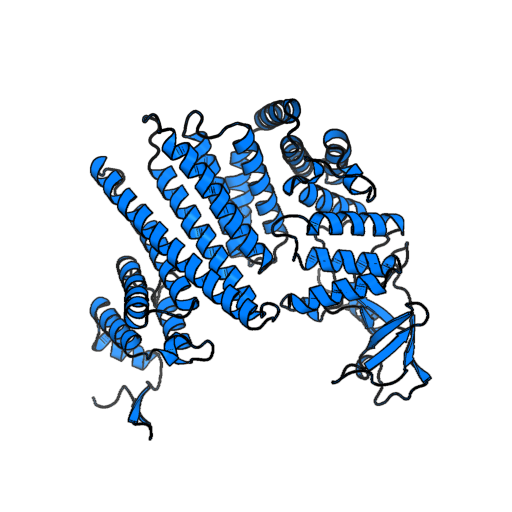-10.851 1.00 92.75 385 GLN A N 1
ATOM 3148 C CA . GLN A 1 385 ? 11.817 14.532 -11.282 1.00 92.75 385 GLN A CA 1
ATOM 3149 C C . GLN A 1 385 ? 12.856 15.456 -11.928 1.00 92.75 385 GLN A C 1
ATOM 3151 O O . GLN A 1 385 ? 12.579 16.086 -12.945 1.00 92.75 385 GLN A O 1
ATOM 3156 N N . THR A 1 386 ? 14.067 15.511 -11.373 1.00 92.81 386 THR A N 1
ATOM 3157 C CA . THR A 1 386 ? 15.158 16.342 -11.905 1.00 92.81 386 THR A CA 1
ATOM 3158 C C . THR A 1 386 ? 15.746 15.782 -13.197 1.00 92.81 386 THR A C 1
ATOM 3160 O O . THR A 1 386 ? 16.052 16.557 -14.099 1.00 92.81 386 THR A O 1
ATOM 3163 N N . GLU A 1 387 ? 15.872 14.458 -13.321 1.00 93.69 387 GLU A N 1
ATOM 3164 C CA . GLU A 1 387 ? 16.466 13.817 -14.499 1.00 93.69 387 GLU A CA 1
ATOM 3165 C C . GLU A 1 387 ? 15.498 13.681 -15.678 1.00 93.69 387 GLU A C 1
ATOM 3167 O O . GLU A 1 387 ? 15.936 13.648 -16.829 1.00 93.69 387 GLU A O 1
ATOM 3172 N N . THR A 1 388 ? 14.193 13.579 -15.409 1.00 92.44 388 THR A N 1
ATOM 3173 C CA . THR A 1 388 ? 13.181 13.304 -16.441 1.00 92.44 388 THR A CA 1
ATOM 3174 C C . THR A 1 388 ? 12.205 14.452 -16.690 1.00 92.44 388 THR A C 1
ATOM 3176 O O . THR A 1 388 ? 11.625 14.521 -17.770 1.00 92.44 388 THR A O 1
ATOM 3179 N N . GLY A 1 389 ? 11.996 15.337 -15.711 1.00 89.56 389 GLY A N 1
ATOM 3180 C CA . GLY A 1 389 ? 10.951 16.364 -15.739 1.00 89.56 389 GLY A CA 1
ATOM 3181 C C . GLY A 1 389 ? 9.536 15.864 -15.408 1.00 89.56 389 GLY A C 1
ATOM 3182 O O . GLY A 1 389 ? 8.627 16.685 -15.296 1.00 89.56 389 GLY A O 1
ATOM 3183 N N . TYR A 1 390 ? 9.328 14.555 -15.224 1.00 88.75 390 TYR A N 1
ATOM 3184 C CA . TYR A 1 390 ? 8.020 13.975 -14.889 1.00 88.75 390 TYR A CA 1
ATOM 3185 C C . TYR A 1 390 ? 7.735 14.025 -13.390 1.00 88.75 390 TYR A C 1
ATOM 3187 O O . TYR A 1 390 ? 8.635 13.815 -12.579 1.00 88.75 390 TYR A O 1
ATOM 3195 N N . GLN A 1 391 ? 6.472 14.241 -13.014 1.00 82.44 391 GLN A N 1
ATOM 3196 C CA . GLN A 1 391 ? 6.050 14.327 -11.613 1.00 82.44 391 GLN A CA 1
ATOM 3197 C C . GLN A 1 391 ? 5.906 12.947 -10.962 1.00 82.44 391 GLN A C 1
ATOM 3199 O O . GLN A 1 391 ? 6.188 12.808 -9.767 1.00 82.44 391 GLN A O 1
ATOM 3204 N N . SER A 1 392 ? 5.523 11.931 -11.745 1.00 84.94 392 SER A N 1
ATOM 3205 C CA . SER A 1 392 ? 5.439 10.523 -11.340 1.00 84.94 392 SER A CA 1
ATOM 3206 C C . SER A 1 392 ? 6.298 9.614 -12.225 1.00 84.94 392 SER A C 1
ATOM 3208 O O . SER A 1 392 ? 6.667 9.950 -13.349 1.00 84.94 392 SER A O 1
ATOM 3210 N N . TYR A 1 393 ? 6.569 8.399 -11.738 1.00 87.81 393 TYR A N 1
ATOM 3211 C CA . TYR A 1 393 ? 7.314 7.370 -12.472 1.00 87.81 393 TYR A CA 1
ATOM 3212 C C . TYR A 1 393 ? 6.606 6.865 -13.737 1.00 87.81 393 TYR A C 1
ATOM 3214 O O . TYR A 1 393 ? 7.256 6.339 -14.634 1.00 87.81 393 TYR A O 1
ATOM 3222 N N . LEU A 1 394 ? 5.272 6.957 -13.779 1.00 85.25 394 LEU A N 1
ATOM 3223 C CA . LEU A 1 394 ? 4.417 6.383 -14.826 1.00 85.25 394 LEU A CA 1
ATOM 3224 C C . LEU A 1 394 ? 3.341 7.392 -15.265 1.00 85.25 394 LEU A C 1
ATOM 3226 O O . LEU A 1 394 ? 2.145 7.061 -15.265 1.00 85.25 394 LEU A O 1
ATOM 3230 N N . ASP A 1 395 ? 3.778 8.621 -15.559 1.00 78.19 395 ASP A N 1
ATOM 3231 C CA . ASP A 1 395 ? 2.920 9.739 -15.984 1.00 78.19 395 ASP A CA 1
ATOM 3232 C C . ASP A 1 395 ? 2.327 9.515 -17.380 1.00 78.19 395 ASP A C 1
ATOM 3234 O O . ASP A 1 395 ? 1.129 9.717 -17.596 1.00 78.19 395 ASP A O 1
ATOM 3238 N N . GLU A 1 396 ? 3.140 9.026 -18.317 1.00 84.06 396 GLU A N 1
ATOM 3239 C CA . GLU A 1 396 ? 2.769 8.884 -19.724 1.00 84.06 396 GLU A CA 1
ATOM 3240 C C . GLU A 1 396 ? 2.855 7.435 -20.216 1.00 84.06 396 GLU A C 1
ATOM 3242 O O . GLU A 1 396 ? 3.398 6.539 -19.569 1.00 84.06 396 GLU A O 1
ATOM 3247 N N . ASP A 1 397 ? 2.288 7.208 -21.398 1.00 85.62 397 ASP A N 1
ATOM 3248 C CA . ASP A 1 397 ? 2.540 5.994 -22.167 1.00 85.62 397 ASP A CA 1
ATOM 3249 C C . ASP A 1 397 ? 3.766 6.134 -23.035 1.00 85.62 397 ASP A C 1
ATOM 3251 O O . ASP A 1 397 ? 4.029 7.214 -23.561 1.00 85.62 397 ASP A O 1
ATOM 3255 N N . ARG A 1 398 ? 4.405 4.996 -23.327 1.00 91.06 398 ARG A N 1
ATOM 3256 C CA . ARG A 1 398 ? 5.523 4.931 -24.279 1.00 91.06 398 ARG A CA 1
ATOM 3257 C C . ARG A 1 398 ? 6.615 5.945 -23.930 1.00 91.06 398 ARG A C 1
ATOM 3259 O O . ARG A 1 398 ? 7.184 6.577 -24.820 1.00 91.06 398 ARG A O 1
ATOM 3266 N N . MET A 1 399 ? 6.904 6.087 -22.639 1.00 92.81 399 MET A N 1
ATOM 3267 C CA . MET A 1 399 ? 7.950 6.971 -22.145 1.00 92.81 399 MET A CA 1
ATOM 3268 C C . MET A 1 399 ? 9.288 6.586 -22.785 1.00 92.81 399 MET A C 1
ATOM 3270 O O . MET A 1 399 ? 9.657 5.408 -22.819 1.00 92.81 399 MET A O 1
ATOM 3274 N N . CYS A 1 400 ? 9.993 7.588 -23.307 1.00 93.06 400 CYS A N 1
ATOM 3275 C CA . CYS A 1 400 ? 11.315 7.452 -23.913 1.00 93.06 400 CYS A CA 1
ATOM 3276 C C . CYS A 1 400 ? 12.264 8.400 -23.186 1.00 93.06 400 CYS A C 1
ATOM 3278 O O . CYS A 1 400 ? 12.280 9.599 -23.458 1.00 93.06 400 CYS A O 1
ATOM 3280 N N . LEU A 1 401 ? 13.007 7.875 -22.216 1.00 93.94 401 LEU A N 1
ATOM 3281 C CA . LEU A 1 401 ? 13.883 8.689 -21.382 1.00 93.94 401 LEU A CA 1
ATOM 3282 C C . LEU A 1 401 ? 15.200 8.954 -22.118 1.00 93.94 401 LEU A C 1
ATOM 3284 O O . LEU A 1 401 ? 15.883 8.016 -22.526 1.00 93.94 401 LEU A O 1
ATOM 3288 N N . ALA A 1 402 ? 15.581 10.226 -22.251 1.00 93.44 402 ALA A N 1
ATOM 3289 C CA . ALA A 1 402 ? 16.867 10.651 -22.814 1.00 93.44 402 ALA A CA 1
ATOM 3290 C C . ALA A 1 402 ? 18.018 10.442 -21.809 1.00 93.44 402 ALA A C 1
ATOM 3292 O O . ALA A 1 402 ? 18.693 11.372 -21.366 1.00 93.44 402 ALA A O 1
ATOM 3293 N N . PHE A 1 403 ? 18.173 9.199 -21.361 1.00 96.19 403 PHE A N 1
ATOM 3294 C CA . PHE A 1 403 ? 19.153 8.794 -20.365 1.00 96.19 403 PHE A CA 1
ATOM 3295 C C . PHE A 1 403 ? 20.409 8.250 -21.037 1.00 96.19 403 PHE A C 1
ATOM 3297 O O . PHE A 1 403 ? 20.345 7.385 -21.909 1.00 96.19 403 PHE A O 1
ATOM 3304 N N . SER A 1 404 ? 21.570 8.719 -20.575 1.00 95.69 404 SER A N 1
ATOM 3305 C CA . SER A 1 404 ? 22.851 8.095 -20.901 1.00 95.69 404 SER A CA 1
ATOM 3306 C C . SER A 1 404 ? 22.973 6.722 -20.216 1.00 95.69 404 SER A C 1
ATOM 3308 O O . SER A 1 404 ? 22.246 6.447 -19.254 1.00 95.69 404 SER A O 1
ATOM 3310 N N . PRO A 1 405 ? 23.917 5.859 -20.639 1.00 94.81 405 PRO A N 1
ATOM 3311 C CA . PRO A 1 405 ? 24.180 4.593 -19.950 1.00 94.81 405 PRO A CA 1
ATOM 3312 C C . PRO A 1 405 ? 24.447 4.766 -18.447 1.00 94.81 405 PRO A C 1
ATOM 3314 O O . PRO A 1 405 ? 23.997 3.955 -17.643 1.00 94.81 405 PRO A O 1
ATOM 3317 N N . GLU A 1 406 ? 25.107 5.858 -18.052 1.00 94.62 406 GLU A N 1
ATOM 3318 C CA . GLU A 1 406 ? 25.354 6.161 -16.641 1.00 94.62 406 GLU A CA 1
ATOM 3319 C C . GLU A 1 406 ? 24.054 6.471 -15.887 1.00 94.62 406 GLU A C 1
ATOM 3321 O O . GLU A 1 406 ? 23.824 5.919 -14.816 1.00 94.62 406 GLU A O 1
ATOM 3326 N N . LYS A 1 407 ? 23.138 7.260 -16.465 1.00 95.31 407 LYS A N 1
ATOM 3327 C CA . LYS A 1 407 ? 21.830 7.529 -15.839 1.00 95.31 407 LYS A CA 1
ATOM 3328 C C . LYS A 1 407 ? 20.979 6.264 -15.704 1.00 95.31 407 LYS A C 1
ATOM 3330 O O . LYS A 1 407 ? 20.291 6.085 -14.701 1.00 95.31 407 LYS A O 1
ATOM 3335 N N . TRP A 1 408 ? 21.048 5.349 -16.672 1.00 96.44 408 TRP A N 1
ATOM 3336 C CA . TRP A 1 408 ? 20.393 4.043 -16.548 1.00 96.44 408 TRP A CA 1
ATOM 3337 C C . TRP A 1 408 ? 20.995 3.195 -15.427 1.00 96.44 408 TRP A C 1
ATOM 3339 O O . TRP A 1 408 ? 20.254 2.550 -14.683 1.00 96.44 408 TRP A O 1
ATOM 3349 N N . LYS A 1 409 ? 22.323 3.220 -15.266 1.00 95.81 409 LYS A N 1
ATOM 3350 C CA . LYS A 1 409 ? 23.010 2.558 -14.151 1.00 95.81 409 LYS A CA 1
ATOM 3351 C C . LYS A 1 409 ? 22.581 3.150 -12.807 1.00 95.81 409 LYS A C 1
ATOM 3353 O O . LYS A 1 409 ? 22.238 2.388 -11.911 1.00 95.81 409 LYS A O 1
ATOM 3358 N N . GLN A 1 410 ? 22.508 4.474 -12.702 1.00 94.94 410 GLN A N 1
ATOM 3359 C CA . GLN A 1 410 ? 22.013 5.183 -11.520 1.00 94.94 410 GLN A CA 1
ATOM 3360 C C . GLN A 1 410 ? 20.575 4.784 -11.163 1.00 94.94 410 GLN A C 1
ATOM 3362 O O . GLN A 1 410 ? 20.314 4.394 -10.025 1.00 94.94 410 GLN A O 1
ATOM 3367 N N . LEU A 1 411 ? 19.657 4.788 -12.140 1.00 96.00 411 LEU A N 1
ATOM 3368 C CA . LEU A 1 411 ? 18.280 4.333 -11.925 1.00 96.00 411 LEU A CA 1
ATOM 3369 C C . LEU A 1 411 ? 18.246 2.885 -11.422 1.00 96.00 411 LEU A C 1
ATOM 3371 O O . LEU A 1 411 ? 17.518 2.579 -10.479 1.00 96.00 411 LEU A O 1
ATOM 3375 N N . LYS A 1 412 ? 19.039 1.993 -12.029 1.00 95.69 412 LYS A N 1
ATOM 3376 C CA . LYS A 1 412 ? 19.142 0.598 -11.589 1.00 95.69 412 LYS A CA 1
ATOM 3377 C C . LYS A 1 412 ? 19.592 0.513 -10.126 1.00 95.69 412 LYS A C 1
ATOM 3379 O O . LYS A 1 412 ? 18.931 -0.184 -9.363 1.00 95.69 412 LYS A O 1
ATOM 3384 N N . THR A 1 413 ? 20.659 1.217 -9.740 1.00 93.00 413 THR A N 1
ATOM 3385 C CA . THR A 1 413 ? 21.178 1.218 -8.360 1.00 93.00 413 THR A CA 1
ATOM 3386 C C . THR A 1 413 ? 20.118 1.696 -7.367 1.00 93.00 413 THR A C 1
ATOM 3388 O O . THR A 1 413 ? 19.850 1.013 -6.382 1.00 93.00 413 THR A O 1
ATOM 3391 N N . LEU A 1 414 ? 19.428 2.803 -7.664 1.00 92.88 414 LEU A N 1
ATOM 3392 C CA . LEU A 1 414 ? 18.353 3.319 -6.809 1.00 92.88 414 LEU A CA 1
ATOM 3393 C C . LEU A 1 414 ? 17.207 2.313 -6.640 1.00 92.88 41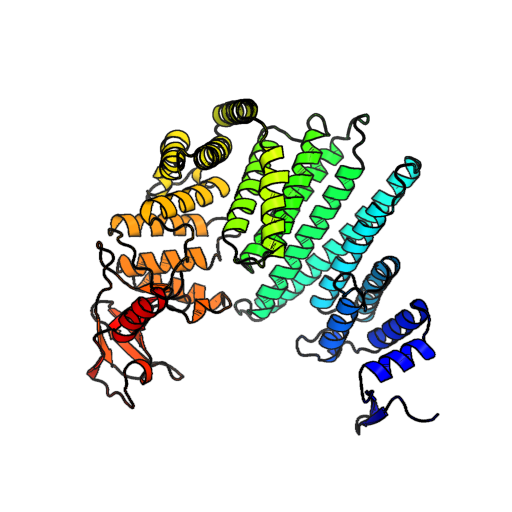4 LEU A C 1
ATOM 3395 O O . LEU A 1 414 ? 16.693 2.136 -5.536 1.00 92.88 414 LEU A O 1
ATOM 3399 N N . MET A 1 415 ? 16.803 1.635 -7.719 1.00 94.62 415 MET A N 1
ATOM 3400 C CA . MET A 1 415 ? 15.752 0.617 -7.637 1.00 94.62 415 MET A CA 1
ATOM 3401 C C . MET A 1 415 ? 16.215 -0.634 -6.887 1.00 94.62 415 MET A C 1
ATOM 3403 O O . MET A 1 415 ? 15.428 -1.189 -6.125 1.00 94.62 415 MET A O 1
ATOM 3407 N N . ASP A 1 416 ? 17.466 -1.068 -7.072 1.00 92.06 416 ASP A N 1
ATOM 3408 C CA . ASP A 1 416 ? 18.055 -2.176 -6.311 1.00 92.06 416 ASP A CA 1
ATOM 3409 C C . ASP A 1 416 ? 17.990 -1.877 -4.805 1.00 92.06 416 ASP A C 1
ATOM 3411 O O . ASP A 1 416 ? 17.470 -2.696 -4.048 1.00 92.06 416 ASP A O 1
ATOM 3415 N N . LEU A 1 417 ? 18.411 -0.679 -4.383 1.00 89.31 417 LEU A N 1
ATOM 3416 C CA . LEU A 1 417 ? 18.340 -0.251 -2.983 1.00 89.31 417 LEU A CA 1
ATOM 3417 C C . LEU A 1 417 ? 16.902 -0.165 -2.478 1.00 89.31 417 LEU A C 1
ATOM 3419 O O . LEU A 1 417 ? 16.590 -0.700 -1.414 1.00 89.31 417 LEU A O 1
ATOM 3423 N N . ARG A 1 418 ? 15.998 0.445 -3.252 1.00 89.69 418 ARG A N 1
ATOM 3424 C CA . ARG A 1 418 ? 14.584 0.568 -2.877 1.00 89.69 418 ARG A CA 1
ATOM 3425 C C . ARG A 1 418 ? 13.938 -0.797 -2.627 1.00 89.69 418 ARG A C 1
ATOM 3427 O O . ARG A 1 418 ? 13.161 -0.934 -1.689 1.00 89.69 418 ARG A O 1
ATOM 3434 N N . LEU A 1 419 ? 14.286 -1.813 -3.417 1.00 90.81 419 LEU A N 1
ATOM 3435 C CA . LEU A 1 419 ? 13.774 -3.180 -3.266 1.00 90.81 419 LEU A CA 1
ATOM 3436 C C . LEU A 1 419 ? 14.324 -3.913 -2.029 1.00 90.81 419 LEU A C 1
ATOM 3438 O O . LEU A 1 419 ? 13.820 -4.981 -1.689 1.00 90.81 419 LEU A O 1
ATOM 3442 N N . THR A 1 420 ? 15.319 -3.364 -1.328 1.00 88.44 420 THR A N 1
ATOM 3443 C CA . THR A 1 420 ? 15.773 -3.906 -0.033 1.00 88.44 420 THR A CA 1
ATOM 3444 C C . THR A 1 420 ? 14.940 -3.411 1.151 1.00 88.44 420 THR A C 1
ATOM 3446 O O . THR A 1 420 ? 14.993 -4.007 2.226 1.00 88.44 420 THR A O 1
ATOM 3449 N N . LEU A 1 421 ? 14.147 -2.348 0.969 1.00 85.06 421 LEU A N 1
ATOM 3450 C CA . LEU A 1 421 ? 13.371 -1.737 2.045 1.00 85.06 421 LEU A CA 1
ATOM 3451 C C . LEU A 1 421 ? 12.130 -2.574 2.398 1.00 85.06 421 LEU A C 1
ATOM 3453 O O . LEU A 1 421 ? 11.399 -3.052 1.522 1.00 85.06 421 LEU A O 1
ATOM 3457 N N . GLU A 1 422 ? 11.839 -2.688 3.699 1.00 79.88 422 GLU A N 1
ATOM 3458 C CA . GLU A 1 422 ? 10.627 -3.346 4.206 1.00 79.88 422 GLU A CA 1
ATOM 3459 C C . GLU A 1 422 ? 9.377 -2.718 3.579 1.00 79.88 422 GLU A C 1
ATOM 3461 O O . GLU A 1 422 ? 9.158 -1.520 3.714 1.00 79.88 422 GLU A O 1
ATOM 3466 N N . GLY A 1 423 ? 8.544 -3.512 2.904 1.00 76.31 423 GLY A N 1
ATOM 3467 C CA . GLY A 1 423 ? 7.318 -3.036 2.254 1.00 76.31 423 GLY A CA 1
ATOM 3468 C C . GLY A 1 423 ? 7.501 -2.543 0.813 1.00 76.31 423 GLY A C 1
ATOM 3469 O O . GLY A 1 423 ? 6.509 -2.381 0.111 1.00 76.31 423 GLY A O 1
ATOM 3470 N N . GLU A 1 424 ? 8.737 -2.363 0.331 1.00 84.19 424 GLU A N 1
ATOM 3471 C CA . GLU A 1 424 ? 9.024 -2.024 -1.080 1.00 84.19 424 GLU A CA 1
ATOM 3472 C C . GLU A 1 424 ? 9.666 -3.177 -1.855 1.00 84.19 424 GLU A C 1
ATOM 3474 O O . GLU A 1 424 ? 9.740 -3.114 -3.076 1.00 84.19 424 GLU A O 1
ATOM 3479 N N . ASN A 1 425 ? 10.070 -4.257 -1.189 1.00 84.69 425 ASN A N 1
ATOM 3480 C CA . ASN A 1 425 ? 10.690 -5.438 -1.798 1.00 84.69 425 ASN A CA 1
ATOM 3481 C C . ASN A 1 425 ? 9.852 -6.146 -2.881 1.00 84.69 425 ASN A C 1
ATOM 3483 O O . ASN A 1 425 ? 10.385 -6.904 -3.691 1.00 84.69 425 ASN A O 1
ATOM 3487 N N . GLU A 1 426 ? 8.546 -5.883 -2.924 1.00 84.44 426 GLU A N 1
ATOM 3488 C CA . GLU A 1 426 ? 7.634 -6.329 -3.986 1.00 84.44 426 GLU A CA 1
ATOM 3489 C C . GLU A 1 426 ? 6.998 -5.159 -4.757 1.00 84.44 426 GLU A C 1
ATOM 3491 O O . GLU A 1 426 ? 5.962 -5.327 -5.400 1.00 84.44 426 GLU A O 1
ATOM 3496 N N . SER A 1 427 ? 7.592 -3.964 -4.697 1.00 86.88 427 SER A N 1
ATOM 3497 C CA . SER A 1 427 ? 7.100 -2.783 -5.406 1.00 86.88 427 SER A CA 1
ATOM 3498 C C . SER A 1 427 ? 7.116 -3.027 -6.913 1.00 86.88 427 SER A C 1
ATOM 3500 O O . SER A 1 427 ? 8.173 -3.163 -7.539 1.00 86.88 427 SER A O 1
ATOM 3502 N N . GLY A 1 428 ? 5.921 -3.080 -7.509 1.00 88.31 428 GLY A N 1
ATOM 3503 C CA . GLY A 1 428 ? 5.761 -3.315 -8.939 1.00 88.31 428 GLY A CA 1
ATOM 3504 C C . GLY A 1 428 ? 6.417 -2.206 -9.756 1.00 88.31 428 GLY A C 1
ATOM 3505 O O . GLY A 1 428 ? 7.094 -2.487 -10.744 1.00 88.31 428 GLY A O 1
ATOM 3506 N N . THR A 1 429 ? 6.257 -0.953 -9.326 1.00 89.56 429 THR A N 1
ATOM 3507 C CA . THR A 1 429 ? 6.907 0.196 -9.964 1.00 89.56 429 THR A CA 1
ATOM 3508 C C . THR A 1 429 ? 8.432 0.090 -9.903 1.00 89.56 429 THR A C 1
ATOM 3510 O O . THR A 1 429 ? 9.084 0.236 -10.938 1.00 89.56 429 THR A O 1
ATOM 3513 N N . ALA A 1 430 ? 9.014 -0.221 -8.738 1.00 92.38 430 ALA A N 1
ATOM 3514 C CA . ALA A 1 430 ? 10.469 -0.321 -8.604 1.00 92.38 430 ALA A CA 1
ATOM 3515 C C . ALA A 1 430 ? 11.051 -1.472 -9.442 1.00 92.38 430 ALA A C 1
ATOM 3517 O O . ALA A 1 430 ? 12.035 -1.287 -10.159 1.00 92.38 430 ALA A O 1
ATOM 3518 N N . LEU A 1 431 ? 10.399 -2.640 -9.434 1.00 94.44 431 LEU A N 1
ATOM 3519 C CA . LEU A 1 431 ? 10.786 -3.778 -10.272 1.00 94.44 431 LEU A CA 1
ATOM 3520 C C . LEU A 1 431 ? 10.684 -3.456 -11.771 1.00 94.44 431 LEU A C 1
ATOM 3522 O O . LEU A 1 431 ? 11.566 -3.838 -12.538 1.00 94.44 431 LEU A O 1
ATOM 3526 N N . LEU A 1 432 ? 9.642 -2.737 -12.205 1.00 94.31 432 LEU A N 1
ATOM 3527 C CA . LEU A 1 432 ? 9.482 -2.336 -13.605 1.00 94.31 432 LEU A CA 1
ATOM 3528 C C . LEU A 1 432 ? 10.595 -1.382 -14.048 1.00 94.31 432 LEU A C 1
ATOM 3530 O O . LEU A 1 432 ? 11.192 -1.594 -15.103 1.00 94.31 432 LEU A O 1
ATOM 3534 N N . LEU A 1 433 ? 10.883 -0.346 -13.255 1.00 95.94 433 LEU A N 1
ATOM 3535 C CA . LEU A 1 433 ? 11.943 0.619 -13.557 1.00 95.94 433 LEU A CA 1
ATOM 3536 C C . LEU A 1 433 ? 13.321 -0.049 -13.568 1.00 95.94 433 LEU A C 1
ATOM 3538 O O . LEU A 1 433 ? 14.119 0.208 -14.468 1.00 95.94 433 LEU A O 1
ATOM 3542 N N . ARG A 1 434 ? 13.568 -0.977 -12.635 1.00 97.06 434 ARG A N 1
ATOM 3543 C CA . ARG A 1 434 ? 14.771 -1.814 -12.616 1.00 97.06 434 ARG A CA 1
ATOM 3544 C C . ARG A 1 434 ? 14.903 -2.639 -13.893 1.00 97.06 434 ARG A C 1
ATOM 3546 O O . ARG A 1 434 ? 15.956 -2.628 -14.524 1.00 97.06 434 ARG A O 1
ATOM 3553 N N . ALA A 1 435 ? 13.843 -3.345 -14.288 1.00 96.62 435 ALA A N 1
ATOM 3554 C CA . ALA A 1 435 ? 13.843 -4.153 -15.504 1.00 96.62 435 ALA A CA 1
ATOM 3555 C C . ALA A 1 435 ? 14.056 -3.284 -16.754 1.00 96.62 435 ALA A C 1
ATOM 3557 O O . ALA A 1 435 ? 14.830 -3.650 -17.635 1.00 96.62 435 ALA A O 1
ATOM 3558 N N . CYS A 1 436 ? 13.434 -2.103 -16.802 1.00 96.44 436 CYS A N 1
ATOM 3559 C CA . CYS A 1 436 ? 13.624 -1.125 -17.871 1.00 96.44 436 CYS A CA 1
ATOM 3560 C C . CYS A 1 436 ? 15.091 -0.678 -17.975 1.00 96.44 436 CYS A C 1
ATOM 3562 O O . CYS A 1 436 ? 15.665 -0.720 -19.066 1.00 96.44 436 CYS A O 1
ATOM 3564 N N . ALA A 1 437 ? 15.722 -0.339 -16.847 1.00 97.56 437 ALA A N 1
ATOM 3565 C CA . ALA A 1 437 ? 17.135 0.024 -16.801 1.00 97.56 437 ALA A CA 1
ATOM 3566 C C . ALA A 1 437 ? 18.046 -1.124 -17.264 1.00 97.56 437 ALA A C 1
ATOM 3568 O O . ALA A 1 437 ? 18.938 -0.909 -18.080 1.00 97.56 437 ALA A O 1
ATOM 3569 N N . LEU A 1 438 ? 17.785 -2.360 -16.822 1.00 97.62 438 LEU A N 1
ATOM 3570 C CA . LEU A 1 438 ? 18.541 -3.546 -17.243 1.00 97.62 438 LEU A CA 1
ATOM 3571 C C . LEU A 1 438 ? 18.477 -3.774 -18.762 1.00 97.62 438 LEU A C 1
ATOM 3573 O O . LEU A 1 438 ? 19.501 -4.081 -19.372 1.00 97.62 438 LEU A O 1
ATOM 3577 N N . VAL A 1 439 ? 17.309 -3.587 -19.390 1.00 96.44 439 VAL A N 1
ATOM 3578 C CA . VAL A 1 439 ? 17.171 -3.699 -20.854 1.00 96.44 439 VAL A CA 1
ATOM 3579 C C . VAL A 1 439 ? 18.001 -2.624 -21.568 1.00 96.44 439 VAL A C 1
ATOM 3581 O O . VAL A 1 439 ? 18.723 -2.954 -22.508 1.00 96.44 439 VAL A O 1
ATOM 3584 N N . HIS A 1 440 ? 17.963 -1.369 -21.106 1.00 96.12 440 HIS A N 1
ATOM 3585 C CA . HIS A 1 440 ? 18.754 -0.272 -21.689 1.00 96.12 440 HIS A CA 1
ATOM 3586 C C . HIS A 1 440 ? 20.269 -0.449 -21.487 1.00 96.12 440 HIS A C 1
ATOM 3588 O O . HIS A 1 440 ? 21.059 -0.031 -22.329 1.00 96.12 440 HIS A O 1
ATOM 3594 N N . LEU A 1 441 ? 20.683 -1.131 -20.415 1.00 95.88 441 LEU A N 1
ATOM 3595 C CA . LEU A 1 441 ? 22.078 -1.496 -20.139 1.00 95.88 441 LEU A CA 1
ATOM 3596 C C . LEU A 1 441 ? 22.529 -2.784 -20.850 1.00 95.88 441 LEU A C 1
ATOM 3598 O O . LEU A 1 441 ? 23.626 -3.277 -20.590 1.00 95.88 441 LEU A O 1
ATOM 3602 N N . ASN A 1 442 ? 21.695 -3.349 -21.730 1.00 94.75 442 ASN A N 1
ATOM 3603 C CA . ASN A 1 442 ? 21.943 -4.614 -22.427 1.00 94.75 442 ASN A CA 1
ATOM 3604 C C . ASN A 1 442 ? 22.160 -5.822 -21.482 1.00 94.75 442 ASN A C 1
ATOM 3606 O O . ASN A 1 442 ? 22.765 -6.825 -21.856 1.00 94.75 442 ASN A O 1
ATOM 3610 N N . GLN A 1 443 ? 21.631 -5.753 -20.258 1.00 96.44 443 GLN A N 1
ATOM 3611 C CA . GLN A 1 443 ? 21.627 -6.826 -19.257 1.00 96.44 443 GLN A CA 1
ATOM 3612 C C . GLN A 1 443 ? 20.312 -7.624 -19.341 1.00 96.44 443 GLN A C 1
ATOM 3614 O O . GLN A 1 443 ? 19.570 -7.770 -18.369 1.00 96.44 443 GLN A O 1
ATOM 3619 N N . VAL A 1 444 ? 19.993 -8.112 -20.545 1.00 95.81 444 VAL A N 1
ATOM 3620 C CA . VAL A 1 444 ? 18.664 -8.652 -20.896 1.00 95.81 444 VAL A CA 1
ATOM 3621 C C . VAL A 1 444 ? 18.303 -9.918 -20.112 1.00 95.81 444 VAL A C 1
ATOM 3623 O O . VAL A 1 444 ? 17.147 -10.088 -19.733 1.00 95.81 444 VAL A O 1
ATOM 3626 N N . GLU A 1 445 ? 19.268 -10.794 -19.830 1.00 94.56 445 GLU A N 1
ATOM 3627 C CA . GLU A 1 445 ? 19.023 -12.023 -19.061 1.00 94.56 445 GLU A CA 1
ATOM 3628 C C . GLU A 1 445 ? 18.542 -11.720 -17.636 1.00 94.56 445 GLU A C 1
ATOM 3630 O O . GLU A 1 445 ? 17.558 -12.296 -17.173 1.00 94.56 445 GLU A O 1
ATOM 3635 N N . GLU A 1 446 ? 19.180 -10.760 -16.965 1.00 95.94 446 GLU A N 1
ATOM 3636 C CA . GLU A 1 446 ? 18.748 -10.315 -15.642 1.00 95.94 446 GLU A CA 1
ATOM 3637 C C . GLU A 1 446 ? 17.394 -9.611 -15.709 1.00 95.94 446 GLU A C 1
ATOM 3639 O O . GLU A 1 446 ? 16.533 -9.874 -14.871 1.00 95.94 446 GLU A O 1
ATOM 3644 N N . ALA A 1 447 ? 17.154 -8.791 -16.741 1.00 96.62 447 ALA A N 1
ATOM 3645 C CA . ALA A 1 447 ? 15.853 -8.157 -16.946 1.00 96.62 447 ALA A CA 1
ATOM 3646 C C . ALA A 1 447 ? 14.717 -9.189 -17.031 1.00 96.62 447 ALA A C 1
ATOM 3648 O O . ALA A 1 447 ? 13.667 -8.989 -16.424 1.00 96.62 447 ALA A O 1
ATOM 3649 N N . ILE A 1 448 ? 14.930 -10.310 -17.734 1.00 94.25 448 ILE A N 1
ATOM 3650 C CA . ILE A 1 448 ? 13.949 -11.402 -17.839 1.00 94.25 448 ILE A CA 1
ATOM 3651 C C . ILE A 1 448 ? 13.624 -11.980 -16.457 1.00 94.25 448 ILE A C 1
ATOM 3653 O O . ILE A 1 448 ? 12.447 -12.133 -16.142 1.00 94.25 448 ILE A O 1
ATOM 3657 N N . LYS A 1 449 ? 14.624 -12.209 -15.595 1.00 94.44 449 LYS A N 1
ATOM 3658 C CA . LYS A 1 449 ? 14.388 -12.688 -14.218 1.00 94.44 449 LYS A CA 1
ATOM 3659 C C . LYS A 1 449 ? 13.534 -11.704 -13.410 1.00 94.44 449 LYS A C 1
ATOM 3661 O O . LYS A 1 449 ? 12.654 -12.125 -12.659 1.00 94.44 449 LYS A O 1
ATOM 3666 N N . VAL A 1 450 ? 13.744 -10.395 -13.590 1.00 94.56 450 VAL A N 1
ATOM 3667 C CA . VAL A 1 450 ? 12.904 -9.359 -12.955 1.00 94.56 450 VAL A CA 1
ATOM 3668 C C . VAL A 1 450 ? 11.479 -9.383 -13.501 1.00 94.56 450 VAL A C 1
ATOM 3670 O O . VAL A 1 450 ? 10.524 -9.272 -12.733 1.00 94.56 450 VAL A O 1
ATOM 3673 N N . PHE A 1 451 ? 11.307 -9.558 -14.812 1.00 92.38 451 PHE A N 1
ATOM 3674 C CA . PHE A 1 451 ? 9.979 -9.676 -15.414 1.00 92.38 451 PHE A CA 1
ATOM 3675 C C . PHE A 1 451 ? 9.241 -10.937 -14.961 1.00 92.38 451 PHE A C 1
ATOM 3677 O O . PHE A 1 451 ? 8.041 -10.866 -14.700 1.00 92.38 451 PHE A O 1
ATOM 3684 N N . ASP A 1 452 ? 9.941 -12.055 -14.773 1.00 88.62 452 ASP A N 1
ATOM 3685 C CA . ASP A 1 452 ? 9.360 -13.268 -14.196 1.00 88.62 452 ASP A CA 1
ATOM 3686 C C . ASP A 1 452 ? 8.895 -13.030 -12.750 1.00 88.62 452 ASP A C 1
ATOM 3688 O O . ASP A 1 452 ? 7.827 -13.501 -12.351 1.00 88.62 452 ASP A O 1
ATOM 3692 N N . GLN A 1 453 ? 9.654 -12.258 -11.963 1.00 88.38 453 GLN A N 1
ATOM 3693 C CA . GLN A 1 453 ? 9.235 -11.831 -10.626 1.00 88.38 453 GLN A CA 1
ATOM 3694 C C . GLN A 1 453 ? 7.988 -10.931 -10.686 1.00 88.38 453 GLN A C 1
ATOM 3696 O O . GLN A 1 453 ? 7.024 -11.174 -9.959 1.00 88.38 453 GLN A O 1
ATOM 3701 N N . LEU A 1 454 ? 7.961 -9.939 -11.581 1.00 88.00 454 LEU A N 1
ATOM 3702 C CA . LEU A 1 454 ? 6.802 -9.063 -11.799 1.00 88.00 454 LEU A CA 1
ATOM 3703 C C . LEU A 1 454 ? 5.542 -9.832 -12.209 1.00 88.00 454 LEU A C 1
ATOM 3705 O O . LEU A 1 454 ? 4.449 -9.546 -11.711 1.00 88.00 454 LEU A O 1
ATOM 3709 N N . ASP A 1 455 ? 5.674 -10.823 -13.092 1.00 82.75 455 ASP A N 1
ATOM 3710 C CA . ASP A 1 455 ? 4.533 -11.599 -13.574 1.00 82.75 455 ASP A CA 1
ATOM 3711 C C . ASP A 1 455 ? 3.901 -12.432 -12.441 1.00 82.75 455 ASP A C 1
ATOM 3713 O O . ASP A 1 455 ? 2.667 -12.522 -12.352 1.00 82.75 455 ASP A O 1
ATOM 3717 N N . ARG A 1 456 ? 4.731 -12.935 -11.506 1.00 80.25 456 ARG A N 1
ATOM 3718 C CA . ARG A 1 456 ? 4.305 -13.648 -10.282 1.00 80.25 456 ARG A CA 1
ATOM 3719 C C . ARG A 1 456 ? 3.567 -12.764 -9.285 1.00 80.25 456 ARG A C 1
ATOM 3721 O O . ARG A 1 456 ? 2.645 -13.259 -8.636 1.00 80.25 456 ARG A O 1
ATOM 3728 N N . LEU A 1 457 ? 3.927 -11.482 -9.183 1.00 75.62 457 LEU A N 1
ATOM 3729 C CA . LEU A 1 457 ? 3.227 -10.516 -8.323 1.00 75.62 457 LEU A CA 1
ATOM 3730 C C . LEU A 1 457 ? 1.802 -10.234 -8.802 1.00 75.62 457 LEU A C 1
ATOM 3732 O O . LEU A 1 457 ? 0.987 -9.694 -8.056 1.00 75.62 457 LEU A O 1
ATOM 3736 N N . LYS A 1 458 ? 1.489 -10.607 -10.049 1.00 69.88 458 LYS A N 1
ATOM 3737 C CA . LYS A 1 458 ? 0.177 -10.428 -10.673 1.00 69.88 458 LYS A CA 1
ATOM 3738 C C . LYS A 1 458 ? -0.355 -8.995 -10.546 1.00 69.88 458 LYS A C 1
ATOM 3740 O O . LYS A 1 458 ? -1.573 -8.824 -10.499 1.00 69.88 458 LYS A O 1
ATOM 3745 N N . VAL A 1 459 ? 0.539 -7.995 -10.553 1.00 65.88 459 VAL A N 1
ATOM 3746 C CA . VAL A 1 459 ? 0.207 -6.568 -10.406 1.00 65.88 459 VAL A CA 1
ATOM 3747 C C . VAL A 1 459 ? -1.000 -6.240 -11.292 1.00 65.88 459 VAL A C 1
ATOM 3749 O O . VAL A 1 459 ? -0.978 -6.432 -12.514 1.00 65.88 459 VAL A O 1
ATOM 3752 N N . GLY A 1 460 ? -2.109 -5.882 -10.645 1.00 51.47 460 GLY A N 1
ATOM 3753 C CA . GLY A 1 460 ? -3.413 -5.763 -11.282 1.00 51.47 460 GLY A CA 1
ATOM 3754 C C . GLY A 1 460 ? -3.540 -4.523 -12.173 1.00 51.47 460 GLY A C 1
ATOM 3755 O O . GLY A 1 460 ? -3.005 -3.454 -11.879 1.00 51.47 460 GLY A O 1
ATOM 3756 N N . GLY A 1 461 ? -4.329 -4.649 -13.246 1.00 59.25 461 GLY A N 1
ATOM 3757 C CA . GLY A 1 461 ? -4.951 -3.516 -13.939 1.00 59.25 461 GLY A CA 1
ATOM 3758 C C . GLY A 1 461 ? -4.436 -3.182 -15.344 1.00 59.25 461 GLY A C 1
ATOM 3759 O O . GLY A 1 461 ? -3.591 -3.864 -15.922 1.00 59.25 461 GLY A O 1
ATOM 3760 N N . TYR A 1 462 ? -4.972 -2.072 -15.865 1.00 54.28 462 TYR A N 1
ATOM 3761 C CA . TYR A 1 462 ? -4.749 -1.477 -17.195 1.00 54.28 462 TYR A CA 1
ATOM 3762 C C . TYR A 1 462 ? -3.266 -1.325 -17.594 1.00 54.28 462 TYR A C 1
ATOM 3764 O O . TYR A 1 462 ? -2.912 -1.430 -18.765 1.00 54.28 462 TYR A O 1
ATOM 3772 N N . ARG A 1 463 ? -2.366 -1.144 -16.616 1.00 63.19 463 ARG A N 1
ATOM 3773 C CA . ARG A 1 463 ? -0.917 -0.987 -16.843 1.00 63.19 463 ARG A CA 1
ATOM 3774 C C . ARG A 1 463 ? -0.207 -2.287 -17.252 1.00 63.19 463 ARG A C 1
ATOM 3776 O O . ARG A 1 463 ? 0.906 -2.227 -17.757 1.00 63.19 463 ARG A O 1
ATOM 3783 N N . ARG A 1 464 ? -0.836 -3.457 -17.080 1.00 69.75 464 ARG A N 1
ATOM 3784 C CA . ARG A 1 464 ? -0.243 -4.756 -17.445 1.00 69.75 464 ARG A CA 1
ATOM 3785 C C . ARG A 1 464 ? -0.270 -5.043 -18.949 1.00 69.75 464 ARG A C 1
ATOM 3787 O O . ARG A 1 464 ? 0.505 -5.868 -19.422 1.00 69.75 464 ARG A O 1
ATOM 3794 N N . SER A 1 465 ? -1.169 -4.393 -19.684 1.00 72.38 465 SER A N 1
ATOM 3795 C CA . SER A 1 465 ? -1.328 -4.550 -21.137 1.00 72.38 465 SER A CA 1
ATOM 3796 C C . SER A 1 465 ? -0.901 -3.320 -21.935 1.00 72.38 465 SER A C 1
ATOM 3798 O O . SER A 1 465 ? -0.686 -3.431 -23.136 1.00 72.38 465 SER A O 1
ATOM 3800 N N . ARG A 1 466 ? -0.778 -2.156 -21.290 1.00 83.44 466 ARG A N 1
ATOM 3801 C CA . ARG A 1 466 ? -0.391 -0.890 -21.926 1.00 83.44 466 ARG A CA 1
ATOM 3802 C C . ARG A 1 466 ? 1.124 -0.807 -22.105 1.00 83.44 466 ARG A C 1
ATOM 3804 O O . ARG A 1 466 ? 1.866 -1.295 -21.257 1.00 83.44 466 ARG A O 1
ATOM 3811 N N . THR A 1 467 ? 1.576 -0.174 -23.182 1.00 89.81 467 THR A N 1
ATOM 3812 C CA . THR A 1 467 ? 2.996 0.123 -23.400 1.00 89.81 467 THR A CA 1
ATOM 3813 C C . THR A 1 467 ? 3.424 1.276 -22.497 1.00 89.81 467 THR A C 1
ATOM 3815 O O . THR A 1 467 ? 2.953 2.398 -22.673 1.00 89.81 467 THR A O 1
ATOM 3818 N N . LEU A 1 468 ? 4.308 1.003 -21.534 1.00 91.69 468 LEU A N 1
ATOM 3819 C CA . LEU A 1 468 ? 4.747 1.990 -20.543 1.00 91.69 468 LEU A CA 1
ATOM 3820 C C . LEU A 1 468 ? 6.037 2.680 -20.980 1.00 91.69 468 LEU A C 1
ATOM 3822 O O . LEU A 1 468 ? 6.091 3.902 -20.994 1.00 91.69 468 LEU A O 1
ATOM 3826 N N . PHE A 1 469 ? 7.028 1.906 -21.419 1.00 94.75 469 PHE A N 1
ATOM 3827 C CA . PHE A 1 469 ? 8.297 2.423 -21.933 1.00 94.75 469 PHE A CA 1
ATOM 3828 C C . PHE A 1 469 ? 8.572 1.877 -23.329 1.00 94.75 469 PHE A C 1
ATOM 3830 O O . PHE A 1 469 ? 8.102 0.792 -23.684 1.00 94.75 469 PHE A O 1
ATOM 3837 N N . LEU A 1 470 ? 9.358 2.616 -24.104 1.00 95.81 470 LEU A N 1
ATOM 3838 C CA . LEU A 1 470 ? 10.013 2.103 -25.302 1.00 95.81 470 LEU A CA 1
ATOM 3839 C C . LEU A 1 470 ? 11.520 2.105 -25.072 1.00 95.81 470 LEU A C 1
ATOM 3841 O O . LEU A 1 470 ? 12.049 3.027 -24.458 1.00 95.81 470 LEU A O 1
ATOM 3845 N N . LEU A 1 471 ? 12.210 1.096 -25.601 1.00 95.50 471 LEU A N 1
ATOM 3846 C CA . LEU A 1 471 ? 13.665 1.122 -25.671 1.00 95.50 471 LEU A CA 1
ATOM 3847 C C . LEU A 1 471 ? 14.098 2.280 -26.576 1.00 95.50 471 LEU A C 1
ATOM 3849 O O . LEU A 1 471 ? 13.733 2.331 -27.758 1.00 95.50 471 LEU A O 1
ATOM 3853 N N . CYS A 1 472 ? 14.866 3.204 -26.016 1.00 94.69 472 CYS A N 1
ATOM 3854 C CA . CYS A 1 472 ? 15.321 4.404 -26.700 1.00 94.69 472 CYS A CA 1
ATOM 3855 C C . CYS A 1 472 ? 16.816 4.643 -26.494 1.00 94.69 472 CYS A C 1
ATOM 3857 O O . CYS A 1 472 ? 17.434 4.108 -25.575 1.00 94.69 472 CYS A O 1
ATOM 3859 N N . ASN A 1 473 ? 17.385 5.461 -27.375 1.00 93.19 473 ASN A N 1
ATOM 3860 C CA . ASN A 1 473 ? 18.769 5.898 -27.257 1.00 93.19 473 ASN A CA 1
ATOM 3861 C C . ASN A 1 473 ? 18.925 7.039 -26.231 1.00 93.19 473 ASN A C 1
ATOM 3863 O O . ASN A 1 473 ? 17.954 7.512 -25.639 1.00 93.19 473 ASN A O 1
ATOM 3867 N N . ASP A 1 474 ? 20.156 7.519 -26.070 1.00 92.62 474 ASP A N 1
ATOM 3868 C CA . ASP A 1 474 ? 20.519 8.621 -25.169 1.00 92.62 474 ASP A CA 1
ATOM 3869 C C . ASP A 1 474 ? 19.853 9.969 -25.505 1.00 92.62 474 ASP A C 1
ATOM 3871 O O . ASP A 1 474 ? 19.759 10.838 -24.645 1.00 92.62 474 ASP A O 1
ATOM 3875 N N . GLN A 1 475 ? 19.325 10.127 -26.722 1.00 90.94 475 GLN A N 1
ATOM 3876 C CA . GLN A 1 475 ? 18.528 11.283 -27.150 1.00 90.94 475 GLN A CA 1
ATOM 3877 C C . GLN A 1 475 ? 17.018 11.097 -26.912 1.00 90.94 475 GLN A C 1
ATOM 3879 O O . GLN A 1 475 ? 16.215 11.904 -27.381 1.00 90.94 475 GLN A O 1
ATOM 3884 N N . GLY A 1 476 ? 16.597 10.008 -26.259 1.00 90.81 476 GLY A N 1
ATOM 3885 C CA . GLY A 1 476 ? 15.183 9.692 -26.032 1.00 90.81 476 GLY A CA 1
ATOM 3886 C C . GLY A 1 476 ? 14.435 9.306 -27.312 1.00 90.81 476 GLY A C 1
ATOM 3887 O O . GLY A 1 476 ? 13.205 9.340 -27.359 1.00 90.81 476 GLY A O 1
ATOM 3888 N N . LYS A 1 477 ? 15.149 8.939 -28.384 1.00 93.06 477 LYS A N 1
ATOM 3889 C CA . LYS A 1 477 ? 14.540 8.482 -29.636 1.00 93.06 477 LYS A CA 1
ATOM 3890 C C . LYS A 1 477 ? 14.319 6.966 -29.573 1.00 93.06 477 LYS A C 1
ATOM 3892 O O . LYS A 1 477 ? 15.296 6.239 -29.376 1.00 93.06 477 LYS A O 1
ATOM 3897 N N . PRO A 1 478 ? 13.081 6.470 -29.779 1.00 93.81 478 PRO A N 1
ATOM 3898 C CA . PRO A 1 478 ? 12.814 5.040 -29.835 1.00 93.81 478 PRO A CA 1
ATOM 3899 C C . PRO A 1 478 ? 13.670 4.366 -30.899 1.00 93.81 478 PRO A C 1
ATOM 3901 O O . PRO A 1 478 ? 13.756 4.829 -32.043 1.00 93.81 478 PRO A O 1
ATOM 3904 N N . GLU A 1 479 ? 14.266 3.243 -30.537 1.00 93.25 479 GLU A N 1
ATOM 3905 C CA . GLU A 1 479 ? 15.071 2.471 -31.464 1.00 93.25 479 GLU A CA 1
ATOM 3906 C C . GLU A 1 479 ? 14.205 1.545 -32.322 1.00 93.25 479 GLU A C 1
ATOM 3908 O O . GLU A 1 479 ? 13.113 1.124 -31.926 1.00 93.25 479 GLU A O 1
ATOM 3913 N N . GLN A 1 480 ? 14.691 1.239 -33.525 1.00 94.50 480 GLN A N 1
ATOM 3914 C CA . GLN A 1 480 ? 14.031 0.312 -34.436 1.00 94.50 480 GLN A CA 1
ATOM 3915 C C . GLN A 1 480 ? 14.758 -1.026 -34.446 1.00 94.50 480 GLN A C 1
ATOM 3917 O O . GLN A 1 480 ? 15.985 -1.096 -34.517 1.00 94.50 480 GLN A O 1
ATOM 3922 N N . PHE A 1 481 ? 13.970 -2.089 -34.399 1.00 94.62 481 PHE A N 1
ATOM 3923 C CA . PHE A 1 481 ? 14.430 -3.462 -34.395 1.00 94.62 481 PHE A CA 1
ATOM 3924 C C . PHE A 1 481 ? 13.830 -4.223 -35.568 1.00 94.62 481 PHE A C 1
ATOM 3926 O O . PHE A 1 481 ? 12.785 -3.878 -36.126 1.00 94.62 481 PHE A O 1
ATOM 3933 N N . SER A 1 482 ? 14.516 -5.292 -35.934 1.00 93.94 482 SER A N 1
ATOM 3934 C CA . SER A 1 482 ? 13.989 -6.367 -36.756 1.00 93.94 482 SER A CA 1
ATOM 3935 C C . SER A 1 482 ? 14.522 -7.669 -36.185 1.00 93.94 482 SER A C 1
ATOM 3937 O O . SER A 1 482 ? 15.642 -7.714 -35.675 1.00 93.94 482 SER A O 1
ATOM 3939 N N . ALA A 1 483 ? 13.698 -8.703 -36.197 1.00 93.44 483 ALA A N 1
ATOM 3940 C CA . ALA A 1 483 ? 14.009 -9.959 -35.536 1.00 93.44 483 ALA A CA 1
ATOM 3941 C C . ALA A 1 483 ? 13.467 -11.128 -36.350 1.00 93.44 483 ALA A C 1
ATOM 3943 O O . ALA A 1 483 ? 12.447 -11.019 -37.030 1.00 93.44 483 ALA A O 1
ATOM 3944 N N . GLU A 1 484 ? 14.169 -12.250 -36.301 1.00 93.44 484 GLU A N 1
ATOM 3945 C CA . GLU A 1 484 ? 13.847 -13.425 -37.097 1.00 93.44 484 GLU A CA 1
ATOM 3946 C C . GLU A 1 484 ? 12.796 -14.269 -36.374 1.00 93.44 484 GLU A C 1
ATOM 3948 O O . GLU A 1 484 ? 12.967 -14.655 -35.215 1.00 93.44 484 GLU A O 1
ATOM 3953 N N . PHE A 1 485 ? 11.701 -14.608 -37.046 1.00 90.94 485 PHE A N 1
ATOM 3954 C CA . PHE A 1 485 ? 10.767 -15.587 -36.512 1.00 90.94 485 PHE A CA 1
ATOM 3955 C C . PHE A 1 485 ? 11.395 -16.984 -36.559 1.00 90.94 485 PHE A C 1
ATOM 3957 O O . PHE A 1 485 ? 11.643 -17.514 -37.637 1.00 90.94 485 PHE A O 1
ATOM 3964 N N . ARG A 1 486 ? 11.627 -17.608 -35.397 1.00 83.94 486 ARG A N 1
ATOM 3965 C CA . ARG A 1 486 ? 12.220 -18.960 -35.289 1.00 83.94 486 ARG A CA 1
ATOM 3966 C C . ARG A 1 486 ? 11.214 -20.060 -34.920 1.00 83.94 486 ARG A C 1
ATOM 3968 O O . ARG A 1 486 ? 11.617 -21.183 -34.636 1.00 83.94 486 ARG A O 1
ATOM 3975 N N . GLY A 1 487 ? 9.913 -19.759 -34.935 1.00 72.56 487 GLY A N 1
ATOM 3976 C CA . GLY A 1 487 ? 8.838 -20.717 -34.649 1.00 72.56 487 GLY A CA 1
ATOM 3977 C C . GLY A 1 487 ? 8.098 -20.473 -33.329 1.00 72.56 487 GLY A C 1
ATOM 3978 O O . GLY A 1 487 ? 8.460 -19.614 -32.524 1.00 72.56 487 GLY A O 1
ATOM 3979 N N . LEU A 1 488 ? 7.035 -21.250 -33.108 1.00 68.88 488 LEU A N 1
ATOM 3980 C CA . LEU A 1 488 ? 6.249 -21.248 -31.872 1.00 68.88 488 LEU A CA 1
ATOM 3981 C C . LEU A 1 488 ? 7.027 -21.984 -30.772 1.00 68.88 488 LEU A C 1
ATOM 3983 O O . LEU A 1 488 ? 7.160 -23.204 -30.797 1.00 68.88 488 LEU A O 1
ATOM 3987 N N . ARG A 1 489 ? 7.551 -21.255 -29.786 1.00 54.81 489 ARG A N 1
ATOM 3988 C CA . ARG A 1 489 ? 8.061 -21.841 -28.535 1.00 54.81 489 ARG A CA 1
ATOM 3989 C C . ARG A 1 489 ? 7.171 -21.376 -27.379 1.00 54.81 489 ARG A C 1
ATOM 3991 O O . ARG A 1 489 ? 7.571 -20.499 -26.621 1.00 54.81 489 ARG A O 1
ATOM 3998 N N . GLY A 1 490 ? 5.965 -21.938 -27.278 1.00 54.16 490 GLY A N 1
ATOM 3999 C CA . GLY A 1 490 ? 5.029 -21.696 -26.172 1.00 54.16 490 GLY A CA 1
ATOM 4000 C C . GLY A 1 490 ? 3.592 -22.134 -26.477 1.00 54.16 490 GLY A C 1
ATOM 4001 O O . GLY A 1 490 ? 3.244 -22.342 -27.635 1.00 54.16 490 GLY A O 1
ATOM 4002 N N . SER A 1 491 ? 2.765 -22.279 -25.436 1.00 45.34 491 SER A N 1
ATOM 4003 C CA . SER A 1 491 ? 1.321 -22.528 -25.550 1.00 45.34 491 SER A CA 1
ATOM 4004 C C . SER A 1 491 ? 0.539 -21.205 -25.598 1.00 45.34 491 SER A C 1
ATOM 4006 O O . SER A 1 491 ? 0.644 -20.409 -24.663 1.00 45.34 491 SER A O 1
ATOM 4008 N N . GLY A 1 492 ? -0.263 -20.984 -26.646 1.00 60.16 492 GLY A N 1
ATOM 4009 C CA . GLY A 1 492 ? -1.187 -19.844 -26.789 1.00 60.16 492 GLY A CA 1
ATOM 4010 C C . GLY A 1 492 ? -0.906 -18.930 -27.995 1.00 60.16 492 GLY A C 1
ATOM 4011 O O . GLY A 1 492 ? 0.000 -19.190 -28.778 1.00 60.16 492 GLY A O 1
ATOM 4012 N N . ASP A 1 493 ? -1.655 -17.826 -28.110 1.00 60.44 493 ASP A N 1
ATOM 4013 C CA . ASP A 1 493 ? -1.612 -16.843 -29.222 1.00 60.44 493 ASP A CA 1
ATOM 4014 C C . ASP A 1 493 ? -0.392 -15.891 -29.221 1.00 60.44 493 ASP A C 1
ATOM 4016 O O . ASP A 1 493 ? -0.398 -14.837 -29.869 1.00 60.44 493 ASP A O 1
ATOM 4020 N N . ARG A 1 494 ? 0.666 -16.206 -28.462 1.00 69.12 494 ARG A N 1
ATOM 4021 C CA . ARG A 1 494 ? 1.884 -15.381 -28.408 1.00 69.12 494 ARG A CA 1
ATOM 4022 C C . ARG A 1 494 ? 2.965 -15.971 -29.295 1.00 69.12 494 ARG A C 1
ATOM 4024 O O . ARG A 1 494 ? 3.459 -17.071 -29.051 1.00 69.12 494 ARG A O 1
ATOM 4031 N N . TYR A 1 495 ? 3.369 -15.192 -30.288 1.00 84.62 495 TYR A N 1
ATOM 4032 C CA . TYR A 1 495 ? 4.454 -15.535 -31.189 1.00 84.62 495 TYR A CA 1
ATOM 4033 C C . TYR A 1 495 ? 5.753 -14.916 -30.675 1.00 84.62 495 TYR A C 1
ATOM 4035 O O . TYR A 1 495 ? 5.741 -13.878 -30.011 1.00 84.62 495 TYR A O 1
ATOM 4043 N N . TYR A 1 496 ? 6.884 -15.553 -30.975 1.00 88.56 496 TYR A N 1
ATOM 4044 C CA . TYR A 1 496 ? 8.198 -15.072 -30.560 1.00 88.56 496 TYR A CA 1
ATOM 4045 C C . TYR A 1 496 ? 9.117 -14.912 -31.761 1.00 88.56 496 TYR A C 1
ATOM 4047 O O . TYR A 1 496 ? 9.195 -15.786 -32.624 1.00 88.56 496 TYR A O 1
ATOM 4055 N N . VAL A 1 497 ? 9.853 -13.809 -31.776 1.00 91.00 497 VAL A N 1
ATOM 4056 C CA . VAL A 1 497 ? 10.963 -13.570 -32.700 1.00 91.00 497 VAL A CA 1
ATOM 4057 C C . VAL A 1 497 ? 12.264 -13.555 -31.919 1.00 91.00 497 VAL A C 1
ATOM 4059 O O . VAL A 1 497 ? 12.304 -13.159 -30.755 1.00 91.00 497 VAL A O 1
ATOM 4062 N N . TRP A 1 498 ? 13.334 -14.024 -32.539 1.00 92.81 498 TRP A N 1
ATOM 4063 C CA . TRP A 1 498 ? 14.670 -13.968 -31.980 1.00 92.81 498 TRP A CA 1
ATOM 4064 C C . TRP A 1 498 ? 15.365 -12.694 -32.453 1.00 92.81 498 TRP A C 1
ATOM 4066 O O . TRP A 1 498 ? 15.530 -12.476 -33.654 1.00 92.81 498 TRP A O 1
ATOM 4076 N N . SER A 1 499 ? 15.760 -11.848 -31.505 1.00 93.06 499 SER A N 1
ATOM 4077 C CA . SER A 1 499 ? 16.578 -10.669 -31.781 1.00 93.06 499 SER A CA 1
ATOM 4078 C C . SER A 1 499 ? 18.030 -10.999 -31.459 1.00 93.06 499 SER A C 1
ATOM 4080 O O . SER A 1 499 ? 18.378 -11.132 -30.287 1.00 93.06 499 SER A O 1
ATOM 4082 N N . ASP A 1 500 ? 18.888 -11.099 -32.477 1.00 89.81 500 ASP A N 1
ATOM 4083 C CA . ASP A 1 500 ? 20.328 -11.318 -32.266 1.00 89.81 500 ASP A CA 1
ATOM 4084 C C . ASP A 1 500 ? 20.968 -10.167 -31.483 1.00 89.81 500 ASP A C 1
ATOM 4086 O O . ASP A 1 500 ? 21.867 -10.387 -30.673 1.00 89.81 500 ASP A O 1
ATOM 4090 N N . ARG A 1 501 ? 20.443 -8.947 -31.659 1.00 91.25 501 ARG A N 1
ATOM 4091 C CA . ARG A 1 501 ? 20.894 -7.757 -30.932 1.00 91.25 501 ARG A CA 1
ATOM 4092 C C . ARG A 1 501 ? 20.644 -7.861 -29.428 1.00 91.25 501 ARG A C 1
ATOM 4094 O O . ARG A 1 501 ? 21.508 -7.473 -28.654 1.00 91.25 501 ARG A O 1
ATOM 4101 N N . LEU A 1 502 ? 19.488 -8.390 -29.024 1.00 90.69 502 LEU A N 1
ATOM 4102 C CA . LEU A 1 502 ? 19.135 -8.578 -27.609 1.00 90.69 502 LEU A CA 1
ATOM 4103 C C . LEU A 1 502 ? 19.579 -9.943 -27.065 1.00 90.69 502 LEU A C 1
ATOM 4105 O O . LEU A 1 502 ? 19.509 -10.170 -25.862 1.00 90.69 502 LEU A O 1
ATOM 4109 N N . ARG A 1 503 ? 19.967 -10.871 -27.953 1.00 91.38 503 ARG A N 1
ATOM 4110 C CA . ARG A 1 503 ? 20.199 -12.297 -27.659 1.00 91.38 503 ARG A CA 1
ATOM 4111 C C . ARG A 1 503 ? 19.042 -12.934 -26.883 1.00 91.38 503 ARG A C 1
ATOM 4113 O O . ARG A 1 503 ? 19.246 -13.766 -26.003 1.00 91.38 503 ARG A O 1
ATOM 4120 N N . ALA A 1 504 ? 17.816 -12.530 -27.211 1.00 91.25 504 ALA A N 1
ATOM 4121 C CA . ALA A 1 504 ? 16.618 -12.920 -26.483 1.00 91.25 504 ALA A CA 1
ATOM 4122 C C . ALA A 1 504 ? 15.406 -13.078 -27.405 1.00 91.25 504 ALA A C 1
ATOM 4124 O O . ALA A 1 504 ? 15.354 -12.559 -28.527 1.00 91.25 504 ALA A O 1
ATOM 4125 N N . LYS A 1 505 ? 14.401 -13.796 -26.894 1.00 91.31 505 LYS A N 1
ATOM 4126 C CA . LYS A 1 505 ? 13.086 -13.899 -27.527 1.00 91.31 505 LYS A CA 1
ATOM 4127 C C . LYS A 1 505 ? 12.274 -12.646 -27.222 1.00 91.31 505 LYS A C 1
ATOM 4129 O O . LYS A 1 505 ? 12.121 -12.286 -26.061 1.00 91.31 505 LYS A O 1
ATOM 4134 N N . VAL A 1 506 ? 11.693 -12.048 -28.251 1.00 91.94 506 VAL A N 1
ATOM 4135 C CA . VAL A 1 506 ? 10.776 -10.912 -28.146 1.00 91.94 506 VAL A CA 1
ATOM 4136 C C . VAL A 1 506 ? 9.380 -11.397 -28.517 1.00 91.94 506 VAL A C 1
ATOM 4138 O O . VAL A 1 506 ? 9.192 -11.999 -29.576 1.00 91.94 506 VAL A O 1
ATOM 4141 N N . ALA A 1 507 ? 8.409 -11.176 -27.634 1.00 90.38 507 ALA A N 1
ATOM 4142 C CA . ALA A 1 507 ? 7.018 -11.526 -27.907 1.00 90.38 507 ALA A CA 1
ATOM 4143 C C . ALA A 1 507 ? 6.407 -10.563 -28.937 1.00 90.38 507 ALA A C 1
ATOM 4145 O O . ALA A 1 507 ? 6.738 -9.380 -28.947 1.00 90.38 507 ALA A O 1
ATOM 4146 N N . PHE A 1 508 ? 5.499 -11.047 -29.781 1.00 89.62 508 PHE A N 1
ATOM 4147 C CA . PHE A 1 508 ? 4.708 -10.218 -30.691 1.00 89.62 508 PHE A CA 1
ATOM 4148 C C . PHE A 1 508 ? 3.368 -10.888 -31.030 1.00 89.62 508 PHE A C 1
ATOM 4150 O O . PHE A 1 508 ? 3.169 -12.082 -30.782 1.00 89.62 508 PHE A O 1
ATOM 4157 N N . HIS A 1 509 ? 2.453 -10.116 -31.614 1.00 86.56 509 HIS A N 1
ATOM 4158 C CA . HIS A 1 509 ? 1.154 -10.591 -32.086 1.00 86.56 509 HIS A CA 1
ATOM 4159 C C . HIS A 1 509 ? 1.053 -10.440 -33.604 1.00 86.56 509 HIS A C 1
ATOM 4161 O O . HIS A 1 509 ? 1.376 -9.384 -34.136 1.00 86.56 509 HIS A O 1
ATOM 4167 N N . LEU A 1 510 ? 0.579 -11.474 -34.308 1.00 86.94 510 LEU A N 1
ATOM 4168 C CA . LEU A 1 510 ? 0.467 -11.448 -35.773 1.00 86.94 510 LEU A CA 1
ATOM 4169 C C . LEU A 1 510 ? -0.444 -10.324 -36.278 1.00 86.94 510 LEU A C 1
ATOM 4171 O O . LEU A 1 510 ? -0.067 -9.605 -37.202 1.00 86.94 510 LEU A O 1
ATOM 4175 N N . TYR A 1 511 ? -1.594 -10.142 -35.621 1.00 85.19 511 TYR A N 1
ATOM 4176 C CA . TYR A 1 511 ? -2.567 -9.101 -35.955 1.00 85.19 511 TYR A CA 1
ATOM 4177 C C . TYR A 1 511 ? -1.987 -7.687 -35.857 1.00 85.19 511 TYR A C 1
ATOM 4179 O O . TYR A 1 511 ? -2.329 -6.840 -36.670 1.00 85.19 511 TYR A O 1
ATOM 4187 N N . ASP A 1 512 ? -1.069 -7.437 -34.919 1.00 86.12 512 ASP A N 1
ATOM 4188 C CA . ASP A 1 512 ? -0.436 -6.121 -34.773 1.00 86.12 512 ASP A CA 1
ATOM 4189 C C . ASP A 1 512 ? 0.466 -5.782 -35.977 1.00 86.12 512 ASP A C 1
ATOM 4191 O O . ASP A 1 512 ? 0.720 -4.615 -36.262 1.00 86.12 512 ASP A O 1
ATOM 4195 N N . PHE A 1 513 ? 0.938 -6.797 -36.701 1.00 88.25 513 PHE A N 1
ATOM 4196 C CA . PHE A 1 513 ? 1.828 -6.668 -37.856 1.00 88.25 513 PHE A CA 1
ATOM 4197 C C . PHE A 1 513 ? 1.119 -6.936 -39.194 1.00 88.25 513 PHE A C 1
ATOM 4199 O O . PHE A 1 513 ? 1.796 -7.154 -40.199 1.00 88.25 513 PHE A O 1
ATOM 4206 N N . ASP A 1 514 ? -0.219 -6.961 -39.210 1.00 87.00 514 ASP A N 1
ATOM 4207 C CA . ASP A 1 514 ? -1.038 -7.306 -40.383 1.00 87.00 514 ASP A CA 1
ATOM 4208 C C . ASP A 1 514 ? -0.654 -8.659 -41.017 1.00 87.00 514 ASP A C 1
ATOM 4210 O O . ASP A 1 514 ? -0.738 -8.875 -42.229 1.00 87.00 514 ASP A O 1
ATOM 4214 N N . LEU A 1 515 ? -0.216 -9.607 -40.184 1.00 85.69 515 LEU A N 1
ATOM 4215 C CA . LEU A 1 515 ? 0.138 -10.957 -40.604 1.00 85.69 515 LEU A CA 1
ATOM 4216 C C . LEU A 1 515 ? -1.003 -11.922 -40.286 1.00 85.69 515 LEU A C 1
ATOM 4218 O O . LEU A 1 515 ? -1.535 -11.933 -39.183 1.00 85.69 515 LEU A O 1
ATOM 4222 N N . LYS A 1 516 ? -1.351 -12.779 -41.250 1.00 82.75 516 LYS A N 1
ATOM 4223 C CA . LYS A 1 516 ? -2.256 -13.919 -41.017 1.00 82.75 516 LYS A CA 1
ATOM 4224 C C . LYS A 1 516 ? -1.491 -15.161 -40.562 1.00 82.75 516 LYS A C 1
ATOM 4226 O O . LYS A 1 516 ? -1.956 -15.890 -39.699 1.00 82.75 516 LYS A O 1
ATOM 4231 N N . GLU A 1 517 ? -0.296 -15.357 -41.116 1.00 82.56 517 GLU A N 1
ATOM 4232 C CA . GLU A 1 517 ? 0.616 -16.455 -40.797 1.00 82.56 517 GLU A CA 1
ATOM 4233 C C . GLU A 1 517 ? 2.075 -15.989 -40.912 1.00 82.56 517 GLU A C 1
ATOM 4235 O O . GLU A 1 517 ? 2.398 -15.010 -41.599 1.00 82.56 517 GLU A O 1
ATOM 4240 N N . VAL A 1 518 ? 2.982 -16.713 -40.256 1.00 85.38 518 VAL A N 1
ATOM 4241 C CA . VAL A 1 518 ? 4.425 -16.460 -40.284 1.00 85.38 518 VAL A CA 1
ATOM 4242 C C . VAL A 1 518 ? 5.178 -17.787 -40.394 1.00 85.38 518 VAL A C 1
ATOM 4244 O O . VAL A 1 518 ? 4.829 -18.769 -39.744 1.00 85.38 518 VAL A O 1
ATOM 4247 N N . ARG A 1 519 ? 6.217 -17.826 -41.234 1.00 85.31 519 ARG A N 1
ATOM 4248 C CA . ARG A 1 519 ? 7.081 -19.002 -41.412 1.00 85.31 519 ARG A CA 1
ATOM 4249 C C . ARG A 1 519 ? 8.433 -18.778 -40.736 1.00 85.31 519 ARG A C 1
ATOM 4251 O O . ARG A 1 519 ? 8.897 -17.633 -40.738 1.00 85.31 519 ARG A O 1
ATOM 4258 N N . PRO A 1 520 ? 9.069 -19.829 -40.181 1.00 87.62 520 PRO A N 1
ATOM 4259 C CA . PRO A 1 520 ? 10.437 -19.736 -39.680 1.00 87.62 520 PRO A CA 1
ATOM 4260 C C . PRO A 1 520 ? 11.381 -19.113 -40.718 1.00 87.62 520 PRO A C 1
ATOM 4262 O O . PRO A 1 520 ? 11.246 -19.384 -41.910 1.00 87.62 520 PRO A O 1
ATOM 4265 N N . GLY A 1 521 ? 12.291 -18.249 -40.274 1.00 85.81 521 GLY A N 1
ATOM 4266 C CA . GLY A 1 521 ? 13.205 -17.487 -41.130 1.00 85.81 521 GLY A CA 1
ATOM 4267 C C . GLY A 1 521 ? 12.650 -16.152 -41.636 1.00 85.81 521 GLY A C 1
ATOM 4268 O O . GLY A 1 521 ? 13.405 -15.336 -42.161 1.00 85.81 521 GLY A O 1
ATOM 4269 N N . LYS A 1 522 ? 11.348 -15.869 -41.470 1.00 90.25 522 LYS A N 1
ATOM 4270 C CA . LYS A 1 522 ? 10.789 -14.559 -41.835 1.00 90.25 522 LYS A CA 1
ATOM 4271 C C . LYS A 1 522 ? 11.280 -13.485 -40.865 1.00 90.25 522 LYS A C 1
ATOM 4273 O O . LYS A 1 522 ? 11.104 -13.608 -39.653 1.00 90.25 522 LYS A O 1
ATOM 4278 N N . LEU A 1 523 ? 11.829 -12.403 -41.408 1.00 92.06 523 LEU A N 1
ATOM 4279 C CA . LEU A 1 523 ? 12.153 -11.208 -40.641 1.00 92.06 523 LEU A CA 1
ATOM 4280 C C . LEU A 1 523 ? 10.864 -10.444 -40.298 1.00 92.06 523 LEU A C 1
ATOM 4282 O O . LEU A 1 523 ? 10.051 -10.153 -41.176 1.00 92.06 523 LEU A O 1
ATOM 4286 N N . ILE A 1 524 ? 10.679 -10.133 -39.019 1.00 92.31 524 ILE A N 1
ATOM 4287 C CA . ILE A 1 524 ? 9.584 -9.317 -38.494 1.00 92.31 524 ILE A CA 1
ATOM 4288 C C . ILE A 1 524 ? 10.148 -7.951 -38.118 1.00 92.31 524 ILE A C 1
ATOM 4290 O O . ILE A 1 524 ? 11.118 -7.864 -37.365 1.00 92.31 524 ILE A O 1
ATOM 4294 N N . GLY A 1 525 ? 9.541 -6.893 -38.649 1.00 88.81 525 GLY A N 1
ATOM 4295 C CA . GLY A 1 525 ? 9.947 -5.510 -38.436 1.00 88.81 525 GLY A CA 1
ATOM 4296 C C . GLY A 1 525 ? 9.658 -4.622 -39.650 1.00 88.81 525 GLY A C 1
ATOM 4297 O O . GLY A 1 525 ? 9.149 -5.114 -40.658 1.00 88.81 525 GLY A O 1
ATOM 4298 N N . PRO A 1 526 ? 9.970 -3.321 -39.559 1.00 93.56 526 PRO A N 1
ATOM 4299 C CA . PRO A 1 526 ? 10.554 -2.665 -38.388 1.00 93.56 526 PRO A CA 1
ATOM 4300 C C . PRO A 1 526 ? 9.559 -2.534 -37.220 1.00 93.56 526 PRO A C 1
ATOM 4302 O O . PRO A 1 526 ? 8.352 -2.399 -37.423 1.00 93.56 526 PRO A O 1
ATOM 4305 N N . PHE A 1 527 ? 10.063 -2.580 -35.985 1.00 95.06 527 PHE A N 1
ATOM 4306 C CA . PHE A 1 527 ? 9.270 -2.388 -34.763 1.00 95.06 527 PHE A CA 1
ATOM 4307 C C . PHE A 1 527 ? 10.054 -1.654 -33.671 1.00 95.06 527 PHE A C 1
ATOM 4309 O O . PHE A 1 527 ? 11.283 -1.627 -33.700 1.00 95.06 527 PHE A O 1
ATOM 4316 N N . HIS A 1 528 ? 9.346 -1.092 -32.693 1.00 96.00 528 HIS A N 1
ATOM 4317 C CA . HIS A 1 528 ? 9.916 -0.600 -31.440 1.00 96.00 528 HIS A CA 1
ATOM 4318 C C . HIS A 1 528 ? 9.864 -1.687 -30.367 1.00 96.00 528 HIS A C 1
ATOM 4320 O O . HIS A 1 528 ? 8.906 -2.462 -30.307 1.00 96.00 528 HIS A O 1
ATOM 4326 N N . LEU A 1 529 ? 10.881 -1.749 -29.505 1.00 96.06 529 LEU A N 1
ATOM 4327 C CA . LEU A 1 529 ? 10.851 -2.641 -28.349 1.00 96.06 529 LEU A CA 1
ATOM 4328 C C . LEU A 1 529 ? 10.069 -1.964 -27.218 1.00 96.06 529 LEU A C 1
ATOM 4330 O O . LEU A 1 529 ? 10.572 -1.059 -26.556 1.00 96.06 529 LEU A O 1
ATOM 4334 N N . ALA A 1 530 ? 8.829 -2.392 -27.029 1.00 95.25 530 ALA A N 1
ATOM 4335 C CA . ALA A 1 530 ? 7.928 -1.912 -25.994 1.00 95.25 530 ALA A CA 1
ATOM 4336 C C . ALA A 1 530 ? 8.122 -2.687 -24.689 1.00 95.25 530 ALA A C 1
ATOM 4338 O O . ALA A 1 530 ? 8.423 -3.877 -24.722 1.00 95.25 530 ALA A O 1
ATOM 4339 N N . ILE A 1 531 ? 7.926 -2.029 -23.545 1.00 94.69 531 ILE A N 1
ATOM 4340 C CA . ILE A 1 531 ? 8.084 -2.606 -22.205 1.00 94.69 531 ILE A CA 1
ATOM 4341 C C . ILE A 1 531 ? 6.826 -2.338 -21.371 1.00 94.69 531 ILE A C 1
ATOM 4343 O O . ILE A 1 531 ? 6.298 -1.220 -21.341 1.00 94.69 531 ILE A O 1
ATOM 4347 N N . ASN A 1 532 ? 6.355 -3.365 -20.663 1.00 91.69 532 ASN A N 1
ATOM 4348 C CA . ASN A 1 532 ? 5.311 -3.267 -19.643 1.00 91.69 532 ASN A CA 1
ATOM 4349 C C . ASN A 1 532 ? 5.568 -4.256 -18.487 1.00 91.69 532 ASN A C 1
ATOM 4351 O O . ASN A 1 532 ? 6.613 -4.899 -18.423 1.00 91.69 532 ASN A O 1
ATOM 4355 N N . PHE A 1 533 ? 4.602 -4.414 -17.576 1.00 88.81 533 PHE A N 1
ATOM 4356 C CA . PHE A 1 533 ? 4.714 -5.326 -16.424 1.00 88.81 533 PHE A CA 1
ATOM 4357 C C . PHE A 1 533 ? 4.853 -6.822 -16.779 1.00 88.81 533 PHE A C 1
ATOM 4359 O O . PHE A 1 533 ? 5.128 -7.617 -15.888 1.00 88.81 533 PHE A O 1
ATOM 4366 N N . ARG A 1 534 ? 4.633 -7.231 -18.037 1.00 86.44 534 ARG A N 1
ATOM 4367 C CA . ARG A 1 534 ? 4.807 -8.622 -18.504 1.00 86.44 534 ARG A CA 1
ATOM 4368 C C . ARG A 1 534 ? 6.154 -8.872 -19.181 1.00 86.44 534 ARG A C 1
ATOM 4370 O O . ARG A 1 534 ? 6.423 -10.010 -19.553 1.00 86.44 534 ARG A O 1
ATOM 4377 N N . GLY A 1 535 ? 6.954 -7.832 -19.399 1.00 91.19 535 GLY A N 1
ATOM 4378 C CA . GLY A 1 535 ? 8.198 -7.923 -20.153 1.00 91.19 535 GLY A CA 1
ATOM 4379 C C . GLY A 1 535 ? 8.247 -6.994 -21.350 1.00 91.19 535 GLY A C 1
ATOM 4380 O O . GLY A 1 535 ? 7.467 -6.045 -21.475 1.00 91.19 535 GLY A O 1
ATOM 4381 N N . PHE A 1 536 ? 9.195 -7.289 -22.235 1.00 92.25 536 PHE A N 1
ATOM 4382 C CA . PHE A 1 536 ? 9.369 -6.575 -23.489 1.00 92.25 536 PHE A CA 1
ATOM 4383 C C . PHE A 1 536 ? 8.758 -7.330 -24.674 1.00 92.25 536 PHE A C 1
ATOM 4385 O O . PHE A 1 536 ? 8.779 -8.562 -24.746 1.00 92.25 536 PHE A O 1
ATOM 4392 N N . PHE A 1 537 ? 8.207 -6.580 -25.621 1.00 93.00 537 PHE A N 1
ATOM 4393 C CA . PHE A 1 537 ? 7.519 -7.100 -26.798 1.00 93.00 537 PHE A CA 1
ATOM 4394 C C . PHE A 1 537 ? 7.708 -6.166 -27.998 1.00 93.00 537 PHE A C 1
ATOM 4396 O O . PHE A 1 537 ? 8.081 -5.003 -27.854 1.00 93.00 537 PHE A O 1
ATOM 4403 N N . ALA A 1 538 ? 7.487 -6.686 -29.199 1.00 94.19 538 ALA A N 1
ATOM 4404 C CA . ALA A 1 538 ? 7.586 -5.921 -30.430 1.00 94.19 538 ALA A CA 1
ATOM 4405 C C . ALA A 1 538 ? 6.289 -5.136 -30.667 1.00 94.19 538 ALA A C 1
ATOM 4407 O O . ALA A 1 538 ? 5.218 -5.729 -30.804 1.00 94.19 538 ALA A O 1
ATOM 4408 N N . GLU A 1 539 ? 6.394 -3.808 -30.744 1.00 92.88 539 GLU A N 1
ATOM 4409 C CA . GLU A 1 539 ? 5.299 -2.906 -31.106 1.00 92.88 539 GLU A CA 1
ATOM 4410 C C . GLU A 1 539 ? 5.551 -2.314 -32.508 1.00 92.88 539 GLU A C 1
ATOM 4412 O O . GLU A 1 539 ? 6.606 -1.718 -32.743 1.00 92.88 539 GLU A O 1
ATOM 4417 N N . PRO A 1 540 ? 4.624 -2.461 -33.470 1.00 92.25 540 PRO A N 1
ATOM 4418 C CA . PRO A 1 540 ? 4.804 -1.959 -34.833 1.00 92.25 540 PRO A CA 1
ATOM 4419 C C . PRO A 1 540 ? 4.890 -0.422 -34.872 1.00 92.25 540 PRO A C 1
ATOM 4421 O O . PRO A 1 540 ? 4.231 0.272 -34.094 1.00 92.25 540 PRO A O 1
ATOM 4424 N N . LEU A 1 541 ? 5.650 0.133 -35.827 1.00 91.00 541 LEU A N 1
ATOM 4425 C CA . LEU A 1 541 ? 5.937 1.579 -35.878 1.00 91.00 541 LEU A CA 1
ATOM 4426 C C . LEU A 1 541 ? 4.681 2.471 -35.960 1.00 91.00 541 LEU A C 1
ATOM 4428 O O . LEU A 1 541 ? 4.667 3.581 -35.426 1.00 91.00 541 LEU A O 1
ATOM 4432 N N . TRP A 1 542 ? 3.608 2.008 -36.610 1.00 84.94 542 TRP A N 1
ATOM 4433 C CA . TRP A 1 542 ? 2.387 2.799 -36.813 1.00 84.94 542 TRP A CA 1
ATOM 4434 C C . TRP A 1 542 ? 1.626 3.096 -35.508 1.00 84.94 542 TRP A C 1
ATOM 4436 O O . TRP A 1 542 ? 0.935 4.119 -35.418 1.00 84.94 542 TRP A O 1
ATOM 4446 N N . ARG A 1 543 ? 1.793 2.268 -34.464 1.00 81.62 543 ARG A N 1
ATOM 4447 C CA . ARG A 1 543 ? 1.188 2.513 -33.141 1.00 81.62 543 ARG A CA 1
ATOM 4448 C C . ARG A 1 543 ? 1.783 3.732 -32.443 1.00 81.62 543 ARG A C 1
ATOM 4450 O O . ARG A 1 543 ? 1.054 4.451 -31.767 1.00 81.62 543 ARG A O 1
ATOM 4457 N N . PHE A 1 544 ? 3.064 4.013 -32.669 1.00 72.75 544 PHE A N 1
ATOM 4458 C CA . PHE A 1 544 ? 3.739 5.189 -32.117 1.00 72.75 544 PHE A CA 1
ATOM 4459 C C . PHE A 1 544 ? 3.304 6.497 -32.800 1.00 72.75 544 PHE A C 1
ATOM 4461 O O . PHE A 1 544 ? 3.176 7.541 -32.161 1.00 72.75 544 PHE A O 1
ATOM 4468 N N . VAL A 1 545 ? 3.034 6.451 -34.109 1.00 61.62 545 VAL A N 1
ATOM 4469 C CA . VAL A 1 545 ? 2.578 7.622 -34.882 1.00 61.62 545 VAL A CA 1
ATOM 4470 C C . VAL A 1 545 ? 1.141 8.009 -34.518 1.00 61.62 545 VAL A C 1
ATOM 4472 O O . VAL A 1 545 ? 0.813 9.195 -34.456 1.00 61.62 545 VAL A O 1
ATOM 4475 N N . SER A 1 546 ? 0.292 7.018 -34.239 1.00 54.38 546 SER A N 1
ATOM 4476 C CA . SER A 1 546 ? -1.125 7.229 -33.917 1.00 54.38 546 SER A CA 1
ATOM 4477 C C . SER A 1 546 ? -1.320 7.884 -32.542 1.00 54.38 546 SER A C 1
ATOM 4479 O O . SER A 1 546 ? -2.129 8.802 -32.412 1.00 54.38 546 SER A O 1
ATOM 4481 N N . SER A 1 547 ? -0.506 7.527 -31.540 1.00 53.44 547 SER A N 1
ATOM 4482 C CA . SER A 1 547 ? -0.605 8.099 -30.187 1.00 53.44 547 SER A CA 1
ATOM 4483 C C . SER A 1 547 ? -0.212 9.581 -30.100 1.00 53.44 547 SER A C 1
ATOM 4485 O O . SER A 1 547 ? -0.746 10.302 -29.262 1.00 53.44 547 SER A O 1
ATOM 4487 N N . LYS A 1 548 ? 0.676 10.078 -30.978 1.00 50.69 548 LYS A N 1
ATOM 4488 C CA . LYS A 1 548 ? 1.024 11.514 -31.025 1.00 50.69 548 LYS A CA 1
ATOM 4489 C C . LYS A 1 548 ? -0.080 12.390 -31.626 1.00 50.69 548 LYS A C 1
ATOM 4491 O O . LYS A 1 548 ? -0.125 13.579 -31.328 1.00 50.69 548 LYS A O 1
ATOM 4496 N N . LYS A 1 549 ? -0.968 11.828 -32.455 1.00 40.47 549 LYS A N 1
ATOM 4497 C CA . LYS A 1 549 ? -2.094 12.573 -33.042 1.00 40.47 549 LYS A CA 1
ATOM 4498 C C . LYS A 1 549 ? -3.265 12.723 -32.069 1.00 40.47 549 LYS A C 1
ATOM 4500 O O . LYS A 1 549 ? -3.860 13.792 -32.022 1.00 40.47 549 LYS A O 1
ATOM 4505 N N . GLU A 1 550 ? -3.553 11.713 -31.250 1.00 40.50 550 GLU A N 1
ATOM 4506 C CA . GLU A 1 550 ? -4.659 11.772 -30.276 1.00 40.50 550 GLU A CA 1
ATOM 4507 C C . GLU A 1 550 ? -4.364 12.679 -29.065 1.00 40.50 550 GLU A C 1
ATOM 4509 O O . GLU A 1 550 ? -5.284 13.288 -28.516 1.00 40.50 550 GLU A O 1
ATOM 4514 N N . GLY A 1 551 ? -3.089 12.858 -28.695 1.00 35.75 551 GLY A N 1
ATOM 4515 C CA . GLY A 1 551 ? -2.664 13.787 -27.635 1.00 35.75 551 GLY A CA 1
ATOM 4516 C C . GLY A 1 551 ? -2.783 15.279 -27.986 1.00 35.75 551 GLY A C 1
ATOM 4517 O O . GLY A 1 551 ? -2.663 16.122 -27.104 1.00 35.75 551 GLY A O 1
ATOM 4518 N N . SER A 1 552 ? -3.051 15.629 -29.250 1.00 31.50 552 SER A N 1
ATOM 4519 C CA . SER A 1 552 ? -3.203 17.024 -29.702 1.00 31.50 552 SER A CA 1
ATOM 4520 C C . SER A 1 552 ? -4.625 17.583 -29.534 1.00 31.50 552 SER A C 1
ATOM 4522 O O . SER A 1 552 ? -4.844 18.764 -29.797 1.00 31.50 552 SER A O 1
ATOM 4524 N N . THR A 1 553 ? -5.595 16.763 -29.119 1.00 29.09 553 THR A N 1
ATOM 4525 C CA . THR A 1 553 ? -7.027 17.132 -29.060 1.00 29.09 553 THR A CA 1
ATOM 4526 C C . THR A 1 553 ? -7.657 17.019 -27.672 1.00 29.09 553 THR A C 1
ATOM 4528 O O . THR A 1 553 ? -8.875 17.080 -27.541 1.00 29.09 553 THR A O 1
ATOM 4531 N N . ARG A 1 554 ? -6.852 16.900 -26.613 1.00 31.38 554 ARG A N 1
ATOM 4532 C CA . ARG A 1 554 ? -7.314 17.084 -25.230 1.00 31.38 554 ARG A CA 1
ATOM 4533 C C . ARG A 1 554 ? -6.373 18.046 -24.512 1.00 31.38 554 ARG A C 1
ATOM 4535 O O . ARG A 1 554 ? -5.393 17.619 -23.912 1.00 31.38 554 ARG A O 1
ATOM 4542 N N . ARG A 1 555 ? -6.659 19.338 -24.657 1.00 32.34 555 ARG A N 1
ATOM 4543 C CA . ARG A 1 555 ? -6.295 20.373 -23.687 1.00 32.34 555 ARG A CA 1
ATOM 4544 C C . ARG A 1 555 ? -7.544 20.748 -22.918 1.00 32.34 555 ARG A C 1
ATOM 4546 O O . ARG A 1 555 ? -8.607 20.789 -23.579 1.00 32.34 555 ARG A O 1
#

Sequence (555 aa):
MQGDIILEKSKSNSIFLSARHQLEAKIWLEEKLPDQTSQFELLEKLVKLASRSEICDDDSLELEFIVKLLQAVGPEGNDRTRMPVHFYRKIANLVKDLREQFKEVHPRLLLLQSHALREWVNSQQELSDKNASREVNKEHLHEWLKVLKEAEEGLQMANDMVQNRADTMSRSLSKGSREHLARVETERACVIGARQGCHLRMLTPEELIPVTIQEQTQTTYEEARSAWRKAMRFDEKNVNATDAACWICRDRYKIGRMIPGGMTPQQEIELLADWQEVIERYGQLKLAPSQEDMRDHRELDEFLEALGNEERIEKVVSRAASRGSPVAHIFKARYLIETTKGVQVARQYLEENCNAHQYLDGNQEHGELERNRALLLLYTRYWWQTETGYQSYLDEDRMCLAFSPEKWKQLKTLMDLRLTLEGENESGTALLLRACALVHLNQVEEAIKVFDQLDRLKVGGYRRSRTLFLLCNDQGKPEQFSAEFRGLRGSGDRYYVWSDRLRAKVAFHLYDFDLKEVRPGKLIGPFHLAINFRGFFAEPLWRFVSSKKEGSTRR

Radius of gyration: 27.95 Å; chains: 1; bounding box: 84×60×78 Å

Secondary structure (DSSP, 8-state):
---SSEEEEPTTS-EEEE-SSHHHHHHHHHHH--SHHHHHHHHHHHHHT--HHHHH-TT-HHHHHHHHHHHHHSTT--TTTPPPGGGHHHHHHHHHHHHHHHS---HHHHHHHHHHHHHHHHHHHHHS-TTS-HHHHHHHHHHHHHHHHHHHHHHHHHHHHHHHHHHHTT-PPPHHHHHHHHHHHHHHHHHHHHHHHHHHHH--TTS---HHHHHHHHHHHHHHHHHHHHHHHH-TT-HHHHHHHHHHHHHHHHHHHHSTTSS-HHHHHHHHHHHHHHHHHHTTS---HHHHHHHHIIIIIIIHHHH--HHHHHHHHHHHHTTT-THHHHHHHHHHHHTTSHHHHHHHHHHHHS-GGGGG-TTS---TTTT-HHHHHHHHHHHHHHHH--SSTTSSSSB-----HHHHHHHHHHHHHHTTSTTTTT-HHHHHHHHHHHHHTT-HHHHHHHHHHHHHHT--SGGGTS--EE-B-TTSPBP-EEEEE----SSSS-EEEEETTTTEEEEE-TGGGT-S---TT-EEEEEEEEEETTEEEEEEHHHHHHHHHHTTS--

Foldseek 3Di:
DDDQWDWDQDPVRDTDTDGPDPVSVVVCCCVPPVDVVSVVVVLLVLLVPDDLCQFADPPHPSVVVNLVLLCCCAPVHDPVRHHDLVCLQVLLVSLVVVCVVNVDGALSSLLSSLLSLLSSLVVCVVVDDPPDDPVVLVVSLVVSLVSLVSSLVSLVVSLCVLVVVCVVVVAQRDLVSLLSLLSSLLSNLSSLLSNLVSVLVNQDLPDQDPPVVLVSLVVSLVRSLLSLLSSCLSPVQPLSSLLSLLVSLLSSLSQCVSHDVSADLVRLLVSLLSNVLSLLSLVQHDDDPVSVVSSCCSVPVRNVVSCDDPVVLVVSLVVCLVVLHLSSLLVVLVVCCVVPVHLVVSLVSCCVSLVLVCLQPLPDDDDPSLLPLSSLVSNLQSLCCVQAVDNDLQPDAAFQRLADLSRLSSLLSSLVSQLVHNSRVSPLSSLQSNLLSCVLNLVNVVSVVSLVSLVSSVNDDPQQPTFRHWRYYNRSHFDWFKFFQQDDPDPDQWGWTQGPSSNDTATDGCVQQVHPDDDGGDIDDRFIFTQTSNGTHTHHPVVVVVVVVVVVPDD